Protein AF-A0A5J6Q5S5-F1 (afdb_monomer_lite)

Structure (mmCIF, N/CA/C/O backbone):
data_AF-A0A5J6Q5S5-F1
#
_entry.id   AF-A0A5J6Q5S5-F1
#
loop_
_atom_site.group_PDB
_atom_site.id
_atom_site.type_symbol
_atom_site.label_atom_id
_atom_site.label_alt_id
_atom_site.label_comp_id
_atom_site.label_asym_id
_atom_site.label_entity_id
_atom_site.label_seq_id
_atom_site.pdbx_PDB_ins_code
_atom_site.Cartn_x
_atom_site.Cartn_y
_atom_site.Cartn_z
_atom_site.occupancy
_atom_site.B_iso_or_equiv
_atom_site.auth_seq_id
_atom_site.auth_comp_id
_atom_site.auth_asym_id
_atom_site.auth_atom_id
_atom_site.pdbx_PDB_model_num
ATOM 1 N N . MET A 1 1 ? -25.719 -18.404 17.487 1.00 42.84 1 MET A N 1
ATOM 2 C CA . MET A 1 1 ? -24.972 -19.328 16.599 1.00 42.84 1 MET A CA 1
ATOM 3 C C . MET A 1 1 ? -24.480 -18.651 15.319 1.00 42.84 1 MET A C 1
ATOM 5 O O . MET A 1 1 ? -23.285 -18.736 15.069 1.00 42.84 1 MET A O 1
ATOM 9 N N . GLY A 1 2 ? -25.323 -17.925 14.567 1.00 50.44 2 GLY A N 1
ATOM 10 C CA . GLY A 1 2 ? -24.923 -17.282 13.297 1.00 50.44 2 GLY A CA 1
ATOM 11 C C . GLY A 1 2 ? -23.712 -16.337 13.384 1.00 50.44 2 GLY A C 1
ATOM 12 O O . GLY A 1 2 ? -22.800 -16.430 12.570 1.00 50.44 2 GLY A O 1
ATOM 13 N N . PHE A 1 3 ? -23.616 -15.515 14.436 1.00 45.53 3 PHE A N 1
ATOM 14 C CA . PHE A 1 3 ? -22.471 -14.611 14.637 1.00 45.53 3 PHE A CA 1
ATOM 15 C C . PHE A 1 3 ? -21.125 -15.348 14.793 1.00 45.53 3 PHE A C 1
ATOM 17 O O . PHE A 1 3 ? -20.108 -14.925 14.251 1.00 45.53 3 PHE A O 1
ATOM 24 N N . TRP A 1 4 ? -21.122 -16.491 15.490 1.00 46.34 4 TRP A N 1
ATOM 25 C CA . TRP A 1 4 ? -19.922 -17.310 15.701 1.00 46.34 4 TRP A CA 1
ATOM 26 C C . TRP A 1 4 ? -19.493 -18.063 14.437 1.00 46.34 4 TRP A C 1
ATOM 28 O O . TRP A 1 4 ? -18.297 -18.184 14.189 1.00 46.34 4 TRP A O 1
ATOM 38 N N . GLN A 1 5 ? -20.444 -18.513 13.612 1.00 53.38 5 GLN A N 1
ATOM 39 C CA . GLN A 1 5 ? -20.144 -19.091 12.297 1.00 53.38 5 GLN A CA 1
ATOM 40 C C . GLN A 1 5 ? -19.564 -18.038 11.343 1.00 53.38 5 GLN A C 1
ATOM 42 O O . GLN A 1 5 ? -18.584 -18.316 10.658 1.00 53.38 5 GLN A O 1
ATOM 47 N N . CYS A 1 6 ? -20.090 -16.809 11.370 1.00 48.47 6 CYS A N 1
ATOM 48 C CA . CYS A 1 6 ? -19.565 -15.690 10.585 1.00 48.47 6 CYS A CA 1
ATOM 49 C C . CYS A 1 6 ? -18.132 -15.310 11.015 1.00 48.47 6 CYS A C 1
ATOM 51 O O . CYS A 1 6 ? -17.253 -15.115 10.178 1.00 48.47 6 CYS A O 1
ATOM 53 N N . PHE A 1 7 ? -17.860 -15.294 12.327 1.00 47.62 7 PHE A N 1
ATOM 54 C CA . PHE A 1 7 ? -16.531 -15.017 12.884 1.00 47.62 7 PHE A CA 1
ATOM 55 C C . PHE A 1 7 ? -15.510 -16.137 12.602 1.00 47.62 7 PHE A C 1
ATOM 57 O O . PHE A 1 7 ? -14.359 -15.859 12.267 1.00 47.62 7 PHE A O 1
ATOM 64 N N . ALA A 1 8 ? -15.922 -17.407 12.698 1.00 52.34 8 ALA A N 1
ATOM 65 C CA . ALA A 1 8 ? -15.083 -18.556 12.351 1.00 52.34 8 ALA A CA 1
ATOM 66 C C . ALA A 1 8 ? -14.748 -18.586 10.850 1.00 52.34 8 ALA A C 1
ATOM 68 O O . ALA A 1 8 ? -13.604 -18.850 10.480 1.00 52.34 8 ALA A O 1
ATOM 69 N N . TRP A 1 9 ? -15.715 -18.235 9.997 1.00 55.22 9 TRP A N 1
ATOM 70 C CA . TRP A 1 9 ? -15.516 -18.116 8.554 1.00 55.22 9 TRP A CA 1
ATOM 71 C C . TRP A 1 9 ? -14.540 -16.977 8.208 1.00 55.22 9 TRP A C 1
ATOM 73 O O . TRP A 1 9 ? -13.562 -17.228 7.504 1.00 55.22 9 TRP A O 1
ATOM 83 N N . LEU A 1 10 ? -14.704 -15.788 8.814 1.00 48.62 10 LEU A N 1
ATOM 84 C CA . LEU A 1 10 ? -13.804 -14.622 8.682 1.00 48.62 10 LEU A CA 1
ATOM 85 C C . LEU A 1 10 ? -12.335 -14.924 9.021 1.00 48.62 10 LEU A C 1
ATOM 87 O O . LEU A 1 10 ? -11.435 -14.355 8.408 1.00 48.62 10 LEU A O 1
ATOM 91 N N . ASN A 1 11 ? -12.082 -15.809 9.988 1.00 45.91 11 ASN A N 1
ATOM 92 C CA . ASN A 1 11 ? -10.725 -16.229 10.355 1.00 45.91 11 ASN A CA 1
ATOM 93 C C . ASN A 1 11 ? -10.130 -17.289 9.409 1.00 45.91 11 ASN A C 1
ATOM 95 O O . ASN A 1 11 ? -8.920 -17.508 9.430 1.00 45.91 11 ASN A O 1
ATOM 99 N N . SER A 1 12 ? -10.958 -17.957 8.600 1.00 49.22 12 SER A N 1
ATOM 100 C CA . SER A 1 12 ? -10.554 -19.075 7.732 1.00 49.22 12 SER A CA 1
ATOM 101 C C . SER A 1 12 ? -10.403 -18.699 6.251 1.00 49.22 12 SER A C 1
ATOM 103 O O . SER A 1 12 ? -9.671 -19.364 5.518 1.00 49.22 12 SER A O 1
ATOM 105 N N . SER A 1 13 ? -11.052 -17.625 5.794 1.00 43.41 13 SER A N 1
ATOM 106 C CA . SER A 1 13 ? -11.102 -17.248 4.379 1.00 43.41 13 SER A CA 1
ATOM 107 C C . SER A 1 13 ? -9.903 -16.380 3.963 1.00 43.41 13 SER A C 1
ATOM 109 O O . SER A 1 13 ? -9.852 -15.187 4.259 1.00 43.41 13 SER A O 1
ATOM 111 N N . ARG A 1 14 ? -8.953 -16.964 3.219 1.00 44.53 14 ARG A N 1
ATOM 112 C CA . ARG A 1 14 ? -7.893 -16.255 2.464 1.00 44.53 14 ARG A CA 1
ATOM 113 C C . ARG A 1 14 ? -8.358 -15.771 1.070 1.00 44.53 14 ARG A C 1
ATOM 115 O O . ARG A 1 14 ? -7.518 -15.539 0.205 1.00 44.53 14 ARG A O 1
ATOM 122 N N . SER A 1 15 ? -9.663 -15.692 0.797 1.00 48.72 15 SER A N 1
ATOM 123 C CA . SER A 1 15 ? -10.180 -15.572 -0.575 1.00 48.72 15 SER A CA 1
ATOM 124 C C . SER A 1 15 ? -10.418 -14.134 -1.070 1.00 48.72 15 SER A C 1
ATOM 126 O O . SER A 1 15 ? -10.566 -13.188 -0.302 1.00 48.72 15 SER A O 1
ATOM 128 N N . SER A 1 16 ? -10.390 -14.037 -2.404 1.00 48.53 16 SER A N 1
ATOM 129 C CA . SER A 1 16 ? -10.661 -12.936 -3.341 1.00 48.53 16 SER A CA 1
ATOM 130 C C . SER A 1 16 ? -11.328 -11.637 -2.821 1.00 48.53 16 SER A C 1
ATOM 132 O O . SER A 1 16 ? -12.320 -11.678 -2.090 1.00 48.53 16 SER A O 1
ATOM 134 N N . PRO A 1 17 ? -10.910 -10.455 -3.334 1.00 50.09 17 PRO A N 1
ATOM 135 C CA . PRO A 1 17 ? -11.541 -9.164 -3.057 1.00 50.09 17 PRO A CA 1
ATOM 136 C C . PRO A 1 17 ? -13.013 -9.019 -3.508 1.00 50.09 17 PRO A C 1
ATOM 138 O O . PRO A 1 17 ? -13.578 -7.949 -3.310 1.00 50.09 17 PRO A O 1
ATOM 141 N N . ARG A 1 18 ? -13.674 -10.032 -4.085 1.00 51.97 18 ARG A N 1
ATOM 142 C CA . ARG A 1 18 ? -15.136 -10.006 -4.324 1.00 51.97 18 ARG A CA 1
ATOM 143 C C . ARG A 1 18 ? -15.956 -10.656 -3.205 1.00 51.97 18 ARG A C 1
ATOM 145 O O . ARG A 1 18 ? -17.074 -10.214 -2.966 1.00 51.97 18 ARG A O 1
ATOM 152 N N . ASP A 1 19 ? -15.401 -11.613 -2.463 1.00 60.84 19 ASP A N 1
ATOM 153 C CA . ASP A 1 19 ? -16.163 -12.364 -1.449 1.00 60.84 19 ASP A CA 1
ATOM 154 C C . ASP A 1 19 ? -16.459 -11.534 -0.186 1.00 60.84 19 ASP A C 1
ATOM 156 O O . ASP A 1 19 ? -17.459 -11.756 0.497 1.00 60.84 19 ASP A O 1
ATOM 160 N N . TRP A 1 20 ? -15.631 -10.527 0.118 1.00 56.56 20 TRP A N 1
ATOM 161 C CA . TRP A 1 20 ? -15.748 -9.753 1.361 1.00 56.56 20 TRP A CA 1
ATOM 162 C C . TRP A 1 20 ? -16.891 -8.735 1.369 1.00 56.56 20 TRP A C 1
ATOM 164 O O . TRP A 1 20 ? -17.356 -8.380 2.451 1.00 56.56 20 TRP A O 1
ATOM 174 N N . GLN A 1 21 ? -17.346 -8.235 0.211 1.00 57.06 21 GLN A N 1
ATOM 175 C CA . GLN A 1 21 ? -18.519 -7.350 0.164 1.00 57.06 21 GLN A CA 1
ATOM 176 C C . GLN A 1 21 ? -19.748 -8.092 0.689 1.00 57.06 21 GLN A C 1
ATOM 178 O O . GLN A 1 21 ? -20.498 -7.552 1.502 1.00 57.06 21 GLN A O 1
ATOM 183 N N . THR A 1 22 ? -19.880 -9.356 0.297 1.00 64.94 22 THR A N 1
ATOM 184 C CA . THR A 1 22 ? -20.910 -10.284 0.753 1.00 64.94 22 THR A CA 1
ATOM 185 C C . THR A 1 22 ? -20.772 -10.563 2.248 1.00 64.94 22 THR A C 1
ATOM 187 O O . THR A 1 22 ? -21.757 -10.510 2.977 1.00 64.94 22 THR A O 1
ATOM 190 N N . THR A 1 23 ? -19.551 -10.766 2.752 1.00 57.94 23 THR A N 1
ATOM 191 C CA . THR A 1 23 ? -19.296 -10.967 4.192 1.00 57.94 23 THR A CA 1
ATOM 192 C C . THR A 1 23 ? -19.596 -9.729 5.025 1.00 57.94 23 THR A C 1
ATOM 194 O O . THR A 1 23 ? -20.167 -9.824 6.107 1.00 57.94 23 THR A O 1
ATOM 197 N N . LEU A 1 24 ? -19.216 -8.546 4.543 1.00 56.88 24 LEU A N 1
ATOM 198 C CA . LEU A 1 24 ? -19.482 -7.288 5.229 1.00 56.88 24 LEU A CA 1
ATOM 199 C C . LEU A 1 24 ? -20.984 -6.994 5.231 1.00 56.88 24 LEU A C 1
ATOM 201 O O . LEU A 1 24 ? -21.506 -6.555 6.251 1.00 56.88 24 LEU A O 1
ATOM 205 N N . GLN A 1 25 ? -21.688 -7.294 4.135 1.00 64.94 25 GLN A N 1
ATOM 206 C CA . GLN A 1 25 ? -23.148 -7.269 4.099 1.00 64.94 25 GLN A CA 1
ATOM 207 C C . GLN A 1 25 ? -23.757 -8.272 5.078 1.00 64.94 25 GLN A C 1
ATOM 209 O O . GLN A 1 25 ? -24.650 -7.886 5.817 1.00 64.94 25 GLN A O 1
ATOM 214 N N . LEU A 1 26 ? -23.244 -9.501 5.172 1.00 67.00 26 LEU A N 1
ATOM 215 C CA . LEU A 1 26 ? -23.703 -10.500 6.143 1.00 67.00 26 LEU A CA 1
ATOM 216 C C . LEU A 1 26 ? -23.454 -10.068 7.594 1.00 67.00 26 LEU A C 1
ATOM 218 O O . LEU A 1 26 ? -24.324 -10.254 8.440 1.00 67.00 26 LEU A O 1
ATOM 222 N N . CYS A 1 27 ? -22.310 -9.452 7.899 1.00 58.28 27 CYS A N 1
ATOM 223 C CA . CYS A 1 27 ? -22.016 -8.896 9.222 1.00 58.28 27 CYS A CA 1
ATOM 224 C C . CYS A 1 27 ? -22.894 -7.687 9.548 1.00 58.28 27 CYS A C 1
ATOM 226 O O . CYS A 1 27 ? -23.397 -7.593 10.663 1.00 58.28 27 CYS A O 1
ATOM 228 N N . LEU A 1 28 ? -23.098 -6.774 8.594 1.00 58.66 28 LEU A N 1
ATOM 229 C CA . LEU A 1 28 ? -24.004 -5.635 8.758 1.00 58.66 28 LEU A CA 1
ATOM 230 C C . LEU A 1 28 ? -25.451 -6.099 8.915 1.00 58.66 28 LEU A C 1
ATOM 232 O O . LEU A 1 28 ? -26.171 -5.549 9.740 1.00 58.66 28 LEU A O 1
ATOM 236 N N . HIS A 1 29 ? -25.852 -7.139 8.188 1.00 68.31 29 HIS A N 1
ATOM 237 C CA . HIS A 1 29 ? -27.163 -7.759 8.311 1.00 68.31 29 HIS A CA 1
ATOM 238 C C . HIS A 1 29 ? -27.320 -8.449 9.673 1.00 68.31 29 HIS A C 1
ATOM 240 O O . HIS A 1 29 ? -28.272 -8.177 10.395 1.00 68.31 29 HIS A O 1
ATOM 246 N N . SER A 1 30 ? -26.314 -9.211 10.111 1.00 65.69 30 SER A N 1
ATOM 247 C CA . SER A 1 30 ? -26.285 -9.827 11.446 1.00 65.69 30 SER A CA 1
ATOM 248 C C . SER A 1 30 ? -26.328 -8.775 12.559 1.00 65.69 30 SER A C 1
ATOM 250 O O . SER A 1 30 ? -27.043 -8.936 13.541 1.00 65.69 30 SER A O 1
ATOM 252 N N . LEU A 1 31 ? -25.594 -7.666 12.416 1.00 54.50 31 LEU A N 1
ATOM 253 C CA . LEU A 1 31 ? -25.668 -6.529 13.338 1.00 54.50 31 LEU A CA 1
ATOM 254 C C . LEU A 1 31 ? -27.053 -5.882 13.309 1.00 54.50 31 LEU A C 1
ATOM 256 O O . LEU A 1 31 ? -27.570 -5.534 14.366 1.00 54.50 31 LEU A O 1
ATOM 260 N N . SER A 1 32 ? -27.675 -5.767 12.133 1.00 57.28 32 SER A N 1
ATOM 261 C CA . SER A 1 32 ? -29.034 -5.237 11.999 1.00 57.28 32 SER A CA 1
ATOM 262 C C . SER A 1 32 ? -30.099 -6.119 12.651 1.00 57.28 32 SER A C 1
ATOM 264 O O . SER A 1 32 ? -31.148 -5.597 12.996 1.00 57.28 32 SER A O 1
ATOM 266 N N . GLU A 1 33 ? -29.827 -7.406 12.889 1.00 64.69 33 GLU A N 1
ATOM 267 C CA . GLU A 1 33 ? -30.703 -8.308 13.654 1.00 64.69 33 GLU A CA 1
ATOM 268 C C . GLU A 1 33 ? -30.364 -8.334 15.155 1.00 64.69 33 GLU A C 1
ATOM 270 O O . GLU A 1 33 ? -31.252 -8.345 16.009 1.00 64.69 33 GLU A O 1
ATOM 275 N N . ILE A 1 34 ? -29.072 -8.292 15.500 1.00 62.66 34 ILE A N 1
ATOM 276 C CA . ILE A 1 34 ? -28.594 -8.329 16.891 1.00 62.66 34 ILE A CA 1
ATOM 277 C C . ILE A 1 34 ? -28.920 -7.028 17.628 1.00 62.66 34 ILE A C 1
ATOM 279 O O . ILE A 1 34 ? -29.272 -7.067 18.806 1.00 62.66 34 ILE A O 1
ATOM 283 N N . VAL A 1 35 ? -28.811 -5.876 16.961 1.00 59.47 35 VAL A N 1
ATOM 284 C CA . VAL A 1 35 ? -29.074 -4.569 17.581 1.00 59.47 35 VAL A CA 1
ATOM 285 C C . VAL A 1 35 ? -30.534 -4.456 18.051 1.00 59.47 35 VAL A C 1
ATOM 287 O O . VAL A 1 35 ? -30.727 -4.147 19.227 1.00 59.47 35 VAL A O 1
ATOM 290 N N . PRO A 1 36 ? -31.561 -4.779 17.239 1.00 58.38 36 PRO A N 1
ATOM 291 C CA . PRO A 1 36 ? -32.944 -4.857 17.705 1.00 58.38 36 PRO A CA 1
ATOM 292 C C . PRO A 1 36 ? -33.154 -5.890 18.810 1.00 58.38 36 PRO A C 1
ATOM 294 O O . PRO A 1 36 ? -33.866 -5.601 19.762 1.00 58.38 36 PRO A O 1
ATOM 297 N N . ALA A 1 37 ? -32.521 -7.065 18.742 1.00 63.84 37 ALA A N 1
ATOM 298 C CA . ALA A 1 37 ? -32.659 -8.082 19.786 1.00 63.84 37 ALA A CA 1
ATOM 299 C C . ALA A 1 37 ? -32.086 -7.618 21.139 1.00 63.84 37 ALA A C 1
ATOM 301 O O . ALA A 1 37 ? -32.710 -7.824 22.179 1.00 63.84 37 ALA A O 1
ATOM 302 N N . LEU A 1 38 ? -30.933 -6.939 21.132 1.00 60.53 38 LEU A N 1
ATOM 303 C CA . LEU A 1 38 ? -30.371 -6.289 22.319 1.00 60.53 38 LEU A CA 1
ATOM 304 C C . LEU A 1 38 ? -31.272 -5.156 22.814 1.00 60.53 38 LEU A C 1
ATOM 306 O O . LEU A 1 38 ? -31.446 -5.009 24.020 1.00 60.53 38 LEU A O 1
ATOM 310 N N . PHE A 1 39 ? -31.879 -4.397 21.900 1.00 58.56 39 PHE A N 1
ATOM 311 C CA . PHE A 1 39 ? -32.832 -3.340 22.232 1.00 58.56 39 PHE A CA 1
ATOM 312 C C . PHE A 1 39 ? -34.106 -3.898 22.877 1.00 58.56 39 PHE A C 1
ATOM 314 O O . PHE A 1 39 ? -34.578 -3.348 23.865 1.00 58.56 39 PHE A O 1
ATOM 321 N N . ILE A 1 40 ? -34.626 -5.022 22.379 1.00 66.88 40 ILE A N 1
ATOM 322 C CA . ILE A 1 40 ? -35.785 -5.724 22.942 1.00 66.88 40 ILE A CA 1
ATOM 323 C C . ILE A 1 40 ? -35.433 -6.314 24.309 1.00 66.88 40 ILE A C 1
ATOM 325 O O . ILE A 1 40 ? -36.173 -6.110 25.262 1.00 66.88 40 ILE A O 1
ATOM 329 N N . ALA A 1 41 ? -34.288 -6.987 24.453 1.00 64.25 41 ALA A N 1
ATOM 330 C CA . ALA A 1 41 ? -33.841 -7.512 25.745 1.00 64.25 41 ALA A CA 1
ATOM 331 C C . ALA A 1 41 ? -33.645 -6.393 26.783 1.00 64.25 41 ALA A C 1
ATOM 333 O O . ALA A 1 41 ? -33.982 -6.556 27.957 1.00 64.25 41 ALA A O 1
ATOM 334 N N . PHE A 1 42 ? -33.136 -5.244 26.339 1.00 60.56 42 PHE A N 1
ATOM 335 C CA . PHE A 1 42 ? -33.010 -4.043 27.150 1.00 60.56 42 PHE A CA 1
ATOM 336 C C . PHE A 1 42 ? -34.376 -3.464 27.532 1.00 60.56 42 PHE A C 1
ATOM 338 O O . PHE A 1 42 ? -34.604 -3.199 28.707 1.00 60.56 42 PHE A O 1
ATOM 345 N N . ALA A 1 43 ? -35.296 -3.333 26.574 1.00 62.94 43 ALA A N 1
ATOM 346 C CA . ALA A 1 43 ? -36.655 -2.849 26.804 1.00 62.94 43 ALA A CA 1
ATOM 347 C C . ALA A 1 43 ? -37.432 -3.757 27.767 1.00 62.94 43 ALA A C 1
ATOM 349 O O . ALA A 1 43 ? -38.066 -3.251 28.683 1.00 62.94 43 ALA A O 1
ATOM 350 N N . ILE A 1 44 ? -37.304 -5.082 27.634 1.00 69.81 44 ILE A N 1
ATOM 351 C CA . ILE A 1 44 ? -37.899 -6.064 28.552 1.00 69.81 44 ILE A CA 1
ATOM 352 C C . ILE A 1 44 ? -37.329 -5.902 29.964 1.00 69.81 44 ILE A C 1
ATOM 354 O O . ILE A 1 44 ? -38.068 -5.976 30.942 1.00 69.81 44 ILE A O 1
ATOM 358 N N . ARG A 1 45 ? -36.016 -5.676 30.101 1.00 66.38 45 ARG A N 1
ATOM 359 C CA . ARG A 1 45 ? -35.405 -5.429 31.415 1.00 66.38 45 ARG A CA 1
ATOM 360 C C . ARG A 1 45 ? -35.904 -4.120 32.027 1.00 66.38 45 ARG A C 1
ATOM 362 O O . ARG A 1 45 ? -36.248 -4.104 33.201 1.00 66.38 45 ARG A O 1
ATOM 369 N N . LEU A 1 46 ? -36.010 -3.074 31.210 1.00 61.41 46 LEU A N 1
ATOM 370 C CA . LEU A 1 46 ? -36.549 -1.771 31.591 1.00 61.41 46 LEU A CA 1
ATOM 371 C C . LEU A 1 46 ? -38.009 -1.881 32.060 1.00 61.41 46 LEU A C 1
ATOM 373 O O . LEU A 1 46 ? -38.369 -1.334 33.095 1.00 61.41 46 LEU A O 1
ATOM 377 N N . GLU A 1 47 ? -38.836 -2.626 31.325 1.00 67.00 47 GLU A N 1
ATOM 378 C CA . GLU A 1 47 ? -40.235 -2.897 31.664 1.00 67.00 47 GLU A CA 1
ATOM 379 C C . GLU A 1 47 ? -40.348 -3.684 32.972 1.00 67.00 47 GLU A C 1
ATOM 381 O O . GLU A 1 47 ? -41.156 -3.344 33.830 1.00 67.00 47 GLU A O 1
ATOM 386 N N . ARG A 1 48 ? -39.491 -4.691 33.175 1.00 66.88 48 ARG A N 1
ATOM 387 C CA . ARG A 1 48 ? -39.473 -5.492 34.405 1.00 66.88 48 ARG A CA 1
ATOM 388 C C . ARG A 1 48 ? -39.112 -4.667 35.639 1.00 66.88 48 ARG A C 1
ATOM 390 O O . ARG A 1 48 ? -39.690 -4.898 36.699 1.00 66.88 48 ARG A O 1
ATOM 397 N N . ASP A 1 49 ? -38.195 -3.715 35.487 1.00 59.31 49 ASP A N 1
ATOM 398 C CA . ASP A 1 49 ? -37.842 -2.783 36.554 1.00 59.31 49 ASP A CA 1
ATOM 399 C C . ASP A 1 49 ? -39.005 -1.806 36.815 1.00 59.31 49 ASP A C 1
ATOM 401 O O . ASP A 1 49 ? -39.372 -1.614 37.969 1.00 59.31 49 ASP A O 1
ATOM 405 N N . ILE A 1 50 ? -39.669 -1.281 35.772 1.00 61.78 50 ILE A N 1
ATOM 406 C CA . ILE A 1 50 ? -40.830 -0.367 35.875 1.00 61.78 50 ILE A CA 1
ATOM 407 C C . ILE A 1 50 ? -42.065 -1.025 36.515 1.00 61.78 50 ILE A C 1
ATOM 409 O O . ILE A 1 50 ? -42.762 -0.388 37.306 1.00 61.78 50 ILE A O 1
ATOM 413 N N . VAL A 1 51 ? -42.353 -2.288 36.189 1.00 67.94 51 VAL A N 1
ATOM 414 C CA . VAL A 1 51 ? -43.554 -3.018 36.645 1.00 67.94 51 VAL A CA 1
ATOM 415 C C . VAL A 1 51 ? -43.459 -3.451 38.116 1.00 67.94 51 VAL A C 1
ATOM 417 O O . VAL A 1 51 ? -44.460 -3.868 38.696 1.00 67.94 51 VAL A O 1
ATOM 420 N N . ASN A 1 52 ? -42.301 -3.284 38.766 1.00 65.69 52 ASN A N 1
ATOM 421 C CA . ASN A 1 52 ? -42.111 -3.571 40.189 1.00 65.69 52 ASN A CA 1
ATOM 422 C C . ASN A 1 52 ? -41.939 -2.268 41.015 1.00 65.69 52 ASN A C 1
ATOM 424 O O . ASN A 1 52 ? -40.855 -1.988 41.529 1.00 65.69 52 ASN A O 1
ATOM 428 N N . PRO A 1 53 ? -42.999 -1.449 41.185 1.00 54.12 53 PRO A N 1
ATOM 429 C CA . PRO A 1 53 ? -42.926 -0.088 41.736 1.00 54.12 53 PRO A CA 1
ATOM 430 C C . PRO A 1 53 ? -42.579 -0.005 43.233 1.00 54.12 53 PRO A C 1
ATOM 432 O O . PRO A 1 53 ? -42.456 1.093 43.771 1.00 54.12 53 PRO A O 1
ATOM 435 N N . GLY A 1 54 ? -42.420 -1.140 43.924 1.00 63.12 54 GLY A N 1
ATOM 436 C CA . GLY A 1 54 ? -42.029 -1.179 45.338 1.00 63.12 54 GLY A CA 1
ATOM 437 C C . GLY A 1 54 ? -40.577 -0.758 45.598 1.00 63.12 54 GLY A C 1
ATOM 438 O O . GLY A 1 54 ? -40.246 -0.359 46.712 1.00 63.12 54 GLY A O 1
ATOM 439 N N . ALA A 1 55 ? -39.715 -0.801 44.580 1.00 58.66 55 ALA A N 1
ATOM 440 C CA . ALA A 1 55 ? -38.379 -0.224 44.628 1.00 58.66 55 ALA A CA 1
ATOM 441 C C . ALA A 1 55 ? -38.446 1.135 43.927 1.00 58.66 55 ALA A C 1
ATOM 443 O O . ALA A 1 55 ? -38.545 1.175 42.708 1.00 58.66 55 ALA A O 1
ATOM 444 N N . GLY A 1 56 ? -38.462 2.245 44.669 1.00 55.62 56 GLY A N 1
ATOM 445 C CA . GLY A 1 56 ? -38.552 3.587 44.087 1.00 55.62 56 GLY A CA 1
ATOM 446 C C . GLY A 1 56 ? -37.508 3.796 42.986 1.00 55.62 56 GLY A C 1
ATOM 447 O O . GLY A 1 56 ? -36.323 3.962 43.271 1.00 55.62 56 GLY A O 1
ATOM 448 N N . ILE A 1 57 ? -37.942 3.753 41.725 1.00 54.19 57 ILE A N 1
ATOM 449 C CA . ILE A 1 57 ? -37.049 3.899 40.578 1.00 54.19 57 ILE A CA 1
ATOM 450 C C . ILE A 1 57 ? -36.716 5.374 40.455 1.00 54.19 57 ILE A C 1
ATOM 452 O O . ILE A 1 57 ? -37.554 6.199 40.086 1.00 54.19 57 ILE A O 1
ATOM 456 N N . ASP A 1 58 ? -35.466 5.698 40.755 1.00 64.50 58 ASP A N 1
ATOM 457 C CA . ASP A 1 58 ? -34.934 7.026 40.531 1.00 64.50 58 ASP A CA 1
ATOM 458 C C . ASP A 1 58 ? -34.910 7.309 39.020 1.00 64.50 58 ASP A C 1
ATOM 460 O O . ASP A 1 58 ? -34.080 6.793 38.264 1.00 64.50 58 ASP A O 1
ATOM 464 N N . THR A 1 59 ? -35.871 8.109 38.557 1.00 67.69 59 THR A N 1
ATOM 465 C CA . THR A 1 59 ? -36.030 8.496 37.144 1.00 67.69 59 THR A CA 1
ATOM 466 C C . THR A 1 59 ? -34.763 9.118 36.537 1.00 67.69 59 THR A C 1
ATOM 468 O O . THR A 1 59 ? -34.607 9.119 35.311 1.00 67.69 59 THR A O 1
ATOM 471 N N . GLY A 1 60 ? -33.825 9.597 37.367 1.00 69.75 60 GLY A N 1
ATOM 472 C CA . GLY A 1 60 ? -32.498 10.041 36.942 1.00 69.75 60 GLY A CA 1
ATOM 473 C C . GLY A 1 60 ? -31.648 8.926 36.322 1.00 69.75 60 GLY A C 1
ATOM 474 O O . GLY A 1 60 ? -31.042 9.134 35.267 1.00 69.75 60 GLY A O 1
ATOM 475 N N . ASN A 1 61 ? -31.668 7.721 36.900 1.00 62.09 61 ASN A N 1
ATOM 476 C CA . ASN A 1 61 ? -30.892 6.580 36.403 1.00 62.09 61 ASN A CA 1
ATOM 477 C C . ASN A 1 61 ? -31.406 6.087 35.047 1.00 62.09 61 ASN A C 1
ATOM 479 O O . ASN A 1 61 ? -30.608 5.766 34.167 1.00 62.09 61 ASN A O 1
ATOM 483 N N . LEU A 1 62 ? -32.725 6.111 34.836 1.00 65.50 62 LEU A N 1
ATOM 484 C CA . LEU A 1 62 ? -33.345 5.722 33.567 1.00 65.50 62 LEU A CA 1
ATOM 485 C C . LEU A 1 62 ? -32.907 6.637 32.411 1.00 65.50 62 LEU A C 1
ATOM 487 O O . LEU A 1 62 ? -32.572 6.161 31.324 1.00 65.50 62 LEU A O 1
ATOM 491 N N . LYS A 1 63 ? -32.861 7.956 32.653 1.00 70.19 63 LYS A N 1
ATOM 492 C CA . LYS A 1 63 ? -32.405 8.942 31.661 1.00 70.19 63 LYS A CA 1
ATOM 493 C C . LYS A 1 63 ? -30.934 8.744 31.309 1.00 70.19 63 LYS A C 1
ATOM 495 O O . LYS A 1 63 ? -30.595 8.776 30.131 1.00 70.19 63 LYS A O 1
ATOM 500 N N . LEU A 1 64 ? -30.078 8.500 32.301 1.00 63.34 64 LEU A N 1
ATOM 501 C CA . LEU A 1 64 ? -28.651 8.219 32.101 1.00 63.34 64 LEU A CA 1
ATOM 502 C C . LEU A 1 64 ? -28.419 6.938 31.292 1.00 63.34 64 LEU A C 1
ATOM 504 O O . LEU A 1 64 ? -27.573 6.921 30.397 1.00 63.34 64 LEU A O 1
ATOM 508 N N . LEU A 1 65 ? -29.208 5.894 31.551 1.00 63.75 65 LEU A N 1
ATOM 509 C CA . LEU A 1 65 ? -29.152 4.633 30.811 1.00 63.75 65 LEU A CA 1
ATOM 510 C C . LEU A 1 65 ? -29.601 4.797 29.355 1.00 63.75 65 LEU A C 1
ATOM 512 O O . LEU A 1 65 ? -28.914 4.323 28.447 1.00 63.75 65 LEU A O 1
ATOM 516 N N . LEU A 1 66 ? -30.699 5.519 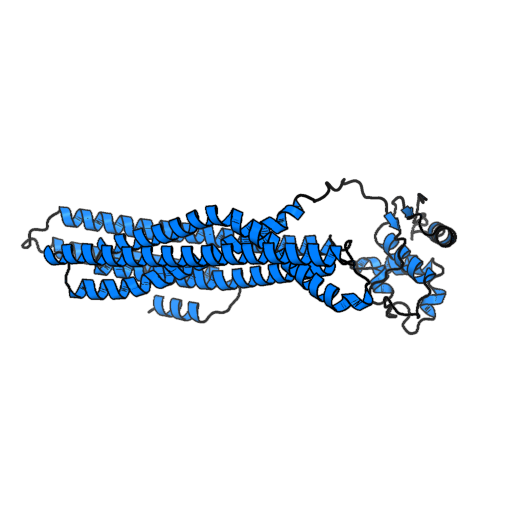29.113 1.00 70.12 66 LEU A N 1
ATOM 517 C CA . LEU A 1 66 ? -31.169 5.835 27.761 1.00 70.12 66 LEU A CA 1
ATOM 518 C C . LEU A 1 66 ? -30.150 6.687 26.998 1.00 70.12 66 LEU A C 1
ATOM 520 O O . LEU A 1 66 ? -29.810 6.358 25.862 1.00 70.12 66 LEU A O 1
ATOM 524 N N . LEU A 1 67 ? -29.606 7.732 27.631 1.00 69.25 67 LEU A N 1
ATOM 525 C CA . LEU A 1 67 ? -28.605 8.603 27.015 1.00 69.25 67 LEU A CA 1
ATOM 526 C C . LEU A 1 67 ? -27.325 7.828 26.673 1.00 69.25 67 LEU A C 1
ATOM 528 O O . LEU A 1 67 ? -26.792 7.973 25.575 1.00 69.25 67 LEU A O 1
ATOM 532 N N . GLY A 1 68 ? -26.865 6.964 27.583 1.00 64.12 68 GLY A N 1
ATOM 533 C CA . GLY A 1 68 ? -25.713 6.093 27.360 1.00 64.12 68 GLY A CA 1
ATOM 534 C C . GLY A 1 68 ? -25.942 5.090 26.228 1.00 64.12 68 GLY A C 1
ATOM 535 O O . GLY A 1 68 ? -25.061 4.904 25.391 1.00 64.12 68 GLY A O 1
ATOM 536 N N . SER A 1 69 ? -27.134 4.496 26.147 1.00 66.81 69 SER A N 1
ATOM 537 C CA . SER A 1 69 ? -27.490 3.554 25.076 1.00 66.81 69 SER A CA 1
ATOM 538 C C . SER A 1 69 ? -27.533 4.241 23.711 1.00 66.81 69 SER A C 1
ATOM 540 O O . SER A 1 69 ? -26.940 3.753 22.749 1.00 66.81 69 SER A O 1
ATOM 542 N N . VAL A 1 70 ? -28.170 5.414 23.630 1.00 70.25 70 VAL A N 1
ATOM 543 C CA . VAL A 1 70 ? -28.221 6.220 22.400 1.00 70.25 70 VAL A CA 1
ATOM 544 C C . VAL A 1 70 ? -26.819 6.664 21.989 1.00 70.25 70 VAL A C 1
ATOM 546 O O . VAL A 1 70 ? -26.465 6.554 20.815 1.00 70.25 70 VAL A O 1
ATOM 549 N N . ALA A 1 71 ? -25.991 7.106 22.940 1.00 63.81 71 ALA A N 1
ATOM 550 C CA . ALA A 1 71 ? -24.606 7.475 22.675 1.00 63.81 71 ALA A CA 1
ATOM 551 C C . ALA A 1 71 ? -23.796 6.282 22.145 1.00 63.81 71 ALA A C 1
ATOM 553 O O . ALA A 1 71 ? -23.098 6.430 21.146 1.00 63.81 71 ALA A O 1
ATOM 554 N N . ALA A 1 72 ? -23.931 5.094 22.746 1.00 65.25 72 ALA A N 1
ATOM 555 C CA . ALA A 1 72 ? -23.241 3.880 22.311 1.00 65.25 72 ALA A CA 1
ATOM 556 C C . ALA A 1 72 ? -23.661 3.437 20.901 1.00 65.25 72 ALA A C 1
ATOM 558 O O . ALA A 1 72 ? -22.798 3.141 20.073 1.00 65.25 72 ALA A O 1
ATOM 559 N N . ILE A 1 73 ? -24.965 3.447 20.599 1.00 70.25 73 ILE A N 1
ATOM 560 C CA . ILE A 1 73 ? -25.488 3.135 19.259 1.00 70.25 73 ILE A CA 1
ATOM 561 C C . ILE A 1 73 ? -24.974 4.157 18.243 1.00 70.25 73 ILE A C 1
ATOM 563 O O . ILE A 1 73 ? -24.471 3.776 17.188 1.00 70.25 73 ILE A O 1
ATOM 567 N N . THR A 1 74 ? -25.031 5.448 18.577 1.00 69.19 74 THR A N 1
ATOM 568 C CA . THR A 1 74 ? -24.521 6.518 17.708 1.00 69.19 74 THR A CA 1
ATOM 569 C C . THR A 1 74 ? -23.034 6.317 17.423 1.00 69.19 74 THR A C 1
ATOM 571 O O . THR A 1 74 ? -22.617 6.388 16.270 1.00 69.19 74 THR A O 1
ATOM 574 N N . LEU A 1 75 ? -22.235 5.978 18.440 1.00 64.06 75 LEU A N 1
ATOM 575 C CA . LEU A 1 75 ? -20.806 5.698 18.290 1.00 64.06 75 LEU A CA 1
ATOM 576 C C . LEU A 1 75 ? -20.537 4.466 17.419 1.00 64.06 75 LEU A C 1
ATOM 578 O O . LEU A 1 75 ? -19.624 4.500 16.597 1.00 64.06 75 LEU A O 1
ATOM 582 N N . MET A 1 76 ? -21.335 3.403 17.553 1.00 67.62 76 MET A N 1
ATOM 583 C CA . MET A 1 76 ? -21.222 2.220 16.694 1.00 67.62 76 MET A CA 1
ATOM 584 C C . MET A 1 76 ? -21.587 2.532 15.244 1.00 67.62 76 MET A C 1
ATOM 586 O O . MET A 1 76 ? -20.856 2.130 14.342 1.00 67.62 76 MET A O 1
ATOM 590 N N . VAL A 1 77 ? -22.673 3.272 15.002 1.00 71.31 77 VAL A N 1
ATOM 591 C CA . VAL A 1 77 ? -23.110 3.647 13.648 1.00 71.31 77 VAL A CA 1
ATOM 592 C C . VAL A 1 77 ? -22.091 4.576 12.995 1.00 71.31 77 VAL A C 1
ATOM 594 O O . VAL A 1 77 ? -21.636 4.302 11.886 1.00 71.31 77 VAL A O 1
ATOM 597 N N . VAL A 1 78 ? -21.665 5.633 13.692 1.00 68.56 78 VAL A N 1
ATOM 598 C CA . VAL A 1 78 ? -20.623 6.550 13.206 1.00 68.56 78 VAL A CA 1
ATOM 599 C C . VAL A 1 78 ? -19.318 5.791 12.978 1.00 68.56 78 VAL A C 1
ATOM 601 O O . VAL A 1 78 ? -18.680 5.981 11.943 1.00 68.56 78 VAL A O 1
ATOM 604 N N . GLY A 1 79 ? -18.944 4.884 13.883 1.00 67.06 79 GLY A N 1
ATOM 605 C CA . GLY A 1 79 ? -17.779 4.015 13.741 1.00 67.06 79 GLY A CA 1
ATOM 606 C C . GLY A 1 79 ? -17.856 3.130 12.497 1.00 67.06 79 GLY A C 1
ATOM 607 O O . GLY A 1 79 ? -16.914 3.108 11.708 1.00 67.06 79 GLY A O 1
ATOM 608 N N . ALA A 1 80 ? -18.988 2.462 12.264 1.00 65.38 80 ALA A N 1
ATOM 609 C CA . ALA A 1 80 ? -19.210 1.598 11.107 1.00 65.38 80 ALA A CA 1
ATOM 610 C C . ALA A 1 80 ? -19.228 2.379 9.781 1.00 65.38 80 ALA A C 1
ATOM 612 O O . ALA A 1 80 ? -18.616 1.949 8.802 1.00 65.38 80 ALA A O 1
ATOM 613 N N . VAL A 1 81 ? -19.873 3.550 9.745 1.00 68.31 81 VAL A N 1
ATOM 614 C CA . VAL A 1 81 ? -19.899 4.429 8.564 1.00 68.31 81 VAL A CA 1
ATOM 615 C C . VAL A 1 81 ? -18.506 4.976 8.268 1.00 68.31 81 VAL A C 1
ATOM 617 O O . VAL A 1 81 ? -18.046 4.896 7.130 1.00 68.31 81 VAL A O 1
ATOM 620 N N . THR A 1 82 ? -17.798 5.469 9.286 1.00 66.12 82 THR A N 1
ATOM 621 C CA . THR A 1 82 ? -16.425 5.970 9.137 1.00 66.12 82 THR A CA 1
ATOM 622 C C . THR A 1 82 ? -15.504 4.854 8.658 1.00 66.12 82 THR A C 1
ATOM 624 O O . THR A 1 82 ? -14.735 5.057 7.721 1.00 66.12 82 THR A O 1
ATOM 627 N N . LEU A 1 83 ? -15.628 3.653 9.229 1.00 66.69 83 LEU A N 1
ATOM 628 C CA . LEU A 1 83 ? -14.876 2.479 8.799 1.00 66.69 83 LEU A CA 1
ATOM 629 C C . LEU A 1 83 ? -15.164 2.142 7.334 1.00 66.69 83 LEU A C 1
ATOM 631 O O . LEU A 1 83 ? -14.227 1.909 6.579 1.00 66.69 83 LEU A O 1
ATOM 635 N N . ARG A 1 84 ? -16.429 2.168 6.904 1.00 71.44 84 ARG A N 1
ATOM 636 C CA . ARG A 1 84 ? -16.811 1.922 5.506 1.00 71.44 84 ARG A CA 1
ATOM 637 C C . ARG A 1 84 ? -16.230 2.969 4.556 1.00 71.44 84 ARG A C 1
ATOM 639 O O . ARG A 1 84 ? -15.696 2.600 3.515 1.00 71.44 84 ARG A O 1
ATOM 646 N N . ILE A 1 85 ? -16.303 4.254 4.909 1.00 68.94 85 ILE A N 1
ATOM 647 C CA . ILE A 1 85 ? -15.724 5.349 4.112 1.00 68.94 85 ILE A CA 1
ATOM 648 C C . ILE A 1 85 ? -14.213 5.166 3.986 1.00 68.94 85 ILE A C 1
ATOM 650 O O . ILE A 1 85 ? -13.675 5.261 2.882 1.00 68.94 85 ILE A O 1
ATOM 654 N N . VAL A 1 86 ? -13.541 4.867 5.103 1.00 64.56 86 VAL A N 1
ATOM 655 C CA . VAL A 1 86 ? -12.106 4.585 5.122 1.00 64.56 86 VAL A CA 1
ATOM 656 C C . VAL A 1 86 ? -11.820 3.403 4.205 1.00 64.56 86 VAL A C 1
ATOM 658 O O . VAL A 1 86 ? -11.096 3.592 3.238 1.00 64.56 86 VAL A O 1
ATOM 661 N N . LEU A 1 87 ? -12.443 2.239 4.422 1.00 66.69 87 LEU A N 1
ATOM 662 C CA . LEU A 1 87 ? -12.230 1.021 3.630 1.00 66.69 87 LEU A CA 1
ATOM 663 C C . LEU A 1 87 ? -12.464 1.228 2.124 1.00 66.69 87 LEU A C 1
ATOM 665 O O . LEU A 1 87 ? -11.663 0.749 1.324 1.00 66.69 87 LEU A O 1
ATOM 669 N N . ASN A 1 88 ? -13.498 1.976 1.728 1.00 71.38 88 ASN A N 1
ATOM 670 C CA . ASN A 1 88 ? -13.746 2.295 0.320 1.00 71.38 88 ASN A CA 1
ATOM 671 C C . ASN A 1 88 ? -12.632 3.171 -0.267 1.00 71.38 88 ASN A C 1
ATOM 673 O O . ASN A 1 88 ? -12.099 2.851 -1.331 1.00 71.38 88 ASN A O 1
ATOM 677 N N . ARG A 1 89 ? -12.222 4.231 0.443 1.00 70.75 89 ARG A N 1
ATOM 678 C CA . ARG A 1 89 ? -11.070 5.053 0.040 1.00 70.75 89 ARG A CA 1
ATOM 679 C C . ARG A 1 89 ? -9.786 4.225 -0.041 1.00 70.75 89 ARG A C 1
ATOM 681 O O . ARG A 1 89 ? -8.984 4.472 -0.933 1.00 70.75 89 ARG A O 1
ATOM 688 N N . LEU A 1 90 ? -9.604 3.232 0.837 1.00 60.38 90 LEU A N 1
ATOM 689 C CA . LEU A 1 90 ? -8.442 2.339 0.779 1.00 60.38 90 LEU A CA 1
ATOM 690 C C . LEU A 1 90 ? -8.414 1.538 -0.526 1.00 60.38 90 LEU A C 1
ATOM 692 O O . LEU A 1 90 ? -7.365 1.492 -1.159 1.00 60.38 90 LEU A O 1
ATOM 696 N N . SER A 1 91 ? -9.552 0.970 -0.938 1.00 65.69 91 SER A N 1
ATOM 697 C CA . SER A 1 91 ? -9.636 0.186 -2.180 1.00 65.69 91 SER A CA 1
ATOM 698 C C . SER A 1 91 ? -9.409 1.025 -3.441 1.00 65.69 91 SER A C 1
ATOM 700 O O . SER A 1 91 ? -8.782 0.555 -4.384 1.00 65.69 91 SER A O 1
ATOM 702 N N . GLN A 1 92 ? -9.862 2.284 -3.443 1.00 71.75 92 GLN A N 1
ATOM 703 C CA . GLN A 1 92 ? -9.656 3.198 -4.571 1.00 71.75 92 GLN A CA 1
ATOM 704 C C . GLN A 1 92 ? -8.182 3.568 -4.741 1.00 71.75 92 GLN A C 1
ATOM 706 O O . GLN A 1 92 ? -7.666 3.508 -5.850 1.00 71.75 92 GLN A O 1
ATOM 711 N N . VAL A 1 93 ? -7.492 3.897 -3.643 1.00 62.88 93 VAL A N 1
ATOM 712 C CA . VAL A 1 93 ? -6.064 4.250 -3.687 1.00 62.88 93 VAL A CA 1
ATOM 713 C C . VAL A 1 93 ? -5.212 3.05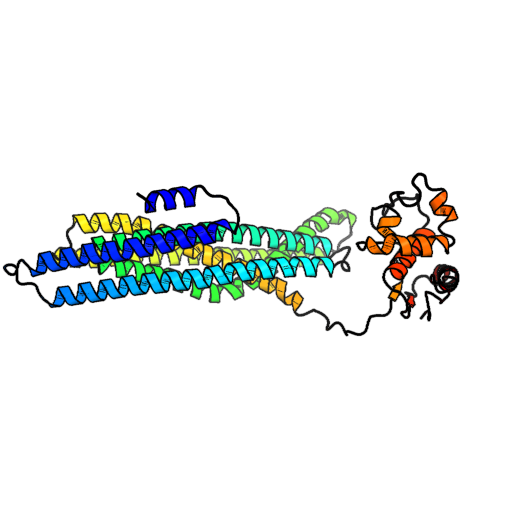7 -4.124 1.00 62.88 93 VAL A C 1
ATOM 715 O O . VAL A 1 93 ? -4.240 3.245 -4.843 1.00 62.88 93 VAL A O 1
ATOM 718 N N . GLU A 1 94 ? -5.563 1.834 -3.718 1.00 62.12 94 GLU A N 1
ATOM 719 C CA . GLU A 1 94 ? -4.863 0.624 -4.174 1.00 62.12 94 GLU A CA 1
ATOM 720 C C . GLU A 1 94 ? -4.992 0.428 -5.690 1.00 62.12 94 GLU A C 1
ATOM 722 O O . GLU A 1 94 ? -3.981 0.193 -6.351 1.00 62.12 94 GLU A O 1
ATOM 727 N N . ALA A 1 95 ? -6.195 0.598 -6.250 1.00 65.75 95 ALA A N 1
ATOM 728 C CA . ALA A 1 95 ? -6.412 0.511 -7.693 1.00 65.75 95 ALA A CA 1
ATOM 729 C C . ALA A 1 95 ? -5.648 1.605 -8.462 1.00 65.75 95 ALA A C 1
ATOM 731 O O . ALA A 1 95 ? -4.952 1.305 -9.428 1.00 65.75 95 ALA A O 1
ATOM 732 N N . GLU A 1 96 ? -5.711 2.852 -7.989 1.00 68.50 96 GLU A N 1
ATOM 733 C CA . GLU A 1 96 ? -5.074 4.004 -8.637 1.00 68.50 96 GLU A CA 1
ATOM 734 C C . GLU A 1 96 ? -3.539 3.916 -8.597 1.00 68.50 96 GLU A C 1
ATOM 736 O O . GLU A 1 96 ? -2.862 4.187 -9.590 1.00 68.50 96 GLU A O 1
ATOM 741 N N . VAL A 1 97 ? -2.963 3.485 -7.467 1.00 59.44 97 VAL A N 1
ATOM 742 C CA . VAL A 1 97 ? -1.512 3.271 -7.349 1.00 59.44 97 VAL A CA 1
ATOM 743 C C . VAL A 1 97 ? -1.057 2.156 -8.286 1.00 59.44 97 VAL A C 1
ATOM 745 O O . VAL A 1 97 ? -0.054 2.338 -8.972 1.00 59.44 97 VAL A O 1
ATOM 748 N N . PHE A 1 98 ? -1.791 1.041 -8.354 1.00 58.62 98 PHE A N 1
ATOM 749 C CA . PHE A 1 98 ? -1.437 -0.086 -9.216 1.00 58.62 98 PHE A CA 1
ATOM 750 C C . PHE A 1 98 ? -1.488 0.286 -10.702 1.00 58.62 98 PHE A C 1
ATOM 752 O O . PHE A 1 98 ? -0.533 0.036 -11.435 1.00 58.62 98 PHE A O 1
ATOM 759 N N . GLU A 1 99 ? -2.562 0.950 -11.132 1.00 63.34 99 GLU A N 1
ATOM 760 C CA . GLU A 1 99 ? -2.730 1.393 -12.517 1.00 63.34 99 GLU A CA 1
ATOM 761 C C . GLU A 1 99 ? -1.647 2.405 -12.914 1.00 63.34 99 GLU A C 1
ATOM 763 O O . GLU A 1 99 ? -1.031 2.283 -13.973 1.00 63.34 99 GLU A O 1
ATOM 768 N N . THR A 1 100 ? -1.322 3.354 -12.027 1.00 60.03 100 THR A N 1
ATOM 769 C CA . THR A 1 100 ? -0.291 4.349 -12.343 1.00 60.03 100 THR A CA 1
ATOM 770 C C . THR A 1 100 ? 1.113 3.743 -12.397 1.00 60.03 100 THR A C 1
ATOM 772 O O . THR A 1 100 ? 1.929 4.174 -13.209 1.00 60.03 100 THR A O 1
ATOM 775 N N . LEU A 1 101 ? 1.414 2.751 -11.551 1.00 57.12 101 LEU A N 1
ATOM 776 C CA . LEU A 1 101 ? 2.710 2.065 -11.579 1.00 57.12 101 LEU A CA 1
ATOM 777 C C . LEU A 1 101 ? 2.926 1.298 -12.881 1.00 57.12 101 LEU A C 1
ATOM 779 O O . LEU A 1 101 ? 4.030 1.315 -13.421 1.00 57.12 101 LEU A O 1
ATOM 783 N N . LEU A 1 102 ? 1.868 0.677 -13.404 1.00 58.78 102 LEU A N 1
ATOM 784 C CA . LEU A 1 102 ? 1.920 -0.046 -14.670 1.00 58.78 102 LEU A CA 1
ATOM 785 C C . LEU A 1 102 ? 2.205 0.898 -15.848 1.00 58.78 102 LEU A C 1
ATOM 787 O O . LEU A 1 102 ? 3.052 0.600 -16.687 1.00 58.78 102 LEU A O 1
ATOM 791 N N . VAL A 1 103 ? 1.547 2.061 -15.881 1.00 62.22 103 VAL A N 1
ATOM 792 C CA . VAL A 1 103 ? 1.714 3.054 -16.955 1.00 62.22 103 VAL A CA 1
ATOM 793 C C . VAL A 1 103 ? 3.113 3.681 -16.933 1.00 62.22 103 VAL A C 1
ATOM 795 O O . VAL A 1 103 ? 3.773 3.741 -17.971 1.00 62.22 103 VAL A O 1
ATOM 798 N N . ASP A 1 104 ? 3.615 4.095 -15.768 1.00 57.91 104 ASP A N 1
ATOM 799 C CA . ASP A 1 104 ? 4.925 4.759 -15.673 1.00 57.91 104 ASP A CA 1
ATOM 800 C C . ASP A 1 104 ? 6.102 3.793 -15.937 1.00 57.91 104 ASP A C 1
ATOM 802 O O . ASP A 1 104 ? 7.137 4.206 -16.473 1.00 57.91 104 ASP A O 1
ATOM 806 N N . TYR A 1 105 ? 5.943 2.495 -15.646 1.00 55.84 105 TYR A N 1
ATOM 807 C CA . TYR A 1 105 ? 6.941 1.476 -15.997 1.00 55.84 105 TYR A CA 1
ATOM 808 C C . TYR A 1 105 ? 7.116 1.351 -17.517 1.00 55.84 105 TYR A C 1
ATOM 810 O O . TYR A 1 105 ? 8.237 1.262 -18.010 1.00 55.84 105 TYR A O 1
ATOM 818 N N . THR A 1 106 ? 6.020 1.433 -18.279 1.00 58.34 106 THR A N 1
ATOM 819 C CA . THR A 1 106 ? 6.085 1.381 -19.751 1.00 58.34 106 THR A CA 1
ATOM 820 C C . THR A 1 106 ? 6.665 2.656 -20.370 1.00 58.34 106 THR A C 1
ATOM 822 O O . THR A 1 106 ? 7.361 2.589 -21.380 1.00 58.34 106 THR A O 1
ATOM 825 N N . ALA A 1 107 ? 6.445 3.817 -19.744 1.00 56.91 107 ALA A N 1
ATOM 826 C CA . ALA A 1 107 ? 6.912 5.106 -20.255 1.00 56.91 107 ALA A CA 1
ATOM 827 C C . ALA A 1 107 ? 8.398 5.398 -19.958 1.00 56.91 107 ALA A C 1
ATOM 829 O O . ALA A 1 107 ? 9.020 6.204 -20.649 1.00 56.91 107 ALA A O 1
ATOM 830 N N . SER A 1 108 ? 8.988 4.759 -18.942 1.00 55.19 108 SER A N 1
ATOM 831 C CA . SER A 1 108 ? 10.348 5.053 -18.456 1.00 55.19 108 SER A CA 1
ATOM 832 C C . SER A 1 108 ? 11.468 4.229 -19.108 1.00 55.19 108 SER A C 1
ATOM 834 O O . SER A 1 108 ? 12.624 4.339 -18.693 1.00 55.19 108 SER A O 1
ATOM 836 N N . GLY A 1 109 ? 11.179 3.503 -20.198 1.00 52.56 109 GLY A N 1
ATOM 837 C CA . GLY A 1 109 ? 12.152 2.728 -20.990 1.00 52.56 109 GLY A CA 1
ATOM 838 C C . GLY A 1 109 ? 13.370 3.503 -21.537 1.00 52.56 109 GLY A C 1
ATOM 839 O O . GLY A 1 109 ? 14.237 2.910 -22.168 1.00 52.56 109 GLY A O 1
ATOM 840 N N . ALA A 1 110 ? 13.480 4.810 -21.278 1.00 48.22 110 ALA A N 1
ATOM 841 C CA . ALA A 1 110 ? 14.568 5.684 -21.717 1.00 48.22 110 ALA A CA 1
ATOM 842 C C . ALA A 1 110 ? 15.741 5.849 -20.715 1.00 48.22 110 ALA A C 1
ATOM 844 O O . ALA A 1 110 ? 16.685 6.574 -21.020 1.00 48.22 110 ALA A O 1
ATOM 845 N N . MET A 1 111 ? 15.735 5.205 -19.536 1.00 47.56 111 MET A N 1
ATOM 846 C CA . MET A 1 111 ? 16.828 5.310 -18.540 1.00 47.56 111 MET A CA 1
ATOM 847 C C . MET A 1 111 ? 17.608 3.996 -18.337 1.00 47.56 111 MET A C 1
ATOM 849 O O . MET A 1 111 ? 17.817 3.533 -17.212 1.00 47.56 111 MET A O 1
ATOM 853 N N . ALA A 1 112 ? 18.057 3.381 -19.431 1.00 49.72 112 ALA A N 1
ATOM 854 C CA . ALA A 1 112 ? 18.856 2.157 -19.403 1.00 49.72 112 ALA A CA 1
ATOM 855 C C . ALA A 1 112 ? 20.310 2.453 -18.977 1.00 49.72 112 ALA A C 1
ATOM 857 O O . ALA A 1 112 ? 21.043 3.158 -19.665 1.00 49.72 112 ALA A O 1
ATOM 858 N N . GLY A 1 113 ? 20.728 1.943 -17.816 1.00 49.94 113 GLY A N 1
ATOM 859 C CA . GLY A 1 113 ? 22.119 1.992 -17.351 1.00 49.94 113 GLY A CA 1
ATOM 860 C C . GLY A 1 113 ? 22.226 2.212 -15.845 1.00 49.94 113 GLY A C 1
ATOM 861 O O . GLY A 1 113 ? 22.381 1.263 -15.087 1.00 49.94 113 GLY A O 1
ATOM 862 N N . ALA A 1 114 ? 22.097 3.462 -15.392 1.00 49.72 114 ALA A N 1
ATOM 863 C CA . ALA A 1 114 ? 22.123 3.805 -13.963 1.00 49.72 114 ALA A CA 1
ATOM 864 C C . ALA A 1 114 ? 20.720 3.883 -13.328 1.00 49.72 114 ALA A C 1
ATOM 866 O O . ALA A 1 114 ? 20.588 3.758 -12.114 1.00 49.72 114 ALA A O 1
ATOM 867 N N . GLY A 1 115 ? 19.676 4.068 -14.146 1.00 55.78 115 GLY A N 1
ATOM 868 C CA . GLY A 1 115 ? 18.291 4.170 -13.684 1.00 55.78 115 GLY A CA 1
ATOM 869 C C . GLY A 1 115 ? 17.676 2.826 -13.301 1.00 55.78 115 G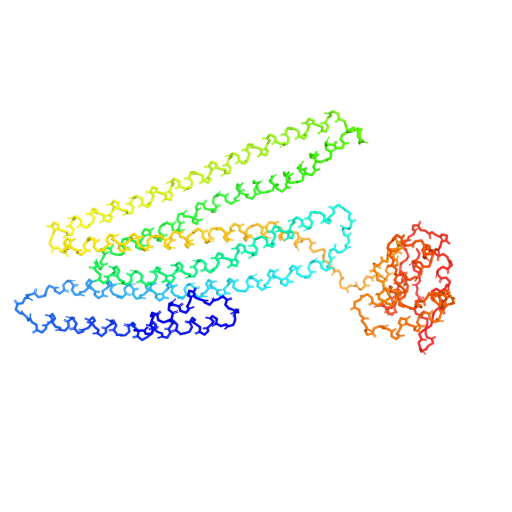LY A C 1
ATOM 870 O O . GLY A 1 115 ? 16.842 2.776 -12.404 1.00 55.78 115 GLY A O 1
ATOM 871 N N . MET A 1 116 ? 18.114 1.725 -13.919 1.00 54.84 116 MET A N 1
ATOM 872 C CA . MET A 1 116 ? 17.482 0.412 -13.738 1.00 54.84 116 MET A CA 1
ATOM 873 C C . MET A 1 116 ? 17.624 -0.121 -12.307 1.00 54.84 116 MET A C 1
ATOM 875 O O . MET A 1 116 ? 16.667 -0.657 -11.763 1.00 54.84 116 MET A O 1
ATOM 879 N N . SER A 1 117 ? 18.778 0.074 -11.659 1.00 60.56 117 SER A N 1
ATOM 880 C CA . SER A 1 117 ? 18.985 -0.364 -10.270 1.00 60.56 117 SER A CA 1
ATOM 881 C C . SER A 1 117 ? 18.211 0.494 -9.268 1.00 60.56 117 SER A C 1
ATOM 883 O O . SER A 1 117 ? 17.685 -0.036 -8.291 1.00 60.56 117 SER A O 1
ATOM 885 N N . THR A 1 118 ? 18.079 1.801 -9.524 1.00 62.81 118 THR A N 1
ATOM 886 C CA . THR A 1 118 ? 17.214 2.673 -8.719 1.00 62.81 118 THR A CA 1
ATOM 887 C C . THR A 1 118 ? 15.750 2.315 -8.909 1.00 62.81 118 THR A C 1
ATOM 889 O O . THR A 1 118 ? 15.069 2.094 -7.920 1.00 62.81 118 THR A O 1
ATOM 892 N N . ILE A 1 119 ? 15.304 2.123 -10.154 1.00 64.50 119 ILE A N 1
ATOM 893 C CA . ILE A 1 119 ? 13.933 1.717 -10.466 1.00 64.50 119 ILE A CA 1
ATOM 894 C C . ILE A 1 119 ? 13.637 0.369 -9.821 1.00 64.50 119 ILE A C 1
ATOM 896 O O . ILE A 1 119 ? 12.614 0.245 -9.173 1.00 64.50 119 ILE A O 1
ATOM 900 N N . GLN A 1 120 ? 14.529 -0.619 -9.921 1.00 69.69 120 GLN A N 1
ATOM 901 C CA . GLN A 1 120 ? 14.334 -1.930 -9.304 1.00 69.69 120 GLN A CA 1
ATOM 902 C C . GLN A 1 120 ? 14.293 -1.848 -7.772 1.00 69.69 120 GLN A C 1
ATOM 904 O O . GLN A 1 120 ? 13.454 -2.499 -7.155 1.00 69.69 120 GLN A O 1
ATOM 909 N N . SER A 1 121 ? 15.154 -1.035 -7.153 1.00 70.94 121 SER A N 1
ATOM 910 C CA . SER A 1 121 ? 15.107 -0.783 -5.708 1.00 70.94 121 SER A CA 1
ATOM 911 C C . SER A 1 121 ? 13.793 -0.119 -5.300 1.00 70.94 121 SER A C 1
ATOM 913 O O . SER A 1 121 ? 13.174 -0.542 -4.328 1.00 70.94 121 SER A O 1
ATOM 915 N N . ASP A 1 122 ? 13.342 0.884 -6.049 1.00 69.75 122 ASP A N 1
ATOM 916 C CA . ASP A 1 122 ? 12.089 1.587 -5.782 1.00 69.75 122 ASP A CA 1
ATOM 917 C C . ASP A 1 122 ? 10.881 0.672 -6.017 1.00 69.75 122 ASP A C 1
ATOM 919 O O . ASP A 1 122 ? 9.925 0.715 -5.248 1.00 69.75 122 ASP A O 1
ATOM 923 N N . LEU A 1 123 ? 10.942 -0.212 -7.019 1.00 67.56 123 LEU A N 1
ATOM 924 C CA . LEU A 1 123 ? 9.906 -1.203 -7.312 1.00 67.56 123 LEU A CA 1
ATOM 925 C C . LEU A 1 123 ? 9.811 -2.241 -6.195 1.00 67.56 123 LEU A C 1
ATOM 927 O O . LEU A 1 123 ? 8.710 -2.541 -5.750 1.00 67.56 123 LEU A O 1
ATOM 931 N N . LEU A 1 124 ? 10.948 -2.721 -5.682 1.00 74.75 124 LEU A N 1
ATOM 932 C CA . LEU A 1 124 ? 10.994 -3.612 -4.519 1.00 74.75 124 LEU A CA 1
ATOM 933 C C . LEU A 1 124 ? 10.491 -2.915 -3.249 1.00 74.75 124 LEU A C 1
ATOM 935 O O . LEU A 1 124 ? 9.780 -3.528 -2.456 1.00 74.75 124 LEU A O 1
ATOM 939 N N . GLU A 1 125 ? 10.812 -1.634 -3.042 1.00 74.00 125 GLU A N 1
ATOM 940 C CA . GLU A 1 125 ? 10.259 -0.859 -1.925 1.00 74.00 125 GLU A CA 1
ATOM 941 C C . GLU A 1 125 ? 8.747 -0.644 -2.071 1.00 74.00 125 GLU A C 1
ATOM 943 O O . GLU A 1 125 ? 8.018 -0.711 -1.079 1.00 74.00 125 GLU A O 1
ATOM 948 N N . MET A 1 126 ? 8.262 -0.421 -3.292 1.00 68.62 126 MET A N 1
ATOM 949 C CA . MET A 1 126 ? 6.840 -0.275 -3.596 1.00 68.62 126 MET A CA 1
ATOM 950 C C . MET A 1 126 ? 6.084 -1.591 -3.449 1.00 68.62 126 MET A C 1
ATOM 952 O O . MET A 1 126 ? 4.995 -1.589 -2.880 1.00 68.62 126 MET A O 1
ATOM 956 N N . GLU A 1 127 ? 6.663 -2.707 -3.882 1.00 76.19 127 GLU A N 1
ATOM 957 C CA . GLU A 1 127 ? 6.108 -4.047 -3.701 1.00 76.19 127 GLU A CA 1
ATOM 958 C C . GLU A 1 127 ? 6.072 -4.417 -2.216 1.00 76.19 127 GLU A C 1
ATOM 960 O O . GLU A 1 127 ? 5.020 -4.795 -1.705 1.00 76.19 127 GLU A O 1
ATOM 965 N N . ALA A 1 128 ? 7.162 -4.184 -1.478 1.00 75.44 128 ALA A N 1
ATOM 966 C CA . ALA A 1 128 ? 7.194 -4.382 -0.033 1.00 75.44 128 ALA A CA 1
ATOM 967 C C . ALA A 1 128 ? 6.173 -3.487 0.688 1.00 75.44 128 ALA A C 1
ATOM 969 O O . ALA A 1 128 ? 5.519 -3.928 1.635 1.00 75.44 128 ALA A O 1
ATOM 970 N N . ALA A 1 129 ? 6.000 -2.236 0.246 1.00 74.06 129 ALA A N 1
ATOM 971 C CA . ALA A 1 129 ? 4.982 -1.336 0.775 1.00 74.06 129 ALA A CA 1
ATOM 972 C C . ALA A 1 129 ? 3.562 -1.821 0.446 1.00 74.06 129 ALA A C 1
ATOM 974 O O . ALA A 1 129 ? 2.693 -1.756 1.315 1.00 74.06 129 ALA A O 1
ATOM 975 N N . ALA A 1 130 ? 3.322 -2.330 -0.763 1.00 71.12 130 ALA A N 1
ATOM 976 C CA . ALA A 1 130 ? 2.041 -2.889 -1.183 1.00 71.12 130 ALA A CA 1
ATOM 977 C C . ALA A 1 130 ? 1.701 -4.175 -0.413 1.00 71.12 130 ALA A C 1
ATOM 979 O O . ALA A 1 130 ? 0.578 -4.321 0.071 1.00 71.12 130 ALA A O 1
ATOM 980 N N . GLU A 1 131 ? 2.673 -5.065 -0.210 1.00 78.88 131 GLU A N 1
ATOM 981 C CA . GLU A 1 131 ? 2.509 -6.282 0.586 1.00 78.88 131 GLU A CA 1
ATOM 982 C C . GLU A 1 131 ? 2.229 -5.943 2.059 1.00 78.88 131 GLU A C 1
ATOM 984 O O . GLU A 1 131 ? 1.299 -6.488 2.667 1.00 78.88 131 GLU A O 1
ATOM 989 N N . LEU A 1 132 ? 2.973 -4.981 2.624 1.00 76.56 132 LEU A N 1
ATOM 990 C CA . LEU A 1 132 ? 2.716 -4.436 3.960 1.00 76.56 132 LEU A CA 1
ATOM 991 C C . LEU A 1 132 ? 1.302 -3.866 4.063 1.00 76.56 132 LEU A C 1
ATOM 993 O O . LEU A 1 132 ? 0.595 -4.187 5.015 1.00 76.56 132 LEU A O 1
ATOM 997 N N . LEU A 1 133 ? 0.867 -3.070 3.082 1.00 75.50 133 LEU A N 1
ATOM 998 C CA . LEU A 1 133 ? -0.477 -2.495 3.042 1.00 75.50 133 LEU A CA 1
ATOM 999 C C . LEU A 1 133 ? -1.551 -3.585 2.985 1.00 75.50 133 LEU A C 1
ATOM 1001 O O . LEU A 1 133 ? -2.489 -3.539 3.780 1.00 75.50 133 LEU A O 1
ATOM 1005 N N . GLY A 1 134 ? -1.391 -4.588 2.120 1.00 77.94 134 GLY A N 1
ATOM 1006 C CA . GLY A 1 134 ? -2.326 -5.706 2.006 1.00 77.94 134 GLY A CA 1
ATOM 1007 C C . GLY A 1 134 ? -2.447 -6.482 3.318 1.00 77.94 134 GLY A C 1
ATOM 1008 O O . GLY A 1 134 ? -3.550 -6.672 3.835 1.00 77.94 134 GLY A O 1
ATOM 1009 N N . ARG A 1 135 ? -1.315 -6.868 3.918 1.00 83.75 135 ARG A N 1
ATOM 1010 C CA . ARG A 1 135 ? -1.281 -7.606 5.191 1.00 83.75 135 ARG A CA 1
ATOM 1011 C C . ARG A 1 135 ? -1.864 -6.799 6.348 1.00 83.75 135 ARG A C 1
ATOM 1013 O O . ARG A 1 135 ? -2.619 -7.338 7.165 1.00 83.75 135 ARG A O 1
ATOM 1020 N N . ASP A 1 136 ? -1.519 -5.521 6.426 1.00 84.81 136 ASP A N 1
ATOM 1021 C CA . ASP A 1 136 ? -1.955 -4.648 7.505 1.00 84.81 136 ASP A CA 1
ATOM 1022 C C . ASP A 1 136 ? -3.459 -4.348 7.403 1.00 84.81 136 ASP A C 1
ATOM 1024 O O . ASP A 1 136 ? -4.137 -4.321 8.430 1.00 84.81 136 ASP A O 1
ATOM 1028 N N . VAL A 1 137 ? -4.036 -4.251 6.198 1.00 78.62 137 VAL A N 1
ATOM 1029 C CA . VAL A 1 137 ? -5.493 -4.092 6.015 1.00 78.62 137 VAL A CA 1
ATOM 1030 C C . VAL A 1 137 ? -6.275 -5.241 6.658 1.00 78.62 137 VAL A C 1
ATOM 1032 O O . VAL A 1 137 ? -7.257 -4.984 7.359 1.00 78.62 137 VAL A O 1
ATOM 1035 N N . TYR A 1 138 ? -5.841 -6.495 6.497 1.00 82.88 138 TYR A N 1
ATOM 1036 C CA . TYR A 1 138 ? -6.503 -7.634 7.149 1.00 82.88 138 TYR A CA 1
ATOM 1037 C C . TYR A 1 138 ? -6.390 -7.574 8.675 1.00 82.88 138 TYR A C 1
ATOM 1039 O O . TYR A 1 138 ? -7.385 -7.770 9.376 1.00 82.88 138 TYR A O 1
ATOM 1047 N N . ARG A 1 139 ? -5.205 -7.238 9.203 1.00 86.56 139 ARG A N 1
ATOM 1048 C CA . ARG A 1 139 ? -4.993 -7.070 10.652 1.00 86.56 139 ARG A CA 1
ATOM 1049 C C . ARG A 1 139 ? -5.851 -5.955 11.232 1.00 86.56 139 ARG A C 1
ATOM 1051 O O . ARG A 1 139 ? -6.460 -6.135 12.284 1.00 86.56 139 ARG A O 1
ATOM 1058 N N . PHE A 1 140 ? -5.943 -4.829 10.531 1.00 86.56 140 PHE A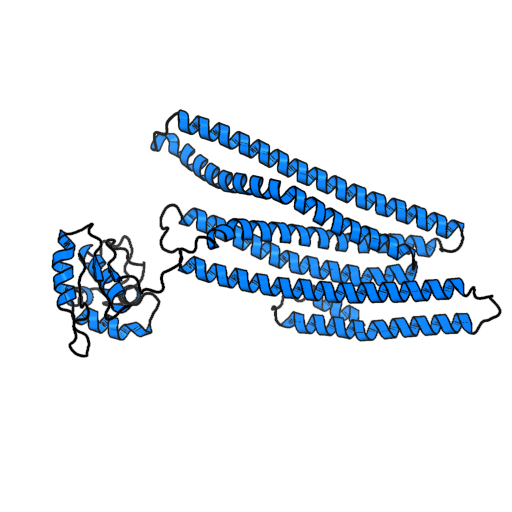 N 1
ATOM 1059 C CA . PHE A 1 140 ? -6.783 -3.705 10.919 1.00 86.56 140 PHE A CA 1
ATOM 1060 C C . PHE A 1 140 ? -8.255 -4.093 10.952 1.00 86.56 140 PHE A C 1
ATOM 1062 O O . PHE A 1 140 ? -8.935 -3.815 11.935 1.00 86.56 140 PHE A O 1
ATOM 1069 N N . ARG A 1 141 ? -8.743 -4.792 9.922 1.00 82.06 141 ARG A N 1
ATOM 1070 C CA . ARG A 1 141 ? -10.130 -5.273 9.873 1.00 82.06 141 ARG A CA 1
ATOM 1071 C C . ARG A 1 141 ? -10.444 -6.212 11.036 1.00 82.06 141 ARG A C 1
ATOM 1073 O O . ARG A 1 141 ? -11.430 -5.984 11.733 1.00 82.06 141 ARG A O 1
ATOM 1080 N N . GLY A 1 142 ? -9.593 -7.210 11.280 1.00 86.00 142 GLY A N 1
ATOM 1081 C CA . GLY A 1 142 ? -9.758 -8.135 12.407 1.00 86.00 142 GLY A CA 1
ATOM 1082 C C . GLY A 1 142 ? -9.744 -7.414 13.756 1.00 86.00 142 GLY A C 1
ATOM 1083 O O . GLY A 1 142 ? -10.579 -7.680 14.619 1.00 86.00 142 GLY A O 1
ATOM 1084 N N . SER A 1 143 ? -8.859 -6.429 13.900 1.00 88.62 143 SER A N 1
ATOM 1085 C CA . SER A 1 143 ? -8.758 -5.598 15.098 1.00 88.62 143 SER A CA 1
ATOM 1086 C C . SER A 1 143 ? -10.015 -4.758 15.330 1.00 88.62 143 SER A C 1
ATOM 1088 O O . SER A 1 143 ? -10.595 -4.779 16.413 1.00 88.62 143 SER A O 1
ATOM 1090 N N . VAL A 1 144 ? -10.497 -4.049 14.309 1.00 85.19 144 VAL A N 1
ATOM 1091 C CA . VAL A 1 144 ? -11.704 -3.224 14.434 1.00 85.19 144 VAL A CA 1
ATOM 1092 C C . VAL A 1 144 ? -12.935 -4.089 14.705 1.00 85.19 144 VAL A C 1
ATOM 1094 O O . VAL A 1 144 ? -13.737 -3.737 15.564 1.00 85.19 144 VAL A O 1
ATOM 1097 N N . ALA A 1 145 ? -13.064 -5.244 14.048 1.00 84.94 145 ALA A N 1
ATOM 1098 C CA . ALA A 1 145 ? -14.151 -6.182 14.317 1.00 84.94 145 ALA A CA 1
ATOM 1099 C C . ALA A 1 145 ? -14.128 -6.678 15.772 1.00 84.94 145 ALA A C 1
ATOM 1101 O O . ALA A 1 145 ? -15.157 -6.657 16.444 1.00 84.94 145 ALA A O 1
ATOM 1102 N N . ALA A 1 146 ? -12.955 -7.051 16.295 1.00 87.62 146 ALA A N 1
ATOM 1103 C CA . ALA A 1 146 ? -12.813 -7.435 17.696 1.00 87.62 146 ALA A CA 1
ATOM 1104 C C . ALA A 1 146 ? -13.197 -6.284 18.643 1.00 87.62 146 ALA A C 1
ATOM 1106 O O . ALA A 1 146 ? -13.954 -6.496 19.590 1.00 87.62 146 ALA A O 1
ATOM 1107 N N . ALA A 1 147 ? -12.744 -5.056 18.368 1.00 87.44 147 ALA A N 1
ATOM 1108 C CA . ALA A 1 147 ? -13.105 -3.880 19.159 1.00 87.44 147 ALA A CA 1
ATOM 1109 C C . ALA A 1 147 ? -14.626 -3.622 19.156 1.00 87.44 147 ALA A C 1
ATOM 1111 O O . ALA A 1 147 ? -15.203 -3.350 20.209 1.00 87.44 147 ALA A O 1
ATOM 1112 N N . LEU A 1 148 ? -15.285 -3.783 18.003 1.00 84.19 148 LEU A N 1
ATOM 1113 C CA . LEU A 1 148 ? -16.738 -3.643 17.856 1.00 84.19 148 LEU A CA 1
ATOM 1114 C C . LEU A 1 148 ? -17.535 -4.717 18.604 1.00 84.19 148 LEU A C 1
ATOM 1116 O O . LEU A 1 148 ? -18.678 -4.463 18.962 1.00 84.19 148 LEU A O 1
ATOM 1120 N N . VAL A 1 149 ? -16.955 -5.891 18.860 1.00 86.62 149 VAL A N 1
ATOM 1121 C CA . VAL A 1 149 ? -17.590 -6.946 19.667 1.00 86.62 149 VAL A CA 1
ATOM 1122 C C . VAL A 1 149 ? -17.383 -6.699 21.158 1.00 86.62 149 VAL A C 1
ATOM 1124 O O . VAL A 1 149 ? -18.328 -6.784 21.943 1.00 86.62 149 VAL A O 1
ATOM 1127 N N . PHE A 1 150 ? -16.154 -6.378 21.566 1.00 88.50 150 PHE A N 1
ATOM 1128 C CA . PHE A 1 150 ? -15.832 -6.204 22.981 1.00 88.50 150 PHE A CA 1
ATOM 1129 C C . PHE A 1 150 ? -16.445 -4.938 23.578 1.00 88.50 150 PHE A C 1
ATOM 1131 O O . PHE A 1 150 ? -16.803 -4.952 24.752 1.00 88.50 150 PHE A O 1
ATOM 1138 N N . PHE A 1 151 ? -16.615 -3.870 22.797 1.00 87.81 151 PHE A N 1
ATOM 1139 C CA . PHE A 1 151 ? -17.198 -2.630 23.304 1.00 87.81 151 PHE A CA 1
ATOM 1140 C C . PHE A 1 151 ? -18.642 -2.783 23.831 1.00 87.81 151 PHE A C 1
ATOM 1142 O O . PHE A 1 151 ? -18.862 -2.461 25.000 1.00 87.81 151 PHE A O 1
ATOM 1149 N N . PRO A 1 152 ? -19.622 -3.308 23.064 1.00 85.94 152 PRO A N 1
ATOM 1150 C CA . PRO A 1 152 ? -20.969 -3.550 23.580 1.00 85.94 152 PRO A CA 1
ATOM 1151 C C . PRO A 1 152 ? -20.975 -4.478 24.792 1.00 85.94 152 PRO A C 1
ATOM 1153 O O . PRO A 1 152 ? -21.751 -4.267 25.717 1.00 85.94 152 PRO A O 1
ATOM 1156 N N . LEU A 1 153 ? -20.090 -5.479 24.815 1.00 88.25 153 LEU A N 1
ATOM 1157 C CA . LEU A 1 153 ? -19.964 -6.388 25.948 1.00 88.25 153 LEU A CA 1
ATOM 1158 C C . LEU A 1 153 ? -19.481 -5.645 27.206 1.00 88.25 153 LEU A C 1
ATOM 1160 O O . LEU A 1 153 ? -20.072 -5.792 28.270 1.00 88.25 153 LEU A O 1
ATOM 1164 N N . MET A 1 154 ? -18.454 -4.799 27.087 1.00 91.19 154 MET A N 1
ATOM 1165 C CA . MET A 1 154 ? -17.983 -3.945 28.184 1.00 91.19 154 MET A CA 1
ATOM 1166 C C . MET A 1 154 ? -19.073 -2.982 28.660 1.00 91.19 154 MET A C 1
ATOM 1168 O O . MET A 1 154 ? -19.246 -2.792 29.864 1.00 91.19 154 MET A O 1
ATOM 1172 N N . PHE A 1 155 ? -19.822 -2.398 27.724 1.00 88.44 155 PHE A N 1
ATOM 1173 C CA . PHE A 1 155 ? -20.927 -1.497 28.029 1.00 88.44 155 PHE A CA 1
ATOM 1174 C C . PHE A 1 155 ? -22.078 -2.223 28.739 1.00 88.44 155 PHE A C 1
ATOM 1176 O O . PHE A 1 155 ? -22.639 -1.694 29.690 1.00 88.44 155 PHE A O 1
ATOM 1183 N N . ALA A 1 156 ? -22.392 -3.458 28.349 1.00 86.56 156 ALA A N 1
ATOM 1184 C CA . ALA A 1 156 ? -23.405 -4.268 29.020 1.00 86.56 156 ALA A CA 1
ATOM 1185 C C . ALA A 1 156 ? -23.017 -4.630 30.464 1.00 86.56 156 ALA A C 1
ATOM 1187 O O . ALA A 1 156 ? -23.897 -4.777 31.308 1.00 86.56 156 ALA A O 1
ATOM 1188 N N . VAL A 1 157 ? -21.717 -4.765 30.753 1.00 88.31 157 VAL A N 1
ATOM 1189 C CA . VAL A 1 157 ? -21.223 -5.104 32.097 1.00 88.31 157 VAL A CA 1
ATOM 1190 C C . VAL A 1 157 ? -21.177 -3.880 33.016 1.00 88.31 157 VAL A C 1
ATOM 1192 O O . VAL A 1 157 ? -21.548 -4.003 34.176 1.00 88.31 157 VAL A O 1
ATOM 1195 N N . GLN A 1 158 ? -20.720 -2.718 32.533 1.00 86.94 158 GLN A N 1
ATOM 1196 C CA . GLN A 1 158 ? -20.445 -1.555 33.398 1.00 86.94 158 GLN A CA 1
ATOM 1197 C C . GLN A 1 158 ? -20.832 -0.181 32.828 1.00 86.94 158 GLN A C 1
ATOM 1199 O O . GLN A 1 158 ? -20.390 0.851 33.338 1.00 86.94 158 GLN A O 1
ATOM 1204 N N . GLY A 1 159 ? -21.659 -0.147 31.782 1.00 84.44 159 GLY A N 1
ATOM 1205 C CA . GLY A 1 159 ? -22.266 1.057 31.210 1.00 84.44 159 GLY A CA 1
ATOM 1206 C C . GLY A 1 159 ? -21.305 2.254 31.118 1.00 84.44 159 GLY A C 1
ATOM 1207 O O . GLY A 1 159 ? -20.404 2.234 30.274 1.00 84.44 159 GLY A O 1
ATOM 1208 N N . PRO A 1 160 ? -21.447 3.285 31.979 1.00 80.44 160 PRO A N 1
ATOM 1209 C CA . PRO A 1 160 ? -20.641 4.509 31.926 1.00 80.44 160 PRO A CA 1
ATOM 1210 C C . PRO A 1 160 ? -19.122 4.288 31.967 1.00 80.44 160 PRO A C 1
ATOM 1212 O O . PRO A 1 160 ? -18.380 5.025 31.321 1.00 80.44 160 PRO A O 1
ATOM 1215 N N . ILE A 1 161 ? -18.634 3.269 32.681 1.00 85.75 161 ILE A N 1
ATOM 1216 C CA . ILE A 1 161 ? -17.186 3.039 32.837 1.00 85.75 161 ILE A CA 1
ATOM 1217 C C . ILE A 1 161 ? -16.565 2.553 31.519 1.00 85.75 161 ILE A C 1
ATOM 1219 O O . ILE A 1 161 ? -15.424 2.896 31.201 1.00 85.75 161 ILE A O 1
ATOM 1223 N N . ALA A 1 162 ? -17.336 1.862 30.672 1.00 87.12 162 ALA A N 1
ATOM 1224 C CA . ALA A 1 162 ? -16.893 1.484 29.330 1.00 87.12 162 ALA A CA 1
ATOM 1225 C C . ALA A 1 162 ? -16.625 2.701 28.429 1.00 87.12 162 ALA A C 1
ATOM 1227 O O . ALA A 1 162 ? -15.754 2.643 27.558 1.00 87.12 162 ALA A O 1
ATOM 1228 N N . VAL A 1 163 ? -17.321 3.822 28.660 1.00 85.88 163 VAL A N 1
ATOM 1229 C CA . VAL A 1 163 ? -17.120 5.068 27.904 1.00 85.88 163 VAL A CA 1
ATOM 1230 C C . VAL A 1 163 ? -15.718 5.628 28.145 1.00 85.88 163 VAL A C 1
ATOM 1232 O O . VAL A 1 163 ? -15.085 6.096 27.202 1.00 85.88 163 VAL A O 1
ATOM 1235 N N . VAL A 1 164 ? -15.186 5.507 29.367 1.00 85.81 164 VAL A N 1
ATOM 1236 C CA . VAL A 1 164 ? -13.817 5.938 29.700 1.00 85.81 164 VAL A CA 1
ATOM 1237 C C . VAL A 1 164 ? -12.794 5.201 28.832 1.00 85.81 164 VAL A C 1
ATOM 1239 O O . VAL A 1 164 ? -11.933 5.841 28.229 1.00 85.81 164 VAL A O 1
ATOM 1242 N N . GLY A 1 165 ? -12.929 3.879 28.689 1.00 84.00 165 GLY A N 1
ATOM 1243 C CA . GLY A 1 165 ? -12.050 3.077 27.829 1.00 84.00 165 GLY A CA 1
ATOM 1244 C C . GLY A 1 165 ? -12.103 3.507 26.359 1.00 84.00 165 GLY A C 1
ATOM 1245 O O . GLY A 1 165 ? -11.071 3.623 25.701 1.00 84.00 165 GLY A O 1
ATOM 1246 N N . VAL A 1 166 ? -13.291 3.840 25.841 1.00 84.56 166 VAL A N 1
ATOM 1247 C CA . VAL A 1 166 ? -13.426 4.369 24.472 1.00 84.56 166 VAL A CA 1
ATOM 1248 C C . VAL A 1 166 ? -12.772 5.736 24.320 1.00 84.56 166 VAL A C 1
ATOM 1250 O O . VAL A 1 166 ? -12.084 5.971 23.329 1.00 84.56 166 VAL A O 1
ATOM 1253 N N . VAL A 1 167 ? -12.948 6.636 25.288 1.00 85.25 167 VAL A N 1
ATOM 1254 C CA . VAL A 1 167 ? -12.311 7.959 25.254 1.00 85.25 167 VAL A CA 1
ATOM 1255 C C . VAL A 1 167 ? -10.790 7.814 25.208 1.00 85.25 167 VAL A C 1
ATOM 1257 O O . VAL A 1 167 ? -10.145 8.451 24.377 1.00 85.25 167 VAL A O 1
ATOM 1260 N N . PHE A 1 168 ? -10.211 6.925 26.019 1.00 85.56 168 PHE A N 1
ATOM 1261 C CA . PHE A 1 168 ? -8.775 6.643 25.978 1.00 85.56 168 PHE A CA 1
ATOM 1262 C C . PHE A 1 168 ? -8.332 5.977 24.673 1.00 85.56 168 PHE A C 1
ATOM 1264 O O . PHE A 1 168 ? -7.297 6.360 24.125 1.00 85.56 168 PHE A O 1
ATOM 1271 N N . ALA A 1 169 ? -9.118 5.055 24.116 1.00 84.62 169 ALA A N 1
ATOM 1272 C CA . ALA A 1 169 ? -8.859 4.481 22.798 1.00 84.62 169 ALA A CA 1
ATOM 1273 C C . ALA A 1 169 ? -8.803 5.568 21.710 1.00 84.62 169 ALA A C 1
ATOM 1275 O O . ALA A 1 169 ? -7.849 5.623 20.928 1.00 84.62 169 ALA A O 1
ATOM 1276 N N . VAL A 1 170 ? -9.770 6.491 21.699 1.00 84.44 170 VAL A N 1
ATOM 1277 C CA . VAL A 1 170 ? -9.805 7.625 20.763 1.00 84.44 170 VAL A CA 1
ATOM 1278 C C . VAL A 1 170 ? -8.615 8.557 20.991 1.00 84.44 170 VAL A C 1
ATOM 1280 O O . VAL A 1 170 ? -7.929 8.901 20.030 1.00 84.44 170 VAL A O 1
ATOM 1283 N N . LEU A 1 171 ? -8.311 8.920 22.240 1.00 84.62 171 LEU A N 1
ATOM 1284 C CA . LEU A 1 171 ? -7.144 9.742 22.578 1.00 84.62 171 LEU A CA 1
ATOM 1285 C C . LEU A 1 171 ? -5.834 9.079 22.146 1.00 84.62 171 LEU A C 1
ATOM 1287 O O . LEU A 1 171 ? -4.953 9.765 21.636 1.00 84.62 171 LEU A O 1
ATOM 1291 N N . THR A 1 172 ? -5.717 7.757 22.274 1.00 84.00 172 THR A N 1
ATOM 1292 C CA . THR A 1 172 ? -4.549 6.992 21.815 1.00 84.00 172 THR A CA 1
ATOM 1293 C C . THR A 1 172 ? -4.386 7.113 20.303 1.00 84.00 172 THR A C 1
ATOM 1295 O O . THR A 1 172 ? -3.292 7.414 19.822 1.00 84.00 172 THR A O 1
ATOM 1298 N N . VAL A 1 173 ? -5.473 6.940 19.545 1.00 83.25 173 VAL A N 1
ATOM 1299 C CA . VAL A 1 173 ? -5.469 7.067 18.080 1.00 83.25 173 VAL A CA 1
ATOM 1300 C C . VAL A 1 173 ? -5.156 8.504 17.651 1.00 83.25 173 VAL A C 1
ATOM 1302 O O . VAL A 1 173 ? -4.325 8.719 16.767 1.00 83.25 173 VAL A O 1
ATOM 1305 N N . VAL A 1 174 ? -5.768 9.501 18.293 1.00 84.38 174 VAL A N 1
ATOM 1306 C CA . VAL A 1 174 ? -5.534 10.924 18.003 1.00 84.38 174 VAL A CA 1
ATOM 1307 C C . VAL A 1 174 ? -4.101 11.325 18.344 1.00 84.38 174 VAL A C 1
ATOM 1309 O O . VAL A 1 174 ? -3.444 11.982 17.538 1.00 84.38 174 VAL A O 1
ATOM 1312 N N . ALA A 1 175 ? -3.576 10.901 19.494 1.00 83.44 175 ALA A N 1
ATOM 1313 C CA . ALA A 1 175 ? -2.208 11.196 19.896 1.00 83.44 175 ALA A CA 1
ATOM 1314 C C . ALA A 1 175 ? -1.188 10.494 18.989 1.00 83.44 175 ALA A C 1
ATOM 1316 O O . ALA A 1 175 ? -0.193 11.110 18.601 1.00 83.44 175 ALA A O 1
ATOM 1317 N N . ALA A 1 176 ? -1.457 9.249 18.578 1.00 81.44 176 ALA A N 1
ATOM 1318 C CA . ALA A 1 176 ? -0.653 8.550 17.579 1.00 81.44 176 ALA A CA 1
ATOM 1319 C C . ALA A 1 176 ? -0.637 9.311 16.244 1.00 81.44 176 ALA A C 1
ATOM 1321 O O . ALA A 1 176 ? 0.435 9.514 15.678 1.00 81.44 176 ALA A O 1
ATOM 1322 N N . ARG A 1 177 ? -1.795 9.803 15.781 1.00 82.44 177 ARG A N 1
ATOM 1323 C CA . ARG A 1 177 ? -1.928 10.566 14.531 1.00 82.44 177 ARG A CA 1
ATOM 1324 C C . ARG A 1 177 ? -1.248 11.937 14.585 1.00 82.44 177 ARG A C 1
ATOM 1326 O O . ARG A 1 177 ? -0.519 12.299 13.664 1.00 82.44 177 ARG A O 1
ATOM 1333 N N . ASN A 1 178 ? -1.479 12.712 15.643 1.00 82.50 178 ASN A N 1
ATOM 1334 C CA . ASN A 1 178 ? -0.921 14.060 15.783 1.00 82.50 178 ASN A CA 1
ATOM 1335 C C . ASN A 1 178 ? 0.602 14.029 15.921 1.00 82.50 178 ASN A C 1
ATOM 1337 O O . ASN A 1 178 ? 1.293 14.867 15.343 1.00 82.50 178 ASN A O 1
ATOM 1341 N N . ARG A 1 179 ? 1.134 13.036 16.642 1.00 80.06 179 ARG A N 1
ATOM 1342 C CA . ARG A 1 179 ? 2.579 12.851 16.782 1.00 80.06 179 ARG A CA 1
ATOM 1343 C C . ARG A 1 179 ? 3.228 12.340 15.498 1.00 80.06 179 ARG A C 1
ATOM 1345 O O . ARG A 1 179 ? 4.396 12.629 15.258 1.00 80.06 179 ARG A O 1
ATOM 1352 N N . ASP A 1 180 ? 2.483 11.626 14.654 1.00 74.94 180 ASP A N 1
ATOM 1353 C CA . ASP A 1 180 ? 2.986 11.240 13.338 1.00 74.94 180 ASP A CA 1
ATOM 1354 C C . ASP A 1 180 ? 3.153 12.464 12.437 1.00 74.94 180 ASP A C 1
ATOM 1356 O O . ASP A 1 180 ? 4.223 12.645 11.874 1.00 74.94 180 ASP A O 1
ATOM 1360 N N . ARG A 1 181 ? 2.182 13.389 12.398 1.00 75.69 181 ARG A N 1
ATOM 1361 C CA . ARG A 1 181 ? 2.308 14.634 11.610 1.00 75.69 181 ARG A CA 1
ATOM 1362 C C . ARG A 1 181 ? 3.577 15.430 11.929 1.00 75.69 181 ARG A C 1
ATOM 1364 O O . ARG A 1 181 ? 4.222 15.929 11.012 1.00 75.69 181 ARG A O 1
ATOM 1371 N N . SER A 1 182 ? 3.966 15.527 13.202 1.00 72.25 182 SER A N 1
ATOM 1372 C CA . SER A 1 182 ? 5.210 16.212 13.584 1.00 72.25 182 SER A CA 1
ATOM 1373 C C . SER A 1 182 ? 6.467 15.386 13.277 1.00 72.25 182 SER A C 1
ATOM 1375 O O . SER A 1 182 ? 7.522 15.949 12.978 1.00 72.25 182 SER A O 1
ATOM 1377 N N . GLY A 1 183 ? 6.363 14.054 13.308 1.00 68.56 183 GLY A N 1
ATOM 1378 C CA . GLY A 1 183 ? 7.436 13.130 12.946 1.00 68.56 183 GLY A CA 1
ATOM 1379 C C . GLY A 1 183 ? 7.669 12.997 11.440 1.00 68.56 183 GLY A C 1
ATOM 1380 O O . GLY A 1 183 ? 8.807 12.782 11.029 1.00 68.56 183 GLY A O 1
ATOM 1381 N N . GLN A 1 184 ? 6.636 13.165 10.611 1.00 67.69 184 GLN A N 1
ATOM 1382 C CA . GLN A 1 184 ? 6.686 12.903 9.172 1.00 67.69 184 GLN A CA 1
ATOM 1383 C C . GLN A 1 184 ? 7.724 13.743 8.436 1.00 67.69 184 GLN A C 1
ATOM 1385 O O . GLN A 1 184 ? 8.475 13.187 7.642 1.00 67.69 184 GLN A O 1
ATOM 1390 N N . HIS A 1 185 ? 7.867 15.030 8.756 1.00 64.56 185 HIS A N 1
ATOM 1391 C CA . HIS A 1 185 ? 8.926 15.848 8.156 1.00 64.56 185 HIS A CA 1
ATOM 1392 C C . HIS A 1 185 ? 10.327 15.306 8.466 1.00 64.56 185 HIS A C 1
ATOM 1394 O O . HIS A 1 185 ? 11.192 15.281 7.596 1.00 64.56 185 HIS A O 1
ATOM 1400 N N . ARG A 1 186 ? 10.552 14.801 9.684 1.00 66.88 186 ARG A N 1
ATOM 1401 C CA . ARG A 1 186 ? 11.847 14.223 10.077 1.00 66.88 186 ARG A CA 1
ATOM 1402 C C . ARG A 1 186 ? 12.066 12.838 9.470 1.00 66.88 186 ARG A C 1
ATOM 1404 O O . ARG A 1 186 ? 13.198 12.483 9.164 1.00 66.88 186 ARG A O 1
ATOM 1411 N N . LEU A 1 187 ? 10.996 12.068 9.288 1.00 64.25 187 LEU A N 1
ATOM 1412 C CA . LEU A 1 187 ? 11.036 10.711 8.742 1.00 64.25 187 LEU A CA 1
ATOM 1413 C C . LEU A 1 187 ? 11.200 10.707 7.217 1.00 64.25 187 LEU A C 1
ATOM 1415 O O . LEU A 1 187 ? 11.904 9.847 6.702 1.00 64.25 187 LEU A O 1
ATOM 1419 N N . ILE A 1 188 ? 10.626 11.688 6.511 1.00 68.12 188 ILE A N 1
ATOM 1420 C CA . ILE A 1 188 ? 10.869 11.922 5.078 1.00 68.12 188 ILE A CA 1
ATOM 1421 C C . ILE A 1 188 ? 12.343 12.275 4.857 1.00 68.12 188 ILE A C 1
ATOM 1423 O O . ILE A 1 188 ? 13.002 11.622 4.054 1.00 68.12 188 ILE A O 1
ATOM 1427 N N . VAL A 1 189 ? 12.894 13.211 5.639 1.00 66.12 189 VAL A N 1
ATOM 1428 C CA . VAL A 1 189 ? 14.328 13.555 5.582 1.00 66.12 189 VAL A CA 1
ATOM 1429 C C . VAL A 1 189 ? 15.199 12.336 5.895 1.00 66.12 189 VAL A C 1
ATOM 1431 O O . VAL A 1 189 ? 16.170 12.061 5.195 1.00 66.12 189 VAL A O 1
ATOM 1434 N N . ALA A 1 190 ? 14.829 11.546 6.904 1.00 63.56 190 ALA A N 1
ATOM 1435 C CA . ALA A 1 190 ? 15.569 10.338 7.243 1.00 63.56 190 ALA A CA 1
ATOM 1436 C C . ALA A 1 190 ? 15.480 9.234 6.184 1.00 63.56 190 ALA A C 1
ATOM 1438 O O . ALA A 1 190 ? 16.431 8.475 6.019 1.00 63.56 190 ALA A O 1
ATOM 1439 N N . ARG A 1 191 ? 14.365 9.134 5.456 1.00 64.25 191 ARG A N 1
ATOM 1440 C CA . ARG A 1 191 ? 14.214 8.184 4.350 1.00 64.25 191 ARG A CA 1
ATOM 1441 C C . ARG A 1 191 ? 14.943 8.632 3.101 1.00 64.25 191 ARG A C 1
ATOM 1443 O O . ARG A 1 191 ? 15.581 7.788 2.493 1.00 64.25 191 ARG A O 1
ATOM 1450 N N . GLN A 1 192 ? 14.942 9.922 2.772 1.00 68.44 192 GLN A N 1
ATOM 1451 C CA . GLN A 1 192 ? 15.820 10.445 1.724 1.00 68.44 192 GLN A CA 1
ATOM 1452 C C . GLN A 1 192 ? 17.283 10.124 2.046 1.00 68.44 192 GLN A C 1
ATOM 1454 O O . GLN A 1 192 ? 18.011 9.634 1.190 1.00 68.44 192 GLN A O 1
ATOM 1459 N N . LEU A 1 193 ? 17.689 10.273 3.309 1.00 63.28 193 LEU A N 1
ATOM 1460 C CA . LEU A 1 193 ? 19.025 9.877 3.756 1.00 63.28 193 LEU A CA 1
ATOM 1461 C C . LEU A 1 193 ? 19.261 8.360 3.704 1.00 63.28 193 LEU A C 1
ATOM 1463 O O . LEU A 1 193 ? 20.365 7.943 3.375 1.00 63.28 193 LEU A O 1
ATOM 1467 N N . LYS A 1 194 ? 18.243 7.528 3.958 1.00 63.16 194 LYS A N 1
ATOM 1468 C CA . LYS A 1 194 ? 18.337 6.063 3.833 1.00 63.16 194 LYS A CA 1
ATOM 1469 C C . LYS A 1 194 ? 18.366 5.580 2.375 1.00 63.16 194 LYS A C 1
ATOM 1471 O O . LYS A 1 194 ? 19.119 4.668 2.061 1.00 63.16 194 LYS A O 1
ATOM 1476 N N . ALA A 1 195 ? 17.608 6.195 1.472 1.00 63.88 195 ALA A N 1
ATOM 1477 C CA . ALA A 1 195 ? 17.687 5.921 0.036 1.00 63.88 195 ALA A CA 1
ATOM 1478 C C . ALA A 1 195 ? 19.070 6.311 -0.505 1.00 63.88 195 ALA A C 1
ATOM 1480 O O . ALA A 1 195 ? 19.706 5.562 -1.245 1.00 63.88 195 ALA A O 1
ATOM 1481 N N . LEU A 1 196 ? 19.604 7.441 -0.035 1.00 61.94 196 LEU A N 1
ATOM 1482 C CA . LEU A 1 196 ? 20.995 7.796 -0.275 1.00 61.94 196 LEU A CA 1
ATOM 1483 C C . LEU A 1 196 ? 21.972 6.805 0.400 1.00 61.94 196 LEU A C 1
ATOM 1485 O O . LEU A 1 196 ? 23.061 6.604 -0.120 1.00 61.94 196 LEU A O 1
ATOM 1489 N N . GLN A 1 197 ? 21.596 6.134 1.499 1.00 60.59 197 GLN A N 1
ATOM 1490 C CA . GLN A 1 197 ? 22.426 5.120 2.181 1.00 60.59 197 GLN A CA 1
ATOM 1491 C C . GLN A 1 197 ? 22.496 3.824 1.401 1.00 60.59 197 GLN A C 1
ATOM 1493 O O . GLN A 1 197 ? 23.563 3.232 1.331 1.00 60.59 197 GLN A O 1
ATOM 1498 N N . LEU A 1 198 ? 21.397 3.400 0.786 1.00 59.94 198 LEU A N 1
ATOM 1499 C CA . LEU A 1 198 ? 21.402 2.281 -0.152 1.00 59.94 198 LEU A CA 1
ATOM 1500 C C . LEU A 1 198 ? 22.247 2.621 -1.385 1.00 59.94 198 LEU A C 1
ATOM 1502 O O . LEU A 1 198 ? 23.055 1.801 -1.821 1.00 59.94 198 LEU A O 1
ATOM 1506 N N . ARG A 1 199 ? 22.180 3.873 -1.866 1.00 58.62 199 ARG A N 1
ATOM 1507 C CA . ARG A 1 199 ? 23.136 4.370 -2.867 1.00 58.62 199 ARG A CA 1
ATOM 1508 C C . ARG A 1 199 ? 24.568 4.320 -2.337 1.00 58.62 199 ARG A C 1
ATOM 1510 O O . ARG A 1 199 ? 25.442 3.854 -3.049 1.00 58.62 199 ARG A O 1
ATOM 1517 N N . ALA A 1 200 ? 24.832 4.683 -1.089 1.00 53.62 200 ALA A N 1
ATOM 1518 C CA . ALA A 1 200 ? 26.172 4.578 -0.520 1.00 53.62 200 ALA A CA 1
ATOM 1519 C C . ALA A 1 200 ? 26.629 3.140 -0.243 1.00 53.62 200 ALA A C 1
ATOM 1521 O O . ALA A 1 200 ? 27.811 2.871 -0.368 1.00 53.62 200 ALA A O 1
ATOM 1522 N N . GLN A 1 201 ? 25.734 2.191 0.035 1.00 56.03 201 GLN A N 1
ATOM 1523 C CA . GLN A 1 201 ? 26.080 0.768 0.086 1.00 56.03 201 GLN A CA 1
ATOM 1524 C C . GLN A 1 201 ? 26.448 0.248 -1.303 1.00 56.03 201 GLN A C 1
ATOM 1526 O O . GLN A 1 201 ? 27.394 -0.523 -1.433 1.00 56.03 201 GLN A O 1
ATOM 1531 N N . SER A 1 202 ? 25.791 0.729 -2.364 1.00 57.28 202 SER A N 1
ATOM 1532 C CA . SER A 1 202 ? 26.295 0.505 -3.725 1.00 57.28 202 SER A CA 1
ATOM 1533 C C . SER A 1 202 ? 27.660 1.182 -3.946 1.00 57.28 202 SER A C 1
ATOM 1535 O O . SER A 1 202 ? 28.493 0.664 -4.683 1.00 57.28 202 SER A O 1
ATOM 1537 N N . VAL A 1 203 ? 27.957 2.270 -3.223 1.00 55.53 203 VAL A N 1
ATOM 1538 C CA . VAL A 1 203 ? 29.296 2.879 -3.187 1.00 55.53 203 VAL A CA 1
ATOM 1539 C C . VAL A 1 203 ? 30.294 2.078 -2.340 1.00 55.53 203 VAL A C 1
ATOM 1541 O O . VAL A 1 203 ? 31.472 2.091 -2.671 1.00 55.53 203 VAL A O 1
ATOM 1544 N N . ASP A 1 204 ? 29.883 1.317 -1.324 1.00 51.75 204 ASP A N 1
ATOM 1545 C CA . ASP A 1 204 ? 30.760 0.372 -0.617 1.00 51.75 204 ASP A CA 1
ATOM 1546 C C . ASP A 1 204 ? 31.186 -0.777 -1.539 1.00 51.75 204 ASP A C 1
ATOM 1548 O O . ASP A 1 204 ? 32.355 -1.162 -1.536 1.00 51.75 204 ASP A O 1
ATOM 1552 N N . TRP A 1 205 ? 30.288 -1.247 -2.413 1.00 54.25 205 TRP A N 1
ATOM 1553 C CA . TRP A 1 205 ? 30.652 -2.133 -3.526 1.00 54.25 205 TRP A CA 1
ATOM 1554 C C . TRP A 1 205 ? 31.658 -1.458 -4.474 1.00 54.25 205 TRP A C 1
ATOM 1556 O O . TRP A 1 205 ? 32.678 -2.055 -4.816 1.00 54.25 205 TRP A O 1
ATOM 1566 N N . ILE A 1 206 ? 31.453 -0.183 -4.825 1.00 55.16 206 ILE A N 1
ATOM 1567 C CA . ILE A 1 206 ? 32.416 0.607 -5.622 1.00 55.16 206 ILE A CA 1
ATOM 1568 C C . ILE A 1 206 ? 33.751 0.804 -4.871 1.00 55.16 206 ILE A C 1
ATOM 1570 O O . ILE A 1 206 ? 34.818 0.821 -5.484 1.00 55.16 206 ILE A O 1
ATOM 1574 N N . CYS A 1 207 ? 33.729 0.905 -3.541 1.00 54.09 207 CYS A N 1
ATOM 1575 C CA . CYS A 1 207 ? 34.917 1.008 -2.699 1.00 54.09 207 CYS A CA 1
ATOM 1576 C C . CYS A 1 207 ? 35.634 -0.328 -2.542 1.00 54.09 207 CYS A C 1
ATOM 1578 O O . CYS A 1 207 ? 36.846 -0.328 -2.362 1.00 54.09 207 CYS A O 1
ATOM 1580 N N . TRP A 1 208 ? 34.936 -1.455 -2.652 1.00 58.22 208 TRP A N 1
ATOM 1581 C CA . TRP A 1 208 ? 35.566 -2.763 -2.798 1.00 58.22 208 TRP A CA 1
ATOM 1582 C C . TRP A 1 208 ? 36.300 -2.862 -4.148 1.00 58.22 208 TRP A C 1
ATOM 1584 O O . TRP A 1 208 ? 37.421 -3.361 -4.212 1.00 58.22 208 TRP A O 1
ATOM 1594 N N . PHE A 1 209 ? 35.758 -2.224 -5.193 1.00 54.28 209 PHE A N 1
ATOM 1595 C CA . PHE A 1 209 ? 36.437 -1.986 -6.474 1.00 54.28 209 PHE A CA 1
ATOM 1596 C C . PHE A 1 209 ? 37.501 -0.861 -6.450 1.00 54.28 209 PHE A C 1
ATOM 1598 O O . PHE A 1 209 ? 38.106 -0.583 -7.488 1.00 54.28 209 PHE A O 1
ATOM 1605 N N . LYS A 1 210 ? 37.809 -0.229 -5.300 1.00 55.66 210 LYS A N 1
ATOM 1606 C CA . LYS A 1 210 ? 38.812 0.863 -5.184 1.00 55.66 210 LYS A CA 1
ATOM 1607 C C . LYS A 1 210 ? 40.141 0.594 -5.893 1.00 55.66 210 LYS A C 1
ATOM 1609 O O . LYS A 1 210 ? 40.623 1.522 -6.546 1.00 55.66 210 LYS A O 1
ATOM 1614 N N . PRO A 1 211 ? 40.766 -0.596 -5.752 1.00 57.94 211 PRO A N 1
ATOM 1615 C CA . PRO A 1 211 ? 42.051 -0.861 -6.393 1.00 57.94 211 PRO A CA 1
ATOM 1616 C C . PRO A 1 211 ? 41.937 -0.887 -7.920 1.00 57.94 211 PRO A C 1
ATOM 1618 O O . PRO A 1 211 ? 42.888 -0.536 -8.607 1.00 57.94 211 PRO A O 1
ATOM 1621 N N . LEU A 1 212 ? 40.765 -1.265 -8.438 1.00 52.75 212 LEU A N 1
ATOM 1622 C CA . LEU A 1 212 ? 40.468 -1.367 -9.865 1.00 52.75 212 LEU A CA 1
ATOM 1623 C C . LEU A 1 212 ? 40.085 -0.022 -10.506 1.00 52.75 212 LEU A C 1
ATOM 1625 O O . LEU A 1 212 ? 40.351 0.169 -11.686 1.00 52.75 212 LEU A O 1
ATOM 1629 N N . LEU A 1 213 ? 39.484 0.910 -9.753 1.00 58.91 213 LEU A N 1
ATOM 1630 C CA . LEU A 1 213 ? 38.921 2.160 -10.300 1.00 58.91 213 LEU A CA 1
ATOM 1631 C C . LEU A 1 213 ? 39.747 3.429 -10.025 1.00 58.91 213 LEU A C 1
ATOM 1633 O O . LEU A 1 213 ? 39.380 4.504 -10.494 1.00 58.91 213 LEU A O 1
ATOM 1637 N N . GLY A 1 214 ? 40.840 3.353 -9.257 1.00 68.94 214 GLY A N 1
ATOM 1638 C CA . GLY A 1 214 ? 41.736 4.501 -9.043 1.00 68.94 214 GLY A CA 1
ATOM 1639 C C . GLY A 1 214 ? 41.080 5.715 -8.363 1.00 68.94 214 GLY A C 1
ATOM 1640 O O . GLY A 1 214 ? 41.482 6.855 -8.599 1.00 68.94 214 GLY A O 1
ATOM 1641 N N . LEU A 1 215 ? 40.056 5.503 -7.529 1.00 65.50 215 LEU A N 1
ATOM 1642 C CA . LEU A 1 215 ? 39.316 6.596 -6.888 1.00 65.50 215 LEU A CA 1
ATOM 1643 C C . LEU A 1 215 ? 40.195 7.410 -5.921 1.00 65.50 215 LEU A C 1
ATOM 1645 O O . LEU A 1 215 ? 40.939 6.871 -5.099 1.00 65.50 215 LEU A O 1
ATOM 1649 N N . SER A 1 216 ? 40.073 8.738 -5.990 1.00 74.69 216 SER A N 1
ATOM 1650 C CA . SER A 1 216 ? 40.905 9.670 -5.218 1.00 74.69 216 SER A CA 1
ATOM 1651 C C . SER A 1 216 ? 40.650 9.613 -3.699 1.00 74.69 216 SER A C 1
ATOM 1653 O O . SER A 1 216 ? 39.534 9.367 -3.236 1.00 74.69 216 SER A O 1
ATOM 1655 N N . LYS A 1 217 ? 41.671 9.951 -2.891 1.00 78.44 217 LYS A N 1
ATOM 1656 C CA . LYS A 1 217 ? 41.558 10.086 -1.419 1.00 78.44 217 LYS A CA 1
ATOM 1657 C C . LYS A 1 217 ? 40.449 11.053 -0.968 1.00 78.44 217 LYS A C 1
ATOM 1659 O O . LYS A 1 217 ? 39.939 10.893 0.138 1.00 78.44 217 LYS A O 1
ATOM 1664 N N . ARG A 1 218 ? 40.074 12.042 -1.793 1.00 75.75 218 ARG A N 1
ATOM 1665 C CA . ARG A 1 218 ? 39.002 13.006 -1.479 1.00 75.75 218 ARG A CA 1
ATOM 1666 C C . ARG A 1 218 ? 37.625 12.344 -1.493 1.00 75.75 218 ARG A C 1
ATOM 1668 O O . ARG A 1 218 ? 36.926 12.431 -0.493 1.00 75.75 218 ARG A O 1
ATOM 1675 N N . ALA A 1 219 ? 37.314 11.568 -2.534 1.00 67.88 219 ALA A N 1
ATOM 1676 C CA . ALA A 1 219 ? 36.039 10.852 -2.639 1.00 67.88 219 ALA A CA 1
ATOM 1677 C C . ALA A 1 219 ? 35.801 9.901 -1.450 1.00 67.88 219 ALA A C 1
ATOM 1679 O O . ALA A 1 219 ? 34.691 9.800 -0.938 1.00 67.88 219 ALA A O 1
ATOM 1680 N N . SER A 1 220 ? 36.862 9.259 -0.946 1.00 70.38 220 SER A N 1
ATOM 1681 C CA . SER A 1 220 ? 36.766 8.398 0.241 1.00 70.38 220 SER A CA 1
ATOM 1682 C C . SER A 1 220 ? 36.456 9.161 1.532 1.00 70.38 220 SER A C 1
ATOM 1684 O O . SER A 1 220 ? 35.841 8.588 2.426 1.00 70.38 220 SER A O 1
ATOM 1686 N N . ARG A 1 221 ? 36.919 10.410 1.661 1.00 79.94 221 ARG A N 1
ATOM 16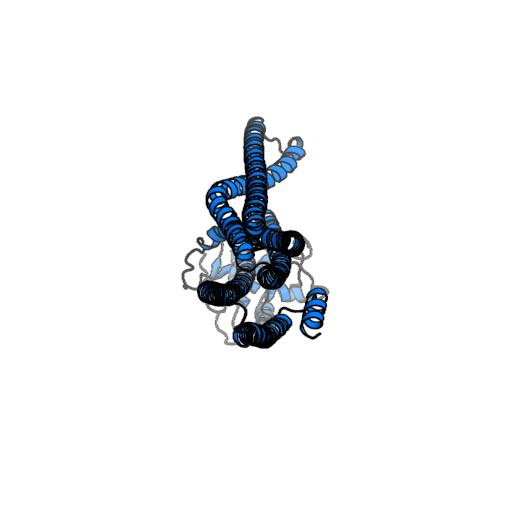87 C CA . ARG A 1 221 ? 36.673 11.247 2.843 1.00 79.94 221 ARG A CA 1
ATOM 1688 C C . ARG A 1 221 ? 35.263 11.824 2.821 1.00 79.94 221 ARG A C 1
ATOM 1690 O O . ARG A 1 221 ? 34.598 11.855 3.852 1.00 79.94 221 ARG A O 1
ATOM 1697 N N . ASP A 1 222 ? 34.810 12.239 1.644 1.00 77.06 222 ASP A N 1
ATOM 1698 C CA . ASP A 1 222 ? 33.455 12.751 1.462 1.00 77.06 222 ASP A CA 1
ATOM 1699 C C . ASP A 1 222 ? 32.428 11.642 1.730 1.00 77.06 222 ASP A C 1
ATOM 1701 O O . ASP A 1 222 ? 31.450 11.873 2.437 1.00 77.06 222 ASP A O 1
ATOM 1705 N N . LEU A 1 223 ? 32.706 10.407 1.290 1.00 73.50 223 LEU A N 1
ATOM 1706 C CA . LEU A 1 223 ? 31.870 9.244 1.597 1.00 73.50 223 LEU A CA 1
ATOM 1707 C C . LEU A 1 223 ? 31.817 8.920 3.099 1.00 73.50 223 LEU A C 1
ATOM 1709 O O . LEU A 1 223 ? 30.736 8.643 3.614 1.00 73.50 223 LEU A O 1
ATOM 1713 N N . SER A 1 224 ? 32.944 8.968 3.823 1.00 78.06 224 SER A N 1
ATOM 1714 C CA . SER A 1 224 ? 32.941 8.680 5.266 1.00 78.06 224 SER A CA 1
ATOM 1715 C C . SER A 1 224 ? 32.166 9.734 6.061 1.00 78.06 224 SER A C 1
ATOM 1717 O O . SER A 1 224 ? 31.359 9.383 6.916 1.00 78.06 224 SER A O 1
ATOM 1719 N N . LEU A 1 225 ? 32.349 11.022 5.734 1.00 81.00 225 LEU A N 1
ATOM 1720 C CA . LEU A 1 225 ? 31.569 12.111 6.337 1.00 81.00 225 LEU A CA 1
ATOM 1721 C C . LEU A 1 225 ? 30.073 11.942 6.063 1.00 81.00 225 LEU A C 1
ATOM 1723 O O . LEU A 1 225 ? 29.234 12.213 6.922 1.00 81.00 225 LEU A O 1
ATOM 1727 N N . TRP A 1 226 ? 29.745 11.478 4.862 1.00 73.31 226 TRP A N 1
ATOM 1728 C CA . TRP A 1 226 ? 28.379 11.220 4.454 1.00 73.31 226 TRP A CA 1
ATOM 1729 C C . TRP A 1 226 ? 27.760 10.035 5.227 1.00 73.31 226 TRP A C 1
ATOM 1731 O O . TRP A 1 226 ? 26.651 10.158 5.750 1.00 73.31 226 TRP A O 1
ATOM 1741 N N . MET A 1 227 ? 28.491 8.929 5.408 1.00 75.31 227 MET A N 1
ATOM 1742 C CA . MET A 1 227 ? 28.046 7.783 6.218 1.00 75.31 227 MET A CA 1
ATOM 1743 C C . MET A 1 227 ? 27.810 8.141 7.693 1.00 75.31 227 MET A C 1
ATOM 1745 O O . MET A 1 227 ? 26.817 7.698 8.277 1.00 75.31 227 MET A O 1
ATOM 1749 N N . ASP A 1 228 ? 28.654 8.991 8.282 1.00 82.56 228 ASP A N 1
ATOM 1750 C CA . ASP A 1 228 ? 28.473 9.470 9.659 1.00 82.56 228 ASP A CA 1
ATOM 1751 C C . ASP A 1 228 ? 27.172 10.271 9.822 1.00 82.56 228 ASP A C 1
ATOM 1753 O O . ASP A 1 228 ? 26.436 10.099 10.802 1.00 82.56 228 ASP A O 1
ATOM 1757 N N . GLN A 1 229 ? 26.835 11.116 8.840 1.00 78.19 229 GLN A N 1
ATOM 1758 C CA . GLN A 1 229 ? 25.572 11.861 8.846 1.00 78.19 229 GLN A CA 1
ATOM 1759 C C . GLN A 1 229 ? 24.364 10.924 8.808 1.00 78.19 229 GLN A C 1
ATOM 1761 O O . GLN A 1 229 ? 23.386 11.146 9.528 1.00 78.19 229 GLN A O 1
ATOM 1766 N N . VAL A 1 230 ? 24.435 9.851 8.021 1.00 73.19 230 VAL A N 1
ATOM 1767 C CA . VAL A 1 230 ? 23.373 8.845 7.986 1.00 73.19 230 VAL A CA 1
ATOM 1768 C C . VAL A 1 230 ? 23.231 8.127 9.321 1.00 73.19 230 VAL A C 1
ATOM 1770 O O . VAL A 1 230 ? 22.110 8.001 9.818 1.00 73.19 230 VAL A O 1
ATOM 1773 N N . GLY A 1 231 ? 24.342 7.709 9.936 1.00 77.69 231 GLY A N 1
ATOM 1774 C CA . GLY A 1 231 ? 24.332 7.070 11.254 1.00 77.69 231 GLY A CA 1
ATOM 1775 C C . GLY A 1 231 ? 23.669 7.953 12.318 1.00 77.69 231 GLY A C 1
ATOM 1776 O O . GLY A 1 231 ? 22.800 7.495 13.067 1.00 77.69 231 GLY A O 1
ATOM 1777 N N . LEU A 1 232 ? 23.987 9.252 12.319 1.00 82.94 232 LEU A N 1
ATOM 1778 C CA . LEU A 1 232 ? 23.353 10.258 13.179 1.00 82.94 232 LEU A CA 1
ATOM 1779 C C . LEU A 1 232 ? 21.837 10.343 12.970 1.00 82.94 232 LEU A C 1
ATOM 1781 O O . LEU A 1 232 ? 21.075 10.434 13.938 1.00 82.94 232 LEU A O 1
ATOM 1785 N N . VAL A 1 233 ? 21.375 10.317 11.721 1.00 76.94 233 VAL A N 1
ATOM 1786 C CA . VAL A 1 233 ? 19.941 10.386 11.424 1.00 76.94 233 VAL A CA 1
ATOM 1787 C C . VAL A 1 233 ? 19.223 9.089 11.780 1.00 76.94 233 VAL A C 1
ATOM 1789 O O . VAL A 1 233 ? 18.147 9.143 12.379 1.00 76.94 233 VAL A O 1
ATOM 1792 N N . GLN A 1 234 ? 19.826 7.930 11.522 1.00 75.62 234 GLN A N 1
ATOM 1793 C CA . GLN A 1 234 ? 19.274 6.641 11.932 1.00 75.62 234 GLN A CA 1
ATOM 1794 C C . GLN A 1 234 ? 19.134 6.553 13.461 1.00 75.62 234 GLN A C 1
ATOM 1796 O O . GLN A 1 234 ? 18.091 6.115 13.955 1.00 75.62 234 GLN A O 1
ATOM 1801 N N . GLY A 1 235 ? 20.123 7.058 14.208 1.00 83.00 235 GLY A N 1
ATOM 1802 C CA . GLY A 1 235 ? 20.058 7.194 15.665 1.00 83.00 235 GLY A CA 1
ATOM 1803 C C . GLY A 1 235 ? 18.917 8.104 16.137 1.00 83.00 235 GLY A C 1
ATOM 1804 O O . GLY A 1 235 ? 18.197 7.771 17.077 1.00 83.00 235 GLY A O 1
ATOM 1805 N N . LYS A 1 236 ? 18.671 9.227 15.450 1.00 83.62 236 LYS A N 1
ATOM 1806 C CA . LYS A 1 236 ? 17.531 10.111 15.759 1.00 83.62 236 LYS A CA 1
ATOM 1807 C C . LYS A 1 236 ? 16.183 9.444 15.473 1.00 83.62 236 LYS A C 1
ATOM 1809 O O . LYS A 1 236 ? 15.250 9.600 16.261 1.00 83.62 236 LYS A O 1
ATOM 1814 N N . VAL A 1 237 ? 16.062 8.690 14.379 1.00 77.44 237 VAL A N 1
ATOM 1815 C CA . VAL A 1 237 ? 14.824 7.965 14.040 1.00 77.44 237 VAL A CA 1
ATOM 1816 C C . VAL A 1 237 ? 14.525 6.867 15.057 1.00 77.44 237 VAL A C 1
ATOM 1818 O O . VAL A 1 237 ? 13.382 6.743 15.500 1.00 77.44 237 VAL A O 1
ATOM 1821 N N . SER A 1 238 ? 15.529 6.082 15.455 1.00 81.19 238 SER A N 1
ATOM 1822 C CA . SER A 1 238 ? 15.345 5.029 16.458 1.00 81.19 238 SER A CA 1
ATOM 1823 C C . SER A 1 238 ? 14.996 5.613 17.832 1.00 81.19 238 SER A C 1
ATOM 1825 O O . SER A 1 238 ? 14.081 5.106 18.485 1.00 81.19 238 SER A O 1
ATOM 1827 N N . ALA A 1 239 ? 15.620 6.730 18.224 1.00 86.19 239 ALA A N 1
ATOM 1828 C CA . ALA A 1 239 ? 15.278 7.462 19.442 1.00 86.19 239 ALA A CA 1
ATOM 1829 C C . ALA A 1 239 ? 13.826 7.973 19.427 1.00 86.19 239 ALA A C 1
ATOM 1831 O O . ALA A 1 239 ? 13.092 7.755 20.390 1.00 86.19 239 ALA A O 1
ATOM 1832 N N . LEU A 1 240 ? 13.367 8.567 18.317 1.00 82.94 240 LEU A N 1
ATOM 1833 C CA . LEU A 1 240 ? 11.974 9.008 18.159 1.00 82.94 240 LEU A CA 1
ATOM 1834 C C . LEU A 1 240 ? 10.984 7.835 18.214 1.00 82.94 240 LEU A C 1
ATOM 1836 O O . LEU A 1 240 ? 9.914 7.950 18.819 1.00 82.94 240 LEU A O 1
ATOM 1840 N N . LYS A 1 241 ? 11.337 6.688 17.617 1.00 81.12 241 LYS A N 1
ATOM 1841 C CA . LYS A 1 241 ? 10.525 5.464 17.691 1.00 81.12 241 LYS A CA 1
ATOM 1842 C C . LYS A 1 241 ? 10.407 4.975 19.137 1.00 81.12 241 LYS A C 1
ATOM 1844 O O . LYS A 1 241 ? 9.299 4.676 19.582 1.00 81.12 241 LYS A O 1
ATOM 1849 N N . ALA A 1 242 ? 11.514 4.960 19.880 1.00 86.75 242 ALA A N 1
ATOM 1850 C CA . ALA A 1 242 ? 11.540 4.572 21.287 1.00 86.75 242 ALA A CA 1
ATOM 1851 C C . ALA A 1 242 ? 10.727 5.537 22.170 1.00 86.75 242 ALA A C 1
ATOM 1853 O O . ALA A 1 242 ? 9.914 5.104 22.991 1.00 86.75 242 ALA A O 1
ATOM 1854 N N . GLU A 1 243 ? 10.879 6.847 21.970 1.00 88.31 243 GLU A N 1
ATOM 1855 C CA . GLU A 1 243 ? 10.128 7.872 22.699 1.00 88.31 243 GLU A CA 1
ATOM 1856 C C . GLU A 1 243 ? 8.619 7.725 22.472 1.00 88.31 243 GLU A C 1
ATOM 1858 O O . GLU A 1 243 ? 7.824 7.751 23.413 1.00 88.31 243 GLU A O 1
ATOM 1863 N N . ARG A 1 244 ? 8.215 7.467 21.227 1.00 83.31 244 ARG A N 1
ATOM 1864 C CA . ARG A 1 244 ? 6.819 7.199 20.901 1.00 83.31 244 ARG A CA 1
ATOM 1865 C C . ARG A 1 244 ? 6.292 5.942 21.589 1.00 83.31 244 ARG A C 1
ATOM 1867 O O . ARG A 1 244 ? 5.184 5.974 22.122 1.00 83.31 244 ARG A O 1
ATOM 1874 N N . THR A 1 245 ? 7.050 4.845 21.585 1.00 85.00 245 THR A N 1
ATOM 1875 C CA . THR A 1 245 ? 6.621 3.622 22.281 1.00 85.00 245 THR A CA 1
ATOM 1876 C C . THR A 1 245 ? 6.462 3.850 23.781 1.00 85.00 245 THR A C 1
ATOM 1878 O O . THR A 1 245 ? 5.492 3.365 24.363 1.00 85.00 245 THR A O 1
ATOM 1881 N N . ARG A 1 246 ? 7.341 4.651 24.400 1.00 90.31 246 ARG A N 1
ATOM 1882 C CA . ARG A 1 246 ? 7.218 5.039 25.813 1.00 90.31 246 ARG A CA 1
ATOM 1883 C C . ARG A 1 246 ? 5.944 5.842 26.056 1.00 90.31 246 ARG A C 1
ATOM 1885 O O . ARG A 1 246 ? 5.185 5.486 26.947 1.00 90.31 246 ARG A O 1
ATOM 1892 N N . PHE A 1 247 ? 5.670 6.843 25.220 1.00 87.38 247 PHE A N 1
ATOM 1893 C CA . PHE A 1 247 ? 4.473 7.678 25.332 1.00 87.38 247 PHE A CA 1
ATOM 1894 C C . PHE A 1 247 ? 3.162 6.881 25.201 1.00 87.38 247 PHE A C 1
ATOM 1896 O O . PHE A 1 247 ? 2.246 7.046 26.003 1.00 87.38 247 PHE A O 1
ATOM 1903 N N . LEU A 1 248 ? 3.064 5.980 24.217 1.00 83.31 248 LEU A N 1
ATOM 1904 C CA . LEU A 1 248 ? 1.878 5.127 24.067 1.00 83.31 248 LEU A CA 1
ATOM 1905 C C . LEU A 1 248 ? 1.717 4.167 25.254 1.00 83.31 248 LEU A C 1
ATOM 1907 O O . LEU A 1 248 ? 0.601 3.907 25.695 1.00 83.31 248 LEU A O 1
ATOM 1911 N N . THR A 1 249 ? 2.830 3.681 25.809 1.00 87.06 249 THR A N 1
ATOM 1912 C CA . THR A 1 249 ? 2.811 2.818 26.998 1.00 87.06 249 THR A CA 1
ATOM 1913 C C . THR A 1 249 ? 2.367 3.588 28.242 1.00 87.06 249 THR A C 1
ATOM 1915 O O . THR A 1 249 ? 1.543 3.077 28.995 1.00 87.06 249 THR A O 1
ATOM 1918 N N . SER A 1 250 ? 2.835 4.826 28.439 1.00 89.38 250 SER A N 1
ATOM 1919 C CA . SER A 1 250 ? 2.394 5.666 29.559 1.00 89.38 250 SER A CA 1
ATOM 1920 C C . SER A 1 250 ? 0.917 6.044 29.450 1.00 89.38 250 SER A C 1
ATOM 1922 O O . SER A 1 250 ? 0.221 6.075 30.459 1.00 89.38 250 SER A O 1
ATOM 1924 N N . LEU A 1 251 ? 0.410 6.276 28.236 1.00 87.62 251 LEU A N 1
ATOM 1925 C CA . LEU A 1 251 ? -1.005 6.585 28.017 1.00 87.62 251 LEU A CA 1
ATOM 1926 C C . LEU A 1 251 ? -1.896 5.369 28.326 1.00 87.62 251 LEU A C 1
ATOM 1928 O O . LEU A 1 251 ? -2.902 5.511 29.015 1.00 87.62 251 LEU A O 1
ATOM 1932 N N . ALA A 1 252 ? -1.471 4.164 27.933 1.00 85.62 252 ALA A N 1
ATOM 1933 C CA . ALA A 1 252 ? -2.153 2.922 28.304 1.00 85.62 252 ALA A CA 1
ATOM 1934 C C . ALA A 1 252 ? -2.090 2.626 29.819 1.00 85.62 252 ALA A C 1
ATOM 1936 O O . ALA A 1 252 ? -3.011 2.035 30.380 1.00 85.62 252 ALA A O 1
ATOM 1937 N N . GLN A 1 253 ? -1.012 3.017 30.507 1.00 90.31 253 GLN A N 1
ATOM 1938 C CA . GLN A 1 253 ? -0.940 2.929 31.971 1.00 90.31 253 GLN A CA 1
ATOM 1939 C C . GLN A 1 253 ? -1.895 3.923 32.638 1.00 90.31 253 GLN A C 1
ATOM 1941 O O . GLN A 1 253 ? -2.608 3.542 33.565 1.00 90.31 253 GLN A O 1
ATOM 1946 N N . LEU A 1 254 ? -1.953 5.162 32.140 1.00 89.75 254 LEU A N 1
ATOM 1947 C CA . LEU A 1 254 ? -2.873 6.185 32.631 1.00 89.75 254 LEU A CA 1
ATOM 1948 C C . LEU A 1 254 ? -4.334 5.747 32.477 1.00 89.75 254 LEU A C 1
ATOM 1950 O O . LEU A 1 254 ? -5.100 5.877 33.426 1.00 89.75 254 LEU A O 1
ATOM 1954 N N . GLU A 1 255 ? -4.697 5.161 31.333 1.00 88.12 255 GLU A N 1
ATOM 1955 C CA . GLU A 1 255 ? -6.024 4.575 31.101 1.00 88.12 255 GLU A CA 1
ATOM 1956 C C . GLU A 1 255 ? -6.396 3.580 32.208 1.00 88.12 255 GLU A C 1
ATOM 1958 O O . GLU A 1 255 ? -7.461 3.689 32.813 1.00 88.12 255 GLU A O 1
ATOM 1963 N N . ARG A 1 256 ? -5.497 2.637 32.525 1.00 88.94 256 ARG A N 1
ATOM 1964 C CA . ARG A 1 256 ? -5.738 1.631 33.571 1.00 88.94 256 ARG A CA 1
ATOM 1965 C C . ARG A 1 256 ? -5.924 2.266 34.941 1.00 88.94 256 ARG A C 1
ATOM 1967 O O . ARG A 1 256 ? -6.828 1.864 35.665 1.00 88.94 256 ARG A O 1
ATOM 1974 N N . VAL A 1 257 ? -5.092 3.247 35.293 1.00 92.44 257 VAL A N 1
ATOM 1975 C CA . VAL A 1 257 ? -5.202 3.955 36.576 1.00 92.44 257 VAL A CA 1
ATOM 1976 C C . VAL A 1 257 ? -6.547 4.671 36.674 1.00 92.44 257 VAL A C 1
ATOM 1978 O O . VAL A 1 257 ? -7.240 4.514 37.674 1.00 92.44 257 VAL A O 1
ATOM 1981 N N . VAL A 1 258 ? -6.958 5.393 35.628 1.00 88.69 258 VAL A N 1
ATOM 1982 C CA . VAL A 1 258 ? -8.245 6.104 35.618 1.00 88.69 258 VAL A CA 1
ATOM 1983 C C . VAL A 1 258 ? -9.415 5.126 35.722 1.00 88.69 258 VAL A C 1
ATOM 1985 O O . VAL A 1 258 ? -10.313 5.346 36.530 1.00 88.69 258 VAL A O 1
ATOM 1988 N N . VAL A 1 259 ? -9.387 4.019 34.977 1.00 88.12 259 VAL A N 1
ATOM 1989 C CA . VAL A 1 259 ? -10.409 2.965 35.063 1.00 88.12 259 VAL A CA 1
ATOM 1990 C C . VAL A 1 259 ? -10.511 2.392 36.480 1.00 88.12 259 VAL A C 1
ATOM 1992 O O . VAL A 1 259 ? -11.617 2.252 36.998 1.00 88.12 259 VAL A O 1
ATOM 1995 N N . ILE A 1 260 ? -9.377 2.091 37.123 1.00 90.50 260 ILE A N 1
ATOM 1996 C CA . ILE A 1 260 ? -9.348 1.556 38.493 1.00 90.50 260 ILE A CA 1
ATOM 1997 C C . ILE A 1 260 ? -9.919 2.574 39.486 1.00 90.50 260 ILE A C 1
ATOM 1999 O O . ILE A 1 260 ? -10.724 2.200 40.333 1.00 90.50 260 ILE A O 1
ATOM 2003 N N . VAL A 1 261 ? -9.547 3.853 39.374 1.00 91.62 261 VAL A N 1
ATOM 2004 C CA . VAL A 1 261 ? -10.038 4.914 40.270 1.00 91.62 261 VAL A CA 1
ATOM 2005 C C . VAL A 1 261 ? -11.547 5.112 40.117 1.00 91.62 261 VAL A C 1
ATOM 2007 O O . VAL A 1 261 ? -12.260 5.138 41.118 1.00 91.62 261 VAL A O 1
ATOM 2010 N N . VAL A 1 262 ? -12.054 5.199 38.884 1.00 88.94 262 VAL A N 1
ATOM 2011 C CA . VAL A 1 262 ? -13.495 5.360 38.626 1.00 88.94 262 VAL A CA 1
ATOM 2012 C C . VAL A 1 262 ? -14.279 4.155 39.147 1.00 88.94 262 VAL A C 1
ATOM 2014 O O . VAL A 1 262 ? -15.322 4.325 39.776 1.00 88.94 262 VAL A O 1
ATOM 2017 N N . ALA A 1 263 ? -13.766 2.942 38.945 1.00 88.50 263 ALA A N 1
ATOM 2018 C CA . ALA A 1 263 ? -14.406 1.744 39.466 1.00 88.50 263 ALA A CA 1
ATOM 2019 C C . ALA A 1 263 ? -14.365 1.663 40.996 1.00 88.50 263 ALA A C 1
ATOM 2021 O O . ALA A 1 263 ? -15.361 1.279 41.598 1.00 88.50 263 ALA A O 1
ATOM 2022 N N . ALA A 1 264 ? -13.261 2.058 41.636 1.00 89.81 264 ALA A N 1
ATOM 2023 C CA . ALA A 1 264 ? -13.163 2.107 43.094 1.00 89.81 264 ALA A CA 1
ATOM 2024 C C . ALA A 1 264 ? -14.191 3.078 43.694 1.00 89.81 264 ALA A C 1
ATOM 2026 O O . ALA A 1 264 ? -14.843 2.744 44.680 1.00 89.81 264 ALA A O 1
ATOM 2027 N N . ILE A 1 265 ? -14.390 4.241 43.060 1.00 90.94 265 ILE A N 1
ATOM 2028 C CA . ILE A 1 265 ? -15.452 5.186 43.430 1.00 90.94 265 ILE A CA 1
ATOM 2029 C C . ILE A 1 265 ? -16.831 4.538 43.239 1.00 90.94 265 ILE A C 1
ATOM 2031 O O . ILE A 1 265 ? -17.663 4.613 44.137 1.00 90.94 265 ILE A O 1
ATOM 2035 N N . GLY A 1 266 ? -17.070 3.856 42.114 1.00 89.12 266 GLY A N 1
ATOM 2036 C CA . GLY A 1 266 ? -18.332 3.150 41.868 1.00 89.12 266 GLY A CA 1
ATOM 2037 C C . GLY A 1 266 ? -18.632 2.057 42.901 1.00 89.12 266 GLY A C 1
ATOM 2038 O O . GLY A 1 266 ? -19.758 1.945 43.379 1.00 89.12 266 GLY A O 1
ATOM 2039 N N . ILE A 1 267 ? -17.615 1.292 43.307 1.00 91.94 267 ILE A N 1
ATOM 2040 C CA . ILE A 1 267 ? -17.734 0.268 44.354 1.00 91.94 267 ILE A CA 1
ATOM 2041 C C . ILE A 1 267 ? -18.028 0.925 45.706 1.00 91.94 267 ILE A C 1
ATOM 2043 O O . ILE A 1 267 ? -18.928 0.482 46.411 1.00 91.94 267 ILE A O 1
ATOM 2047 N N . ALA A 1 268 ? -17.325 2.006 46.058 1.00 93.00 268 ALA A N 1
ATOM 2048 C CA . ALA A 1 268 ? -17.560 2.734 47.307 1.00 93.00 268 ALA A CA 1
ATOM 2049 C C . ALA A 1 268 ? -18.979 3.325 47.389 1.00 93.00 268 ALA A C 1
ATOM 2051 O O . ALA A 1 268 ? -19.559 3.402 48.469 1.00 93.00 268 ALA A O 1
ATOM 2052 N N . LEU A 1 269 ? -19.550 3.706 46.244 1.00 93.56 269 LEU A N 1
ATOM 2053 C CA . LEU A 1 269 ? -20.927 4.186 46.123 1.00 93.56 269 LEU A CA 1
ATOM 2054 C C . LEU A 1 269 ? -21.959 3.052 45.975 1.00 93.56 269 LEU A C 1
ATOM 2056 O O . LEU A 1 269 ? -23.140 3.341 45.802 1.00 93.56 269 LEU A O 1
ATOM 2060 N N . ASN A 1 270 ? -21.540 1.781 46.022 1.00 93.12 270 ASN A N 1
ATOM 2061 C CA . ASN A 1 270 ? -22.366 0.597 45.750 1.00 93.12 270 ASN A CA 1
ATOM 2062 C C . ASN A 1 270 ? -23.094 0.631 44.388 1.00 93.12 270 ASN A C 1
ATOM 2064 O O . ASN A 1 270 ? -24.098 -0.052 44.202 1.00 93.12 270 ASN A O 1
ATOM 2068 N N . THR A 1 271 ? -22.601 1.409 43.419 1.00 91.12 271 THR A N 1
ATOM 2069 C CA . THR A 1 271 ? -23.148 1.449 42.050 1.00 91.12 271 THR A CA 1
ATOM 2070 C C . THR A 1 271 ? -22.547 0.370 41.156 1.00 91.12 271 THR A C 1
ATOM 2072 O O . THR A 1 271 ? -23.087 0.069 40.093 1.00 91.12 271 THR A O 1
ATOM 2075 N N . VAL A 1 272 ? -21.428 -0.214 41.586 1.00 91.94 272 VAL A N 1
ATOM 2076 C CA . VAL A 1 272 ? -20.661 -1.210 40.846 1.00 91.94 272 VAL A CA 1
ATOM 2077 C C . VAL A 1 272 ? -20.384 -2.416 41.732 1.00 91.94 272 VAL A C 1
ATOM 2079 O O . VAL A 1 272 ? -19.775 -2.295 42.793 1.00 91.94 272 VAL A O 1
ATOM 2082 N N . GLU A 1 273 ? -20.760 -3.601 41.258 1.00 93.56 273 GLU A N 1
ATOM 2083 C CA . GLU A 1 273 ? -20.427 -4.847 41.940 1.00 93.56 273 GLU A CA 1
ATOM 2084 C C . GLU A 1 273 ? -18.949 -5.229 41.686 1.00 93.56 273 GLU A C 1
ATOM 2086 O O . GLU A 1 273 ? -18.485 -5.160 40.539 1.00 93.56 273 GLU A O 1
ATOM 2091 N N . PRO A 1 274 ? -18.184 -5.682 42.702 1.00 94.31 274 PRO A N 1
ATOM 2092 C CA . PRO A 1 274 ? -16.784 -6.078 42.519 1.00 94.31 274 PRO A CA 1
ATOM 2093 C C . PRO A 1 274 ? -16.576 -7.160 41.445 1.00 94.31 274 PRO A C 1
ATOM 2095 O O . PRO A 1 274 ? -15.590 -7.128 40.707 1.00 94.31 274 PRO A O 1
ATOM 2098 N N . SER A 1 275 ? -17.524 -8.091 41.310 1.00 93.62 275 SER A N 1
ATOM 2099 C CA . SER A 1 275 ? -17.517 -9.149 40.290 1.00 93.62 275 SER A CA 1
ATOM 2100 C C . SER A 1 275 ? -17.588 -8.574 38.865 1.00 93.62 275 SER A C 1
ATOM 2102 O O . SER A 1 275 ? -16.803 -8.955 37.991 1.00 93.62 275 SER A O 1
ATOM 2104 N N . GLN A 1 276 ? -18.466 -7.590 38.646 1.00 92.31 276 GLN A N 1
ATOM 2105 C CA . GLN A 1 276 ? -18.607 -6.871 37.379 1.00 92.31 276 GLN A CA 1
ATOM 2106 C C . GLN A 1 276 ? -17.346 -6.075 37.049 1.00 92.31 276 GLN A C 1
ATOM 2108 O O . GLN A 1 276 ? -16.956 -6.006 35.886 1.00 92.31 276 GLN A O 1
ATOM 2113 N N . PHE A 1 277 ? -16.680 -5.505 38.057 1.00 92.00 277 PHE A N 1
ATOM 2114 C CA . PHE A 1 277 ? -15.415 -4.802 37.851 1.00 92.00 277 PHE A CA 1
ATOM 2115 C C . PHE A 1 277 ? -14.300 -5.741 37.388 1.00 92.00 277 PHE A C 1
ATOM 2117 O O . PHE A 1 277 ? -13.608 -5.437 36.417 1.00 92.00 277 PHE A O 1
ATOM 2124 N N . ILE A 1 278 ? -14.155 -6.910 38.016 1.00 93.19 278 ILE A N 1
ATOM 2125 C CA . ILE A 1 278 ? -13.161 -7.907 37.592 1.00 93.19 278 ILE A CA 1
ATOM 2126 C C . ILE A 1 278 ? -13.423 -8.335 36.143 1.00 93.19 278 ILE A C 1
ATOM 2128 O O . ILE A 1 278 ? -12.502 -8.345 35.322 1.00 93.19 278 ILE A O 1
ATOM 2132 N N . LEU A 1 279 ? -14.683 -8.630 35.801 1.00 93.31 279 LEU A N 1
ATOM 2133 C CA . LEU A 1 279 ? -15.067 -8.965 34.431 1.00 93.31 279 LEU A CA 1
ATOM 2134 C C . LEU A 1 279 ? -14.757 -7.812 33.465 1.00 93.31 279 LEU A C 1
ATOM 2136 O O . LEU A 1 279 ? -14.188 -8.041 32.398 1.00 93.31 279 LEU A O 1
ATOM 2140 N N . PHE A 1 280 ? -15.062 -6.573 33.851 1.00 91.31 280 PHE A N 1
ATOM 2141 C CA . PHE A 1 280 ? -14.756 -5.386 33.060 1.00 91.31 280 PHE A CA 1
ATOM 2142 C C . PHE A 1 280 ? -13.256 -5.242 32.792 1.00 91.31 280 PHE A C 1
ATOM 2144 O O . PHE A 1 280 ? -12.869 -5.020 31.648 1.00 91.31 280 PHE A O 1
ATOM 2151 N N . VAL A 1 281 ? -12.397 -5.427 33.798 1.00 90.06 281 VAL A N 1
ATOM 2152 C CA . VAL A 1 281 ? -10.934 -5.356 33.638 1.00 90.06 281 VAL A CA 1
ATOM 2153 C C . VAL A 1 281 ? -10.428 -6.428 32.667 1.00 90.06 281 VAL A C 1
ATOM 2155 O O . VAL A 1 281 ? -9.594 -6.137 31.803 1.00 90.06 281 VAL A O 1
ATOM 2158 N N . LEU A 1 282 ? -10.959 -7.652 32.750 1.00 92.31 282 LEU A N 1
ATOM 2159 C CA . LEU A 1 282 ? -10.620 -8.731 31.817 1.00 92.31 282 LEU A CA 1
ATOM 2160 C C . LEU A 1 282 ? -11.026 -8.386 30.377 1.00 92.31 282 LEU A C 1
ATOM 2162 O O . LEU A 1 282 ? -10.246 -8.599 29.445 1.00 92.31 282 LEU A O 1
ATOM 2166 N N . LEU A 1 283 ? -12.218 -7.814 30.192 1.00 91.19 283 LEU A N 1
ATOM 2167 C CA . LEU A 1 283 ? -12.714 -7.387 28.883 1.00 91.19 283 LEU A CA 1
ATOM 2168 C C . LEU A 1 283 ? -11.955 -6.173 28.336 1.00 91.19 283 LEU A C 1
ATOM 2170 O O . LEU A 1 283 ? -11.591 -6.170 27.161 1.00 91.19 283 LEU A O 1
ATOM 2174 N N . ALA A 1 284 ? -11.621 -5.196 29.179 1.00 88.38 284 ALA A N 1
ATOM 2175 C CA . ALA A 1 284 ? -10.813 -4.035 28.815 1.00 88.38 284 ALA A CA 1
ATOM 2176 C C . ALA A 1 284 ? -9.423 -4.457 28.310 1.00 88.38 284 ALA A C 1
ATOM 2178 O O . ALA A 1 284 ? -8.938 -3.961 27.290 1.00 88.38 284 ALA A O 1
ATOM 2179 N N . GLY A 1 285 ? -8.798 -5.450 28.952 1.00 88.19 285 GLY A N 1
ATOM 2180 C CA . GLY A 1 285 ? -7.549 -6.042 28.464 1.00 88.19 285 GLY A CA 1
ATOM 2181 C C . GLY A 1 285 ? -7.678 -6.655 27.062 1.00 88.19 285 GLY A C 1
ATOM 2182 O O . GLY A 1 285 ? -6.760 -6.548 26.248 1.00 88.19 285 GLY A O 1
ATOM 2183 N N . ARG A 1 286 ? -8.831 -7.260 26.746 1.00 91.19 286 ARG A N 1
ATOM 2184 C CA . ARG A 1 286 ? -9.123 -7.829 25.419 1.00 91.19 286 ARG A CA 1
ATOM 2185 C C . ARG A 1 286 ? -9.509 -6.779 24.379 1.00 91.19 286 ARG A C 1
ATOM 2187 O O . ARG A 1 286 ? -9.227 -7.000 23.208 1.00 91.19 286 ARG A O 1
ATOM 2194 N N . PHE A 1 287 ? -10.091 -5.656 24.791 1.00 88.69 287 PHE A N 1
ATOM 2195 C CA . PHE A 1 287 ? -10.459 -4.533 23.926 1.00 88.69 287 PHE A CA 1
ATOM 2196 C C . PHE A 1 287 ? -9.261 -3.648 23.548 1.00 88.69 287 PHE A C 1
ATOM 2198 O O . PHE A 1 287 ? -9.125 -3.228 22.401 1.00 88.69 287 PHE A O 1
ATOM 2205 N N . THR A 1 288 ? -8.343 -3.395 24.480 1.00 85.31 288 THR A N 1
ATOM 2206 C CA . THR A 1 288 ? -7.189 -2.504 24.243 1.00 85.31 288 THR A CA 1
ATOM 2207 C C . THR A 1 288 ? -6.192 -3.062 23.225 1.00 85.31 288 THR A C 1
ATOM 2209 O O . THR A 1 288 ? -5.630 -2.305 22.432 1.00 85.31 288 THR A O 1
ATOM 2212 N N . LYS A 1 289 ? -5.987 -4.386 23.196 1.00 89.06 289 LYS A N 1
ATOM 2213 C CA . LYS A 1 289 ? -5.095 -5.048 22.228 1.00 89.06 289 LYS A CA 1
ATOM 2214 C C . LYS A 1 289 ? -5.472 -4.755 20.761 1.00 89.06 289 LYS A C 1
ATOM 2216 O O . LYS A 1 289 ? -4.618 -4.224 20.052 1.00 89.06 289 LYS A O 1
ATOM 2221 N N . PRO A 1 290 ? -6.702 -5.033 20.292 1.00 87.75 290 PRO A N 1
ATOM 2222 C CA . PRO A 1 290 ? -7.091 -4.736 18.920 1.00 87.75 290 PRO A CA 1
ATOM 2223 C C . PRO A 1 290 ? -7.066 -3.236 18.612 1.00 87.75 290 PRO A C 1
ATOM 2225 O O . PRO A 1 290 ? -6.621 -2.845 17.542 1.00 87.75 290 PRO A O 1
ATOM 2228 N N . VAL A 1 291 ? -7.465 -2.364 19.544 1.00 84.88 291 VAL A N 1
ATOM 2229 C CA . VAL A 1 291 ? -7.350 -0.908 19.333 1.00 84.88 291 VAL A CA 1
ATOM 2230 C C . VAL A 1 291 ? -5.897 -0.507 19.056 1.00 84.88 291 VAL A C 1
ATOM 2232 O O . VAL A 1 291 ? -5.624 0.275 18.142 1.00 84.88 291 VAL A O 1
ATOM 2235 N N . ARG A 1 292 ? -4.948 -1.078 19.805 1.00 85.19 292 ARG A N 1
ATOM 2236 C CA . ARG A 1 292 ? -3.519 -0.833 19.605 1.00 85.19 292 ARG A CA 1
ATOM 2237 C C . ARG A 1 292 ? -3.032 -1.364 18.258 1.00 85.19 292 ARG A C 1
ATOM 2239 O O . ARG A 1 292 ? -2.392 -0.612 17.528 1.00 85.19 292 ARG A O 1
ATOM 2246 N N . GLU A 1 293 ? -3.365 -2.603 17.908 1.00 87.81 293 GLU A N 1
ATOM 2247 C CA . GLU A 1 293 ? -3.014 -3.198 16.609 1.00 87.81 293 GLU A CA 1
ATOM 2248 C C . GLU A 1 293 ? -3.579 -2.368 15.445 1.00 87.81 293 GLU A C 1
ATOM 2250 O O . GLU A 1 293 ? -2.860 -2.042 14.499 1.00 87.81 293 GLU A O 1
ATOM 2255 N N . ALA A 1 294 ? -4.830 -1.915 15.555 1.00 85.38 294 ALA A N 1
ATOM 2256 C CA . ALA A 1 294 ? -5.447 -1.028 14.577 1.00 85.38 294 ALA A CA 1
ATOM 2257 C C . ALA A 1 294 ? -4.699 0.314 14.457 1.00 85.38 294 ALA A C 1
ATOM 2259 O O . ALA A 1 294 ? -4.483 0.811 13.351 1.00 85.38 294 ALA A O 1
ATOM 2260 N N . SER A 1 295 ? -4.264 0.889 15.583 1.00 82.69 295 SER A N 1
ATOM 2261 C CA . SER A 1 295 ? -3.496 2.140 15.600 1.00 82.69 295 SER A CA 1
ATOM 2262 C C . SER A 1 295 ? -2.109 2.002 14.958 1.00 82.69 295 SER A C 1
ATOM 2264 O O . SER A 1 295 ? -1.645 2.925 14.285 1.00 82.69 295 SER A O 1
ATOM 2266 N N . GLU A 1 296 ? -1.458 0.846 15.127 1.00 85.62 296 GLU A N 1
ATOM 2267 C CA . GLU A 1 296 ? -0.168 0.539 14.506 1.00 85.62 296 GLU A CA 1
ATOM 2268 C C . GLU A 1 296 ? -0.317 0.397 12.987 1.00 85.62 296 GLU A C 1
ATOM 2270 O O . GLU A 1 296 ? 0.462 1.000 12.248 1.00 85.62 296 GLU A O 1
ATOM 2275 N N . VAL A 1 297 ? -1.371 -0.278 12.512 1.00 85.62 297 VAL A N 1
ATOM 2276 C CA . VAL A 1 297 ? -1.666 -0.379 11.074 1.00 85.62 297 VAL A CA 1
ATOM 2277 C C . VAL A 1 297 ? -1.924 0.987 10.442 1.00 85.62 297 VAL A C 1
ATOM 2279 O O . VAL A 1 297 ? -1.342 1.293 9.401 1.00 85.62 297 VAL A O 1
ATOM 2282 N N . ILE A 1 298 ? -2.783 1.820 11.047 1.00 81.69 298 ILE A N 1
ATOM 2283 C CA . ILE A 1 298 ? -3.084 3.162 10.511 1.00 81.69 298 ILE A CA 1
ATOM 2284 C C . ILE A 1 298 ? -1.785 3.932 10.280 1.00 81.69 298 ILE A C 1
ATOM 2286 O O . ILE A 1 298 ? -1.619 4.608 9.264 1.00 81.69 298 ILE A O 1
ATOM 2290 N N . LEU A 1 299 ? -0.854 3.802 11.217 1.00 80.75 299 LEU A N 1
ATOM 2291 C CA . LEU A 1 299 ? 0.417 4.477 11.128 1.00 80.75 299 LEU A CA 1
ATOM 2292 C C . LEU A 1 299 ? 1.344 3.880 10.063 1.00 80.75 299 LEU A C 1
ATOM 2294 O O . LEU A 1 299 ? 1.894 4.637 9.265 1.00 80.75 299 LEU A O 1
ATOM 2298 N N . ASN A 1 300 ? 1.521 2.558 10.026 1.00 81.69 300 ASN A N 1
ATOM 2299 C CA . ASN A 1 300 ? 2.325 1.907 8.986 1.00 81.69 300 ASN A CA 1
ATOM 2300 C C . ASN A 1 300 ? 1.827 2.300 7.593 1.00 81.69 300 ASN A C 1
ATOM 2302 O O . ASN A 1 300 ? 2.617 2.620 6.706 1.00 81.69 300 ASN A O 1
ATOM 2306 N N . ARG A 1 301 ? 0.503 2.375 7.430 1.00 80.44 301 ARG A N 1
ATOM 2307 C CA . ARG A 1 301 ? -0.137 2.830 6.201 1.00 80.44 301 ARG A CA 1
ATOM 2308 C C . ARG A 1 301 ? 0.165 4.289 5.886 1.00 80.44 301 ARG A C 1
ATOM 2310 O O . ARG A 1 301 ? 0.539 4.587 4.758 1.00 80.44 301 ARG A O 1
ATOM 2317 N N . HIS A 1 302 ? 0.022 5.198 6.850 1.00 78.69 302 HIS A N 1
ATOM 2318 C CA . HIS A 1 302 ? 0.336 6.616 6.632 1.00 78.69 302 HIS A CA 1
ATOM 2319 C C . HIS A 1 302 ? 1.808 6.799 6.238 1.00 78.69 302 HIS A C 1
ATOM 2321 O O . HIS A 1 302 ? 2.132 7.554 5.325 1.00 78.69 302 HIS A O 1
ATOM 2327 N N . GLN A 1 303 ? 2.698 6.014 6.845 1.00 78.00 303 GLN A N 1
ATOM 2328 C CA . GLN A 1 303 ? 4.107 5.957 6.477 1.00 78.00 303 GLN A CA 1
ATOM 2329 C C . GLN A 1 303 ? 4.345 5.397 5.069 1.00 78.00 303 GLN A C 1
ATOM 2331 O O . GLN A 1 303 ? 5.205 5.928 4.368 1.00 78.00 303 GLN A O 1
ATOM 2336 N N . ALA A 1 304 ? 3.633 4.351 4.651 1.00 77.00 304 ALA A N 1
ATOM 2337 C CA . ALA A 1 304 ? 3.731 3.803 3.299 1.00 77.00 304 ALA A CA 1
ATOM 2338 C C . ALA A 1 304 ? 3.222 4.809 2.255 1.00 77.00 304 ALA A C 1
ATOM 2340 O O . ALA A 1 304 ? 3.916 5.094 1.286 1.00 77.00 304 ALA A O 1
ATOM 2341 N N . ILE A 1 305 ? 2.071 5.444 2.502 1.00 75.19 305 ILE A N 1
ATOM 2342 C CA . ILE A 1 305 ? 1.507 6.475 1.619 1.00 75.19 305 ILE A CA 1
ATOM 2343 C C . ILE A 1 305 ? 2.471 7.650 1.474 1.00 75.19 305 ILE A C 1
ATOM 2345 O O . ILE A 1 305 ? 2.710 8.103 0.362 1.00 75.19 305 ILE A O 1
ATOM 2349 N N . SER A 1 306 ? 3.069 8.131 2.564 1.00 73.69 306 SER A N 1
ATOM 2350 C CA . SER A 1 306 ? 4.044 9.219 2.467 1.00 73.69 306 SER A CA 1
ATOM 2351 C C . SER A 1 306 ? 5.338 8.813 1.756 1.00 73.69 306 SER A C 1
ATOM 2353 O O . SER A 1 306 ? 5.962 9.674 1.147 1.00 73.69 306 SER A O 1
ATOM 2355 N N . ALA A 1 307 ? 5.730 7.531 1.781 1.00 71.19 307 ALA A N 1
ATOM 2356 C CA . ALA A 1 307 ? 6.821 7.038 0.933 1.00 71.19 307 ALA A CA 1
ATOM 2357 C C . ALA A 1 307 ? 6.431 7.108 -0.549 1.00 71.19 307 ALA A C 1
ATOM 2359 O O . ALA A 1 307 ? 7.148 7.692 -1.355 1.00 71.19 307 ALA A O 1
ATOM 2360 N N . LEU A 1 308 ? 5.242 6.600 -0.882 1.00 69.19 308 LEU A N 1
ATOM 2361 C CA . LEU A 1 308 ? 4.709 6.634 -2.243 1.00 69.19 308 LEU A CA 1
ATOM 2362 C C . LEU A 1 308 ? 4.534 8.068 -2.755 1.00 69.19 308 LEU A C 1
ATOM 2364 O O . LEU A 1 308 ? 4.799 8.331 -3.920 1.00 69.19 308 LEU A O 1
ATOM 2368 N N . GLN A 1 309 ? 4.119 9.007 -1.901 1.00 74.88 309 GLN A N 1
ATOM 2369 C CA . GLN A 1 309 ? 3.987 10.423 -2.258 1.00 74.88 309 GLN A CA 1
ATOM 2370 C C . GLN A 1 309 ? 5.338 11.098 -2.491 1.00 74.88 309 GLN A C 1
ATOM 2372 O O . GLN A 1 309 ? 5.450 11.873 -3.436 1.00 74.88 309 GLN A O 1
ATOM 2377 N N . ALA A 1 310 ? 6.354 10.792 -1.678 1.00 68.94 310 ALA A N 1
ATOM 2378 C CA . ALA A 1 310 ? 7.707 11.303 -1.892 1.00 68.94 310 ALA A CA 1
ATOM 2379 C C . ALA A 1 310 ? 8.285 10.829 -3.239 1.00 68.94 310 ALA A C 1
ATOM 2381 O O . ALA A 1 310 ? 8.941 11.605 -3.930 1.00 68.94 310 ALA A O 1
ATOM 2382 N N . ASN A 1 311 ? 7.971 9.597 -3.651 1.00 67.75 311 ASN A N 1
ATOM 2383 C CA . ASN A 1 311 ? 8.326 9.081 -4.978 1.00 67.75 311 ASN A CA 1
ATOM 2384 C C . ASN A 1 311 ? 7.398 9.644 -6.074 1.00 67.75 311 ASN A C 1
ATOM 2386 O O . ASN A 1 311 ? 7.799 9.865 -7.209 1.00 67.75 311 ASN A O 1
ATOM 2390 N N . GLY A 1 312 ? 6.144 9.936 -5.733 1.00 63.34 312 GLY A N 1
ATOM 2391 C CA . GLY A 1 312 ? 5.145 10.501 -6.635 1.00 63.34 312 GLY A CA 1
ATOM 2392 C C . GLY A 1 312 ? 5.400 11.955 -7.037 1.00 63.34 312 GLY A C 1
ATOM 2393 O O . GLY A 1 312 ? 4.835 12.400 -8.030 1.00 63.34 312 GLY A O 1
ATOM 2394 N N . GLU A 1 313 ? 6.263 12.703 -6.343 1.00 59.34 313 GLU A N 1
ATOM 2395 C CA . GLU A 1 313 ? 6.683 14.035 -6.809 1.00 59.34 313 GLU A CA 1
ATOM 2396 C C . GLU A 1 313 ? 7.383 13.981 -8.176 1.00 59.34 313 GLU A C 1
ATOM 2398 O O . GLU A 1 313 ? 7.347 14.962 -8.919 1.00 59.34 313 GLU A O 1
ATOM 2403 N N . TRP A 1 314 ? 7.905 12.819 -8.581 1.00 51.88 314 TRP A N 1
ATOM 2404 C CA . TRP A 1 314 ? 8.499 12.615 -9.902 1.00 51.88 314 TRP A CA 1
ATOM 2405 C C . TRP A 1 314 ? 7.417 12.670 -10.989 1.00 51.88 314 TRP A C 1
ATOM 2407 O O . TRP A 1 314 ? 7.675 13.132 -12.095 1.00 51.88 314 TRP A O 1
ATOM 2417 N N . LYS A 1 315 ? 6.163 12.327 -10.650 1.00 52.50 315 LYS A N 1
ATOM 2418 C CA . LYS A 1 315 ? 5.003 12.438 -11.552 1.00 52.50 315 LYS A CA 1
ATOM 2419 C C . LYS A 1 315 ? 4.656 13.883 -11.904 1.00 52.50 315 LYS A C 1
ATOM 2421 O O . LYS A 1 315 ? 4.052 14.121 -12.945 1.00 52.50 315 LYS A O 1
ATOM 2426 N N . ARG A 1 316 ? 5.033 14.865 -11.068 1.00 55.75 316 ARG A N 1
ATOM 2427 C CA . ARG A 1 316 ? 4.868 16.291 -11.418 1.00 55.75 316 ARG A CA 1
ATOM 2428 C C . ARG A 1 316 ? 5.853 16.738 -12.497 1.00 55.75 316 ARG A C 1
ATOM 2430 O O . ARG A 1 316 ? 5.603 17.749 -13.138 1.00 55.75 316 ARG A O 1
ATOM 2437 N N . PHE A 1 317 ? 6.906 15.959 -12.742 1.00 48.66 317 PHE A N 1
ATOM 2438 C CA . PHE A 1 317 ? 7.761 16.071 -13.918 1.00 48.66 317 PHE A CA 1
ATOM 2439 C C . PHE A 1 317 ? 7.259 15.188 -15.065 1.00 48.66 317 PHE A C 1
ATOM 2441 O O . PHE A 1 317 ? 8.062 14.627 -15.804 1.00 48.66 317 PHE A O 1
ATOM 2448 N N . ARG A 1 318 ? 5.939 15.076 -15.278 1.00 44.69 318 ARG A N 1
ATOM 2449 C CA . ARG A 1 318 ? 5.474 14.818 -16.644 1.00 44.69 318 ARG A CA 1
ATOM 2450 C C . ARG A 1 318 ? 5.855 16.064 -17.440 1.00 44.69 318 ARG A C 1
ATOM 2452 O O . ARG A 1 318 ? 5.247 17.108 -17.186 1.00 44.69 318 ARG A O 1
ATOM 2459 N N . PRO A 1 319 ? 6.846 16.022 -18.354 1.00 50.62 319 PRO A N 1
ATOM 2460 C CA . PRO A 1 319 ? 6.945 17.097 -19.323 1.00 50.62 319 PRO A CA 1
ATOM 2461 C C . PRO A 1 319 ? 5.566 17.182 -19.968 1.00 50.62 319 PRO A C 1
ATOM 2463 O O . PRO A 1 319 ? 4.984 16.146 -20.295 1.00 50.62 319 PRO A O 1
ATOM 2466 N N . SER A 1 320 ? 5.004 18.386 -20.047 1.00 51.12 320 SER A N 1
ATOM 2467 C CA . SER A 1 320 ? 3.805 18.646 -20.832 1.00 51.12 320 SER A CA 1
ATOM 2468 C C . SER A 1 320 ? 4.094 18.128 -22.236 1.00 51.12 320 SER A C 1
ATOM 2470 O O . SER A 1 320 ? 4.791 18.791 -23.005 1.00 51.12 320 SER A O 1
ATOM 2472 N N . GLN A 1 321 ? 3.684 16.892 -22.521 1.00 49.59 321 GLN A N 1
ATOM 2473 C CA . GLN A 1 321 ? 3.844 16.319 -23.839 1.00 49.59 321 GLN A CA 1
ATOM 2474 C C . GLN A 1 321 ? 2.924 17.155 -24.708 1.00 49.59 321 GLN A C 1
ATOM 2476 O O . GLN A 1 321 ? 1.705 17.118 -24.553 1.00 49.59 321 GLN A O 1
ATOM 2481 N N . SER A 1 322 ? 3.541 18.004 -25.525 1.00 50.62 322 SER A N 1
ATOM 2482 C CA . SER A 1 322 ? 2.878 18.607 -26.665 1.00 50.62 322 SER A CA 1
ATOM 2483 C C . SER A 1 322 ? 2.143 17.480 -27.389 1.00 50.62 322 SER A C 1
ATOM 2485 O O . SER A 1 322 ? 2.763 16.469 -27.715 1.00 50.62 322 SER A O 1
ATOM 2487 N N . GLU A 1 323 ? 0.833 17.631 -27.593 1.00 59.59 323 GLU A N 1
ATOM 2488 C CA . GLU A 1 323 ? 0.028 16.695 -28.391 1.00 59.59 323 GLU A CA 1
ATOM 2489 C C . GLU A 1 323 ? 0.470 16.668 -29.863 1.00 59.59 323 GLU A C 1
ATOM 2491 O O . GLU A 1 323 ? -0.047 15.878 -30.654 1.00 59.59 323 GLU A O 1
ATOM 2496 N N . GLU A 1 324 ? 1.440 17.504 -30.252 1.00 67.75 324 GLU A N 1
ATOM 2497 C CA . GLU A 1 324 ? 2.060 17.378 -31.556 1.00 67.75 324 GLU A CA 1
ATOM 2498 C C . GLU A 1 324 ? 2.743 16.015 -31.674 1.00 67.75 324 GLU A C 1
ATOM 2500 O O . GLU A 1 324 ? 3.575 15.640 -30.840 1.00 67.75 324 GLU A O 1
ATOM 2505 N N . PRO A 1 325 ? 2.411 15.252 -32.724 1.00 64.94 325 PRO A N 1
ATOM 2506 C CA . PRO A 1 325 ? 2.944 13.922 -32.896 1.00 64.94 325 PRO A CA 1
ATOM 2507 C C . PRO A 1 325 ? 4.434 14.066 -33.221 1.00 64.94 325 PRO A C 1
ATOM 2509 O O . PRO A 1 325 ? 4.796 14.341 -34.366 1.00 64.94 325 PRO A O 1
ATOM 2512 N N . ALA A 1 326 ? 5.288 13.892 -32.204 1.00 67.62 326 ALA A N 1
ATOM 2513 C CA . ALA A 1 326 ? 6.740 14.071 -32.275 1.00 67.62 326 ALA A CA 1
ATOM 2514 C C . ALA A 1 326 ? 7.308 13.456 -33.563 1.00 67.62 326 ALA A C 1
ATOM 2516 O O . ALA A 1 326 ? 6.817 12.405 -33.963 1.00 67.62 326 ALA A O 1
ATOM 2517 N N . PRO A 1 327 ? 8.287 14.059 -34.253 1.00 74.81 327 PRO A N 1
ATOM 2518 C CA . PRO A 1 327 ? 8.841 13.472 -35.475 1.00 74.81 327 PRO A CA 1
ATOM 2519 C C . PRO A 1 327 ? 9.286 12.024 -35.228 1.00 74.81 327 PRO A C 1
ATOM 2521 O O . PRO A 1 327 ? 9.722 11.684 -34.126 1.00 74.81 327 PRO A O 1
ATOM 2524 N N . LEU A 1 328 ? 9.148 11.153 -36.233 1.00 79.50 328 LEU A N 1
ATOM 2525 C CA . LEU A 1 328 ? 9.631 9.780 -36.111 1.00 79.50 328 LEU A CA 1
ATOM 2526 C C . LEU A 1 328 ? 11.159 9.835 -36.040 1.00 79.50 328 LEU A C 1
ATOM 2528 O O . LEU A 1 328 ? 11.812 10.080 -37.051 1.00 79.50 328 LEU A O 1
ATOM 2532 N N . VAL A 1 329 ? 11.725 9.656 -34.849 1.00 79.06 329 VAL A N 1
ATOM 2533 C CA . VAL A 1 329 ? 13.177 9.623 -34.668 1.00 79.06 329 VAL A CA 1
ATOM 2534 C C . VAL A 1 329 ? 13.656 8.212 -34.958 1.00 79.06 329 VAL A C 1
ATOM 2536 O O . VAL A 1 329 ? 13.271 7.266 -34.269 1.00 79.06 329 VAL A O 1
ATOM 2539 N N . LEU A 1 330 ? 14.494 8.066 -35.981 1.00 79.81 330 LEU A N 1
ATOM 2540 C CA . LEU A 1 330 ? 15.188 6.809 -36.220 1.00 79.81 330 LEU A CA 1
ATOM 2541 C C . LEU A 1 330 ? 16.302 6.672 -35.176 1.00 79.81 330 LEU A C 1
ATOM 2543 O O . LEU A 1 330 ? 17.157 7.560 -35.091 1.00 79.81 330 LEU A O 1
ATOM 2547 N N . PRO A 1 331 ? 16.298 5.605 -34.359 1.00 73.88 331 PRO A N 1
ATOM 2548 C CA . PRO A 1 331 ? 17.320 5.426 -33.341 1.00 73.88 331 PRO A CA 1
ATOM 2549 C C . PRO A 1 331 ? 18.694 5.287 -34.004 1.00 73.88 331 PRO A C 1
ATOM 2551 O O . PRO A 1 331 ? 18.869 4.508 -34.939 1.00 73.88 331 PRO A O 1
ATOM 2554 N N . SER A 1 332 ? 19.683 6.027 -33.499 1.00 73.50 332 SER A N 1
ATOM 2555 C CA . SER A 1 332 ? 21.092 5.849 -33.879 1.00 73.50 332 SER A CA 1
ATOM 2556 C C . SER A 1 332 ? 21.682 4.548 -33.329 1.00 73.50 332 SER A C 1
ATOM 2558 O O . SER A 1 332 ? 22.722 4.094 -33.796 1.00 73.50 332 SER A O 1
ATOM 2560 N N . SER A 1 333 ? 21.029 3.937 -32.334 1.00 74.62 333 SER A N 1
ATOM 2561 C CA . SER A 1 333 ? 21.489 2.711 -31.697 1.00 74.62 333 SER A CA 1
ATOM 2562 C C . SER A 1 333 ? 20.859 1.463 -32.320 1.00 74.62 333 SER A C 1
ATOM 2564 O O . SER A 1 333 ? 19.654 1.369 -32.550 1.00 74.62 333 SER A O 1
ATOM 2566 N N . ASN A 1 334 ? 21.698 0.450 -32.530 1.00 79.31 334 ASN A N 1
ATOM 2567 C CA . ASN A 1 334 ? 21.335 -0.844 -33.112 1.00 79.31 334 ASN A CA 1
ATOM 2568 C C . ASN A 1 334 ? 20.699 -1.797 -32.085 1.00 79.31 334 ASN A C 1
ATOM 2570 O O . ASN A 1 334 ? 20.928 -3.008 -32.136 1.00 79.31 334 ASN A O 1
ATOM 2574 N N . VAL A 1 335 ? 19.964 -1.249 -31.111 1.00 83.06 335 VAL A N 1
ATOM 2575 C CA . VAL A 1 335 ? 19.428 -2.019 -29.985 1.00 83.06 335 VAL A CA 1
ATOM 2576 C C . VAL A 1 335 ? 18.201 -2.799 -30.445 1.00 83.06 335 VAL A C 1
ATOM 2578 O O . VAL A 1 335 ? 17.151 -2.238 -30.792 1.00 83.06 335 VAL A O 1
ATOM 2581 N N . LEU A 1 336 ? 18.360 -4.116 -30.431 1.00 89.31 336 LEU A N 1
ATOM 2582 C CA . LEU A 1 336 ? 17.313 -5.096 -30.668 1.00 89.31 336 LEU A CA 1
ATOM 2583 C C . LEU A 1 336 ? 16.980 -5.773 -29.341 1.00 89.31 336 LEU A C 1
ATOM 2585 O O . LEU A 1 336 ? 17.858 -5.975 -28.505 1.00 89.31 336 LEU A O 1
ATOM 2589 N N . ILE A 1 337 ? 15.708 -6.104 -29.145 1.00 89.38 337 ILE A N 1
ATOM 2590 C CA . ILE A 1 337 ? 15.284 -6.909 -28.001 1.00 89.38 337 ILE A CA 1
ATOM 2591 C C . ILE A 1 337 ? 15.717 -8.353 -28.255 1.00 89.38 337 ILE A C 1
ATOM 2593 O O . ILE A 1 337 ? 15.720 -8.801 -29.403 1.00 89.38 337 ILE A O 1
ATOM 2597 N N . ALA A 1 338 ? 16.066 -9.072 -27.186 1.00 91.12 338 ALA A N 1
ATOM 2598 C CA . ALA A 1 338 ? 16.366 -10.498 -27.223 1.00 91.12 338 ALA A CA 1
ATOM 2599 C C . ALA A 1 338 ? 15.114 -11.338 -27.577 1.00 91.12 338 ALA A C 1
ATOM 2601 O O . ALA A 1 338 ? 14.495 -11.953 -26.710 1.00 91.12 338 ALA A O 1
ATOM 2602 N N . SER A 1 339 ? 14.699 -11.303 -28.842 1.00 92.88 339 SER A N 1
ATOM 2603 C CA . SER A 1 339 ? 13.548 -12.007 -29.418 1.00 92.88 339 SER A CA 1
ATOM 2604 C C . SER A 1 339 ? 13.791 -12.269 -30.907 1.00 92.88 339 SER A C 1
ATOM 2606 O O . SER A 1 339 ? 14.840 -11.911 -31.440 1.00 92.88 339 SER A O 1
ATOM 2608 N N . ASP A 1 340 ? 12.859 -12.917 -31.600 1.00 94.56 340 ASP A N 1
ATOM 2609 C CA . ASP A 1 340 ? 12.992 -13.148 -33.037 1.00 94.56 340 ASP A CA 1
ATOM 2610 C C . ASP A 1 340 ? 12.897 -11.855 -33.882 1.00 94.56 340 ASP A C 1
ATOM 2612 O O . ASP A 1 340 ? 12.560 -10.766 -33.394 1.00 94.56 340 ASP A O 1
ATOM 2616 N N . VAL A 1 341 ? 13.249 -11.962 -35.168 1.00 94.62 341 VAL A N 1
ATOM 2617 C CA . VAL A 1 341 ? 13.245 -10.831 -36.110 1.00 94.62 341 VAL A CA 1
ATOM 2618 C C . VAL A 1 341 ? 11.846 -10.223 -36.228 1.00 94.62 341 VAL A C 1
ATOM 2620 O O . VAL A 1 341 ? 11.711 -8.999 -36.206 1.00 94.62 341 VAL A O 1
ATOM 2623 N N . LEU A 1 342 ? 10.802 -11.048 -36.321 1.00 94.94 342 LEU A N 1
ATOM 2624 C CA . LEU A 1 342 ? 9.423 -10.587 -36.479 1.00 94.94 342 LEU A CA 1
ATOM 2625 C C . LEU A 1 342 ? 8.911 -9.843 -35.237 1.00 94.94 342 LEU A C 1
ATOM 2627 O O . LEU A 1 342 ? 8.332 -8.762 -35.348 1.00 94.94 342 LEU A O 1
ATOM 2631 N N . SER A 1 343 ? 9.181 -10.381 -34.054 1.00 93.62 343 SER A N 1
ATOM 2632 C CA . SER A 1 343 ? 8.884 -9.791 -32.751 1.00 93.62 343 SER A CA 1
ATOM 2633 C C . SER A 1 343 ? 9.598 -8.451 -32.569 1.00 93.62 343 SER A C 1
ATOM 2635 O O . SER A 1 343 ? 9.033 -7.514 -32.006 1.00 93.62 343 SER A O 1
ATOM 2637 N N . ASN A 1 344 ? 10.825 -8.312 -33.081 1.00 93.00 344 ASN A N 1
ATOM 2638 C CA . ASN A 1 344 ? 11.518 -7.025 -33.105 1.00 93.00 344 ASN A CA 1
ATOM 2639 C C . ASN A 1 344 ? 10.881 -6.026 -34.078 1.00 93.00 344 ASN A C 1
ATOM 2641 O O . ASN A 1 344 ? 10.884 -4.835 -33.789 1.00 93.00 344 ASN A O 1
ATOM 2645 N N . LEU A 1 345 ? 10.330 -6.470 -35.207 1.00 92.81 345 LEU A N 1
ATOM 2646 C CA . LEU A 1 345 ? 9.678 -5.581 -36.176 1.00 92.81 345 LEU A CA 1
ATOM 2647 C C . LEU A 1 345 ? 8.289 -5.111 -35.726 1.00 92.81 345 LEU A C 1
ATOM 2649 O O . LEU A 1 345 ? 7.866 -4.032 -36.139 1.00 92.81 345 LEU A O 1
ATOM 2653 N N . THR A 1 346 ? 7.599 -5.907 -34.903 1.00 92.62 346 THR A N 1
ATOM 2654 C CA . THR A 1 346 ? 6.215 -5.657 -34.454 1.00 92.62 346 THR A CA 1
ATOM 2655 C C . THR A 1 346 ? 6.095 -5.163 -33.010 1.00 92.62 346 THR A C 1
ATOM 2657 O O . THR A 1 346 ? 5.047 -4.639 -32.649 1.00 92.62 346 THR A O 1
ATOM 2660 N N . LEU A 1 347 ? 7.132 -5.345 -32.182 1.00 87.62 347 LEU A N 1
ATOM 2661 C CA . LEU A 1 347 ? 7.301 -4.904 -30.786 1.00 87.62 347 LEU A CA 1
ATOM 2662 C C . LEU A 1 347 ? 6.007 -4.467 -30.064 1.00 87.62 347 LEU A C 1
ATOM 2664 O O . LEU A 1 347 ? 5.769 -3.289 -29.806 1.00 87.62 347 LEU A O 1
ATOM 2668 N N . GLY A 1 348 ? 5.170 -5.452 -29.719 1.00 65.88 348 GLY A N 1
ATOM 2669 C CA . GLY A 1 348 ? 3.948 -5.263 -28.925 1.00 65.88 348 GLY A CA 1
ATOM 2670 C C . GLY A 1 348 ? 2.659 -5.011 -29.719 1.00 65.88 348 GLY A C 1
ATOM 2671 O O . GLY A 1 348 ? 1.608 -4.852 -29.101 1.00 65.88 348 GLY A O 1
ATOM 2672 N N . GLN A 1 349 ? 2.711 -5.003 -31.053 1.00 84.06 349 GLN A N 1
ATOM 2673 C CA . GLN A 1 349 ? 1.566 -4.811 -31.953 1.00 84.06 349 GLN A CA 1
ATOM 2674 C C . GLN A 1 349 ? 1.537 -5.917 -33.017 1.00 84.06 349 GLN A C 1
ATOM 2676 O O . GLN A 1 349 ? 2.038 -5.761 -34.129 1.00 84.06 349 GLN A O 1
ATOM 2681 N N . SER A 1 350 ? 0.983 -7.078 -32.654 1.00 81.12 350 SER A N 1
ATOM 2682 C CA . SER A 1 350 ? 0.920 -8.256 -33.536 1.00 81.12 350 SER A CA 1
ATOM 2683 C C . SER A 1 350 ? 0.058 -8.040 -34.785 1.00 81.12 350 SER A C 1
ATOM 2685 O O . SER A 1 350 ? 0.252 -8.705 -35.796 1.00 81.12 350 SER A O 1
ATOM 2687 N N . ASP A 1 351 ? -0.855 -7.073 -34.752 1.00 87.38 351 ASP A N 1
ATOM 2688 C CA . ASP A 1 351 ? -1.659 -6.629 -35.890 1.00 87.38 351 ASP A CA 1
ATOM 2689 C C . ASP A 1 351 ? -0.825 -6.008 -37.023 1.00 87.38 351 ASP A C 1
ATOM 2691 O O . ASP A 1 351 ? -1.285 -5.938 -38.164 1.00 87.38 351 ASP A O 1
ATOM 2695 N N . LEU A 1 352 ? 0.419 -5.608 -36.742 1.00 87.44 352 LEU A N 1
ATOM 2696 C CA . LEU A 1 352 ? 1.337 -5.046 -37.730 1.00 87.44 352 LEU A CA 1
ATOM 2697 C C . LEU A 1 352 ? 2.147 -6.090 -38.507 1.00 87.44 352 LEU A C 1
ATOM 2699 O O . LEU A 1 352 ? 2.900 -5.708 -39.405 1.00 87.44 352 LEU A O 1
ATOM 2703 N N . GLU A 1 353 ? 2.005 -7.382 -38.205 1.00 90.62 353 GLU A N 1
ATOM 2704 C CA . GLU A 1 353 ? 2.768 -8.455 -38.855 1.00 90.62 353 GLU A CA 1
ATOM 2705 C C . GLU A 1 353 ? 2.698 -8.415 -40.397 1.00 90.62 353 GLU A C 1
ATOM 2707 O O . GLU A 1 353 ? 3.765 -8.378 -41.018 1.00 90.62 353 GLU A O 1
ATOM 2712 N N . PRO A 1 354 ? 1.522 -8.309 -41.054 1.00 90.44 354 PRO A N 1
ATOM 2713 C CA . PRO A 1 354 ? 1.455 -8.261 -42.518 1.00 90.44 354 PRO A CA 1
ATOM 2714 C C . PRO A 1 354 ? 2.225 -7.070 -43.099 1.00 90.44 354 PRO A C 1
ATOM 2716 O O . PRO A 1 354 ? 2.995 -7.206 -44.045 1.00 90.44 354 PRO A O 1
ATOM 2719 N N . ARG A 1 355 ? 2.088 -5.902 -42.464 1.00 86.25 355 ARG A N 1
ATOM 2720 C CA . ARG A 1 355 ? 2.772 -4.675 -42.879 1.00 86.25 355 ARG A CA 1
ATOM 2721 C C . ARG A 1 355 ? 4.283 -4.767 -42.675 1.00 86.25 355 ARG A C 1
ATOM 2723 O O . ARG A 1 355 ? 5.038 -4.258 -43.501 1.00 86.25 355 ARG A O 1
ATOM 2730 N N . ALA A 1 356 ? 4.728 -5.383 -41.583 1.00 89.12 356 ALA A N 1
ATOM 2731 C CA . ALA A 1 356 ? 6.143 -5.608 -41.318 1.00 89.12 356 ALA A CA 1
ATOM 2732 C C . ALA A 1 356 ? 6.761 -6.504 -42.398 1.00 89.12 356 ALA A C 1
ATOM 2734 O O . ALA A 1 356 ? 7.831 -6.182 -42.912 1.00 89.12 356 ALA A O 1
ATOM 2735 N N . VAL A 1 357 ? 6.066 -7.580 -42.783 1.00 91.31 357 VAL A N 1
ATOM 2736 C CA . VAL A 1 357 ? 6.494 -8.481 -43.862 1.00 91.31 357 VAL A CA 1
ATOM 2737 C C . VAL A 1 357 ? 6.534 -7.750 -45.204 1.00 91.31 357 VAL A C 1
ATOM 2739 O O . VAL A 1 357 ? 7.545 -7.833 -45.900 1.00 91.31 357 VAL A O 1
ATOM 2742 N N . ASP A 1 358 ? 5.505 -6.971 -45.542 1.00 89.62 358 ASP A N 1
ATOM 2743 C CA . ASP A 1 358 ? 5.459 -6.203 -46.791 1.00 89.62 358 ASP A CA 1
ATOM 2744 C C . ASP A 1 358 ? 6.612 -5.200 -46.898 1.00 89.62 358 ASP A C 1
ATOM 2746 O O . ASP A 1 358 ? 7.298 -5.139 -47.920 1.00 89.62 358 ASP A O 1
ATOM 2750 N N . LEU A 1 359 ? 6.866 -4.430 -45.833 1.00 86.44 359 LEU A N 1
ATOM 2751 C CA . LEU A 1 359 ? 7.988 -3.490 -45.789 1.00 86.44 359 LEU A CA 1
ATOM 2752 C C . LEU A 1 359 ? 9.324 -4.222 -45.915 1.00 86.44 359 LEU A C 1
ATOM 2754 O O . LEU A 1 359 ? 10.215 -3.773 -46.631 1.00 86.44 359 LEU A O 1
ATOM 2758 N N . LEU A 1 360 ? 9.459 -5.367 -45.255 1.00 90.06 360 LEU A N 1
ATOM 2759 C CA . LEU A 1 360 ? 10.676 -6.160 -45.273 1.00 90.06 360 LEU A CA 1
ATOM 2760 C C . LEU A 1 360 ? 10.969 -6.738 -46.662 1.00 90.06 360 LEU A C 1
ATOM 2762 O O . LEU A 1 360 ? 12.117 -6.672 -47.106 1.00 90.06 360 LEU A O 1
ATOM 2766 N N . LEU A 1 361 ? 9.952 -7.229 -47.376 1.00 91.06 361 LEU A N 1
ATOM 2767 C CA . LEU A 1 361 ? 10.076 -7.732 -48.751 1.00 91.06 361 LEU A CA 1
ATOM 2768 C C . LEU A 1 361 ? 10.530 -6.653 -49.743 1.00 91.06 361 LEU A C 1
ATOM 2770 O O . LEU A 1 361 ? 11.161 -6.970 -50.750 1.00 91.06 361 LEU A O 1
ATOM 2774 N N . GLN A 1 362 ? 10.249 -5.382 -49.455 1.00 87.62 362 GLN A N 1
ATOM 2775 C CA . GLN A 1 362 ? 10.690 -4.249 -50.272 1.00 87.62 362 GLN A CA 1
ATOM 2776 C C . GLN A 1 362 ? 12.122 -3.788 -49.969 1.00 87.62 362 GLN A C 1
ATOM 2778 O O . GLN A 1 362 ? 12.668 -2.953 -50.690 1.00 87.62 362 GLN A O 1
ATOM 2783 N N . THR A 1 363 ? 12.745 -4.316 -48.915 1.00 87.25 363 THR A N 1
ATOM 2784 C CA . THR A 1 363 ? 14.116 -3.962 -48.532 1.00 87.25 363 THR A CA 1
ATOM 2785 C C . THR A 1 363 ? 15.133 -5.013 -48.952 1.00 87.25 363 THR A C 1
ATOM 2787 O O . THR A 1 363 ? 14.826 -6.175 -49.216 1.00 87.25 363 THR A O 1
ATOM 2790 N N . ARG A 1 364 ? 16.410 -4.627 -48.905 1.00 85.31 364 ARG A N 1
ATOM 2791 C CA . ARG A 1 364 ? 17.546 -5.538 -49.096 1.00 85.31 364 ARG A CA 1
ATOM 2792 C C . ARG A 1 364 ? 17.768 -6.508 -47.924 1.00 85.31 364 ARG A C 1
ATOM 2794 O O . ARG A 1 364 ? 18.686 -7.321 -47.996 1.00 85.31 364 ARG A O 1
ATOM 2801 N N . LEU A 1 365 ? 16.948 -6.457 -46.866 1.00 89.62 365 LEU A N 1
ATOM 2802 C CA . LEU A 1 365 ? 17.027 -7.388 -45.731 1.00 89.62 365 LEU A CA 1
ATOM 2803 C C . LEU A 1 365 ? 16.526 -8.785 -46.083 1.00 89.62 365 LEU A C 1
ATOM 2805 O O . LEU A 1 365 ? 17.082 -9.757 -45.572 1.00 89.62 365 LEU A O 1
ATOM 2809 N N . TRP A 1 366 ? 15.510 -8.912 -46.944 1.00 92.94 366 TRP A N 1
ATOM 2810 C CA . TRP A 1 366 ? 14.884 -10.211 -47.200 1.00 92.94 366 TRP A CA 1
ATOM 2811 C C . TRP A 1 366 ? 15.863 -11.290 -47.684 1.00 92.94 366 TRP A C 1
ATOM 2813 O O . TRP A 1 366 ? 15.871 -12.359 -47.077 1.00 92.94 366 TRP A O 1
ATOM 2823 N N . PRO A 1 367 ? 16.756 -11.040 -48.667 1.00 93.44 367 PRO A N 1
ATOM 2824 C CA . PRO A 1 367 ? 17.730 -12.042 -49.106 1.00 93.44 367 PRO A CA 1
ATOM 2825 C C . PRO A 1 367 ? 18.687 -12.524 -48.010 1.00 93.44 367 PRO A C 1
ATOM 2827 O O . PRO A 1 367 ? 19.272 -13.599 -48.145 1.00 93.44 367 PRO A O 1
ATOM 2830 N N . TRP A 1 368 ? 18.902 -11.723 -46.964 1.00 93.25 368 TRP A N 1
ATOM 2831 C CA . TRP A 1 368 ? 19.706 -12.116 -45.812 1.00 93.25 368 TRP A CA 1
ATOM 2832 C C . TRP A 1 368 ? 18.863 -12.884 -44.790 1.00 93.25 368 TRP A C 1
ATOM 2834 O O . TRP A 1 368 ? 19.265 -13.971 -44.384 1.00 93.25 368 TRP A O 1
ATOM 2844 N N . ILE A 1 369 ? 17.668 -12.387 -44.452 1.00 93.56 369 ILE A N 1
ATOM 2845 C CA . ILE A 1 369 ? 16.740 -13.060 -43.529 1.00 93.56 369 ILE A CA 1
ATOM 2846 C C . ILE A 1 369 ? 16.373 -14.451 -44.049 1.00 93.56 369 ILE A C 1
ATOM 2848 O O . ILE A 1 369 ? 16.387 -15.409 -43.287 1.00 93.56 369 ILE A O 1
ATOM 2852 N N . SER A 1 370 ? 16.128 -14.599 -45.352 1.00 94.44 370 SER A N 1
ATOM 2853 C CA . SER A 1 370 ? 15.797 -15.886 -45.971 1.00 94.44 370 SER A CA 1
ATOM 2854 C C . SER A 1 370 ? 16.941 -16.908 -45.933 1.00 94.44 370 SER A C 1
ATOM 2856 O O . SER A 1 370 ? 16.720 -18.073 -46.249 1.00 94.44 370 SER A O 1
ATOM 2858 N N . ARG A 1 371 ? 18.174 -16.482 -45.622 1.00 94.00 371 ARG A N 1
ATOM 2859 C CA . ARG A 1 371 ? 19.339 -17.367 -45.438 1.00 94.00 371 ARG A CA 1
ATOM 2860 C C . ARG A 1 371 ? 19.562 -17.751 -43.978 1.00 94.00 371 ARG A C 1
ATOM 2862 O O . ARG A 1 371 ? 20.420 -18.590 -43.714 1.00 94.00 371 ARG A O 1
ATOM 2869 N N . LEU A 1 372 ? 18.846 -17.128 -43.043 1.00 92.75 372 LEU A N 1
ATOM 2870 C CA . LEU A 1 372 ? 18.906 -17.515 -41.642 1.00 92.75 372 LEU A CA 1
ATOM 2871 C C . LEU A 1 372 ? 18.218 -18.872 -41.435 1.00 92.75 372 LEU A C 1
ATOM 2873 O O . LEU A 1 372 ? 17.270 -19.175 -42.163 1.00 92.75 372 LEU A O 1
ATOM 2877 N N . PRO A 1 373 ? 18.648 -19.667 -40.437 1.00 91.56 373 PRO A N 1
ATOM 2878 C CA . PRO A 1 373 ? 18.109 -21.006 -40.196 1.00 91.56 373 PRO A CA 1
ATOM 2879 C C . PRO A 1 373 ? 16.586 -21.030 -40.028 1.00 91.56 373 PRO A C 1
ATOM 2881 O O . PRO A 1 373 ? 15.929 -21.899 -40.594 1.00 91.56 373 PRO A O 1
ATOM 2884 N N . ASP A 1 374 ? 16.036 -20.036 -39.321 1.00 94.88 374 ASP A N 1
ATOM 2885 C CA . ASP A 1 374 ? 14.612 -19.963 -38.973 1.00 94.88 374 ASP A CA 1
ATOM 2886 C C . ASP A 1 374 ? 13.897 -18.775 -39.648 1.00 94.88 374 ASP A C 1
ATOM 2888 O O . ASP A 1 374 ? 12.774 -18.412 -39.288 1.00 94.88 374 ASP A O 1
ATOM 2892 N N . GLY A 1 375 ? 14.542 -18.127 -40.625 1.00 94.81 375 GLY A N 1
ATOM 2893 C CA . GLY A 1 375 ? 13.989 -16.963 -41.316 1.00 94.81 375 GLY A CA 1
ATOM 2894 C C . GLY A 1 375 ? 13.607 -15.834 -40.352 1.00 94.81 375 GLY A C 1
ATOM 2895 O O . GLY A 1 375 ? 14.431 -15.377 -39.558 1.00 94.81 375 GLY A O 1
ATOM 2896 N N . LEU A 1 376 ? 12.342 -15.401 -40.402 1.00 95.06 376 LEU A N 1
ATOM 2897 C CA . LEU A 1 376 ? 11.782 -14.368 -39.517 1.00 95.06 376 LEU A CA 1
ATOM 2898 C C . LEU A 1 376 ? 11.735 -14.775 -38.034 1.00 95.06 376 LEU A C 1
ATOM 2900 O O . LEU A 1 376 ? 11.738 -13.903 -37.170 1.00 95.06 376 LEU A O 1
ATOM 2904 N N . ASN A 1 377 ? 11.742 -16.077 -37.738 1.00 95.38 377 ASN A N 1
ATOM 2905 C CA . ASN A 1 377 ? 11.708 -16.597 -36.369 1.00 95.38 377 ASN A CA 1
ATOM 2906 C C . ASN A 1 377 ? 13.108 -16.742 -35.755 1.00 95.38 377 ASN A C 1
ATOM 2908 O O . ASN A 1 377 ? 13.243 -17.222 -34.631 1.00 95.38 377 ASN A O 1
ATOM 2912 N N . THR A 1 378 ? 14.157 -16.345 -36.481 1.00 94.75 378 THR A N 1
ATOM 2913 C CA . THR A 1 378 ? 15.533 -16.461 -35.995 1.00 94.75 378 THR A CA 1
ATOM 2914 C C . THR A 1 378 ? 15.722 -15.574 -34.765 1.00 94.75 378 THR A C 1
ATOM 2916 O O . THR A 1 378 ? 15.511 -14.362 -34.871 1.00 94.75 378 THR A O 1
ATOM 2919 N N . PRO A 1 379 ? 16.131 -16.131 -33.611 1.00 92.75 379 PRO A N 1
ATOM 2920 C CA . PRO A 1 379 ? 16.327 -15.352 -32.399 1.00 92.75 379 PRO A CA 1
ATOM 2921 C C . PRO A 1 379 ? 17.484 -14.368 -32.577 1.00 92.75 379 PRO A C 1
ATOM 2923 O O . PRO A 1 379 ? 18.586 -14.738 -32.988 1.00 92.75 379 PRO A O 1
ATOM 2926 N N . LEU A 1 380 ? 17.234 -13.109 -32.237 1.00 92.19 380 LEU A N 1
ATOM 2927 C CA . LEU A 1 380 ? 18.229 -12.051 -32.159 1.00 92.19 380 LEU A CA 1
ATOM 2928 C C . LEU A 1 380 ? 18.591 -11.863 -30.689 1.00 92.19 380 LEU A C 1
ATOM 2930 O O . LEU A 1 380 ? 17.703 -11.780 -29.848 1.00 92.19 380 LEU A O 1
ATOM 2934 N N . ALA A 1 381 ? 19.879 -11.795 -30.365 1.00 83.94 381 ALA A N 1
ATOM 2935 C CA . ALA A 1 381 ? 20.335 -11.416 -29.031 1.00 83.94 381 ALA A CA 1
ATOM 2936 C C . ALA A 1 381 ? 21.186 -10.145 -29.117 1.00 83.94 381 ALA A C 1
ATOM 2938 O O . ALA A 1 381 ? 21.814 -9.875 -30.143 1.00 83.94 381 ALA A O 1
ATOM 2939 N N . GLU A 1 382 ? 21.230 -9.374 -28.029 1.00 71.25 382 GLU A N 1
ATOM 2940 C CA . GLU A 1 382 ? 22.004 -8.126 -27.954 1.00 71.25 382 GLU A CA 1
ATOM 2941 C C . GLU A 1 382 ? 23.489 -8.367 -28.303 1.00 71.25 382 GLU A C 1
ATOM 2943 O O . GLU A 1 382 ? 24.080 -7.611 -29.077 1.00 71.25 382 GLU A O 1
ATOM 2948 N N . ASP A 1 383 ? 24.023 -9.526 -27.904 1.00 72.25 383 ASP A N 1
ATOM 2949 C CA . ASP A 1 383 ? 25.412 -9.943 -28.133 1.00 72.25 383 ASP A CA 1
ATOM 2950 C C . ASP A 1 383 ? 25.590 -10.980 -29.259 1.00 72.25 383 ASP A C 1
ATOM 2952 O O . ASP A 1 383 ? 26.670 -11.545 -29.415 1.00 72.25 383 ASP A O 1
ATOM 2956 N N . SER A 1 384 ? 24.564 -11.282 -30.068 1.00 73.62 384 SER A N 1
ATOM 2957 C CA . SER A 1 384 ? 24.741 -12.302 -31.113 1.00 73.62 384 SER A CA 1
ATOM 2958 C C . SER A 1 384 ? 25.528 -11.749 -32.305 1.00 73.62 384 SER A C 1
ATOM 2960 O O . SER A 1 384 ? 24.971 -11.011 -33.124 1.00 73.62 384 SER A O 1
ATOM 2962 N N . ASP A 1 385 ? 26.777 -12.183 -32.482 1.00 77.50 385 ASP A N 1
ATOM 2963 C CA . ASP A 1 385 ? 27.601 -11.923 -33.684 1.00 77.50 385 ASP A CA 1
ATOM 2964 C C . ASP A 1 385 ? 26.921 -12.354 -35.003 1.00 77.50 385 ASP A C 1
ATOM 2966 O O . ASP A 1 385 ? 27.359 -11.996 -36.095 1.00 77.50 385 ASP A O 1
ATOM 2970 N N . ALA A 1 386 ? 25.814 -13.095 -34.907 1.00 78.50 386 ALA A N 1
ATOM 2971 C CA . ALA A 1 386 ? 24.994 -13.556 -36.018 1.00 78.50 386 ALA A CA 1
ATOM 2972 C C . ALA A 1 386 ? 24.445 -12.428 -36.911 1.00 78.50 386 ALA A C 1
ATOM 2974 O O . ALA A 1 386 ? 24.193 -12.672 -38.091 1.00 78.50 386 ALA A O 1
ATOM 2975 N N . VAL A 1 387 ? 24.259 -11.207 -36.387 1.00 87.88 387 VAL A N 1
ATOM 2976 C CA . VAL A 1 387 ? 23.677 -10.094 -37.158 1.00 87.88 387 VAL A CA 1
ATOM 2977 C C . VAL A 1 387 ? 24.643 -8.919 -37.256 1.00 87.88 387 VAL A C 1
ATOM 2979 O O . VAL A 1 387 ? 24.863 -8.235 -36.250 1.00 87.88 387 VAL A O 1
ATOM 2982 N N . PRO A 1 388 ? 25.166 -8.629 -38.463 1.00 89.62 388 PRO A N 1
ATOM 2983 C CA . PRO A 1 388 ? 25.957 -7.436 -38.728 1.00 89.62 388 PRO A CA 1
ATOM 2984 C C . PRO A 1 388 ? 25.268 -6.151 -38.252 1.00 89.62 388 PRO A C 1
ATOM 2986 O O . PRO A 1 388 ? 24.061 -5.978 -38.424 1.00 89.62 388 PRO A O 1
ATOM 2989 N N . SER A 1 389 ? 26.050 -5.212 -37.717 1.00 85.44 389 SER A N 1
ATOM 2990 C CA . SER A 1 389 ? 25.561 -3.942 -37.154 1.00 85.44 389 SER A CA 1
ATOM 2991 C C . SER A 1 389 ? 24.625 -3.166 -3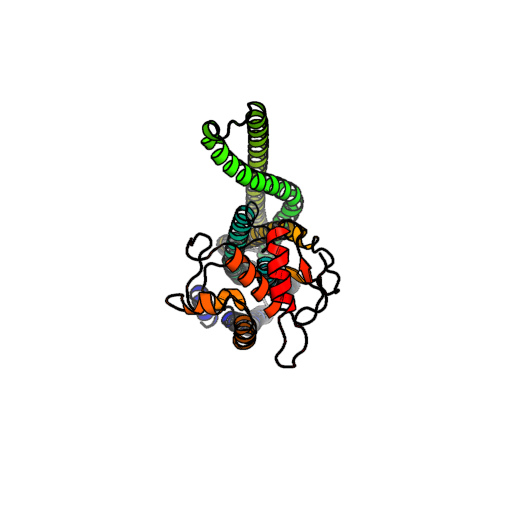8.092 1.00 85.44 389 SER A C 1
ATOM 2993 O O . SER A 1 389 ? 23.571 -2.710 -37.660 1.00 85.44 389 SER A O 1
ATOM 2995 N N . HIS A 1 390 ? 24.954 -3.080 -39.383 1.00 86.44 390 HIS A N 1
ATOM 2996 C CA . HIS A 1 390 ? 24.134 -2.388 -40.384 1.00 86.44 390 HIS A CA 1
ATOM 2997 C C . HIS A 1 390 ? 22.747 -3.027 -40.582 1.00 86.44 390 HIS A C 1
ATOM 2999 O O . HIS A 1 390 ? 21.764 -2.320 -40.789 1.00 86.44 390 HIS A O 1
ATOM 3005 N N . LEU A 1 391 ? 22.632 -4.356 -40.467 1.00 89.62 391 LEU A N 1
ATOM 3006 C CA . LEU A 1 391 ? 21.338 -5.040 -40.555 1.00 89.62 391 LEU A CA 1
ATOM 3007 C C . LEU A 1 391 ? 20.512 -4.830 -39.292 1.00 89.62 391 LEU A C 1
ATOM 3009 O O . LEU A 1 391 ? 19.302 -4.650 -39.385 1.00 89.62 391 LEU A O 1
ATOM 3013 N N . ARG A 1 392 ? 21.157 -4.769 -38.121 1.00 90.56 392 ARG A N 1
ATOM 3014 C CA . ARG A 1 392 ? 20.475 -4.403 -36.873 1.00 90.56 392 ARG A CA 1
ATOM 3015 C C . ARG A 1 392 ? 19.898 -2.988 -36.944 1.00 90.56 392 ARG A C 1
ATOM 3017 O O . ARG A 1 392 ? 18.757 -2.781 -36.540 1.00 90.56 392 ARG A O 1
ATOM 3024 N N . GLN A 1 393 ? 20.649 -2.042 -37.513 1.00 88.19 393 GLN A N 1
ATOM 3025 C CA . GLN A 1 393 ? 20.181 -0.674 -37.746 1.00 88.19 393 GLN A CA 1
ATOM 3026 C C . GLN A 1 393 ? 18.961 -0.639 -38.669 1.00 88.19 393 GLN A C 1
ATOM 3028 O O . GLN A 1 393 ? 17.988 0.069 -38.401 1.00 88.19 393 GLN A O 1
ATOM 3033 N N . LEU A 1 394 ? 18.994 -1.430 -39.743 1.00 88.81 394 LEU A N 1
ATOM 3034 C CA . LEU A 1 394 ? 17.907 -1.495 -40.709 1.00 88.81 394 LEU A CA 1
ATOM 3035 C C . LEU A 1 394 ? 16.657 -2.162 -40.107 1.00 88.81 394 LEU A C 1
ATOM 3037 O O . LEU A 1 394 ? 15.558 -1.658 -40.311 1.00 88.81 394 LEU A O 1
ATOM 3041 N N . ILE A 1 395 ? 16.809 -3.207 -39.281 1.00 91.94 395 ILE A N 1
ATOM 3042 C CA . ILE A 1 395 ? 15.703 -3.813 -38.513 1.00 91.94 395 ILE A CA 1
ATOM 3043 C C . ILE A 1 395 ? 15.105 -2.796 -37.530 1.00 91.94 395 ILE A C 1
ATOM 3045 O O . ILE A 1 395 ? 13.888 -2.624 -37.489 1.00 91.94 395 ILE A O 1
ATOM 3049 N N . ALA A 1 396 ? 15.937 -2.073 -36.774 1.00 89.75 396 ALA A N 1
ATOM 3050 C CA . ALA A 1 396 ? 15.474 -1.035 -35.852 1.00 89.75 396 ALA A CA 1
ATOM 3051 C C . ALA A 1 396 ? 14.760 0.123 -36.579 1.00 89.75 396 ALA A C 1
ATOM 3053 O O . ALA A 1 396 ? 13.768 0.653 -36.072 1.00 89.75 396 ALA A O 1
ATOM 3054 N N . SER A 1 397 ? 15.228 0.482 -37.778 1.00 88.19 397 SER A N 1
ATOM 3055 C CA . SER A 1 397 ? 14.605 1.502 -38.630 1.00 88.19 397 SER A CA 1
ATOM 3056 C C . SER A 1 397 ? 13.270 1.031 -39.197 1.00 88.19 397 SER A C 1
ATOM 3058 O O . SER A 1 397 ? 12.291 1.776 -39.173 1.00 88.19 397 SER A O 1
ATOM 3060 N N . LEU A 1 398 ? 13.200 -0.222 -39.658 1.00 90.06 398 LEU A N 1
ATOM 3061 C CA . LEU A 1 398 ? 11.957 -0.812 -40.141 1.00 90.06 398 LEU A CA 1
ATOM 3062 C C . LEU A 1 398 ? 10.923 -0.909 -39.029 1.00 90.06 398 LEU A C 1
ATOM 3064 O O . LEU A 1 398 ? 9.800 -0.483 -39.255 1.00 90.06 398 LEU A O 1
ATOM 3068 N N . ARG A 1 399 ? 11.308 -1.340 -37.819 1.00 91.19 399 ARG A N 1
ATOM 3069 C CA . ARG A 1 399 ? 10.437 -1.303 -36.631 1.00 91.19 399 ARG A CA 1
ATOM 3070 C C . ARG A 1 399 ? 9.787 0.076 -36.471 1.00 91.19 399 ARG A C 1
ATOM 3072 O O . ARG A 1 399 ? 8.569 0.177 -36.350 1.00 91.19 399 ARG A O 1
ATOM 3079 N N . ALA A 1 400 ? 10.581 1.146 -36.517 1.00 86.50 400 ALA A N 1
ATOM 3080 C CA . ALA A 1 400 ? 10.069 2.511 -36.394 1.00 86.50 400 ALA A CA 1
ATOM 3081 C C . ALA A 1 400 ? 9.068 2.873 -37.515 1.00 86.50 400 ALA A C 1
ATOM 3083 O O . ALA A 1 400 ? 8.039 3.494 -37.244 1.00 86.50 400 ALA A O 1
ATOM 3084 N N . LEU A 1 401 ? 9.328 2.450 -38.759 1.00 85.19 401 LEU A N 1
ATOM 3085 C CA . LEU A 1 401 ? 8.428 2.664 -39.902 1.00 85.19 401 LEU A CA 1
ATOM 3086 C C . LEU A 1 401 ? 7.150 1.815 -39.861 1.00 85.19 401 LEU A C 1
ATOM 3088 O O . LEU A 1 401 ? 6.103 2.245 -40.362 1.00 85.19 401 LEU A O 1
ATOM 3092 N N . THR A 1 402 ? 7.206 0.618 -39.278 1.00 86.69 402 THR A N 1
ATOM 3093 C CA . THR A 1 402 ? 6.032 -0.244 -39.121 1.00 86.69 402 THR A CA 1
ATOM 3094 C C . THR A 1 402 ? 5.004 0.437 -38.220 1.00 86.69 402 THR A C 1
ATOM 3096 O O . THR A 1 402 ? 3.834 0.524 -38.589 1.00 86.69 402 THR A O 1
ATOM 3099 N N . HIS A 1 403 ? 5.447 1.020 -37.100 1.00 82.25 403 HIS A N 1
ATOM 3100 C CA . HIS A 1 403 ? 4.567 1.676 -36.128 1.00 82.25 403 HIS A CA 1
ATOM 3101 C C . HIS A 1 403 ? 3.984 3.018 -36.596 1.00 82.25 403 HIS A C 1
ATOM 3103 O O . HIS A 1 403 ? 3.031 3.511 -35.991 1.00 82.25 403 HIS A O 1
ATOM 3109 N N . ARG A 1 404 ? 4.519 3.647 -37.655 1.00 79.44 404 ARG A N 1
ATOM 3110 C CA . ARG A 1 404 ? 4.024 4.958 -38.103 1.00 79.44 404 ARG A CA 1
ATOM 3111 C C . ARG A 1 404 ? 4.138 5.174 -39.607 1.00 79.44 404 ARG A C 1
ATOM 3113 O O . ARG A 1 404 ? 5.224 5.298 -40.157 1.00 79.44 404 ARG A O 1
ATOM 3120 N N . SER A 1 405 ? 2.994 5.294 -40.281 1.00 68.88 405 SER A N 1
ATOM 3121 C CA . SER A 1 405 ? 2.908 5.734 -41.685 1.00 68.88 405 SER A CA 1
ATOM 3122 C C . SER A 1 405 ? 2.715 7.249 -41.780 1.00 68.88 405 SER A C 1
ATOM 3124 O O . SER A 1 405 ? 1.804 7.787 -41.156 1.00 68.88 405 SER A O 1
ATOM 3126 N N . GLY A 1 406 ? 3.515 7.924 -42.613 1.00 67.75 406 GLY A N 1
ATOM 3127 C CA . GLY A 1 406 ? 3.187 9.261 -43.129 1.00 67.75 406 GLY A CA 1
ATOM 3128 C C . GLY A 1 406 ? 3.650 10.478 -42.317 1.00 67.75 406 GLY A C 1
ATOM 3129 O O . GLY A 1 406 ? 3.119 11.565 -42.536 1.00 67.75 406 GLY A O 1
ATOM 3130 N N . GLY A 1 407 ? 4.623 10.331 -41.411 1.00 74.94 407 GLY A N 1
ATOM 3131 C CA . GLY A 1 407 ? 5.246 11.449 -40.685 1.00 74.94 407 GLY A CA 1
ATOM 3132 C C . GLY A 1 407 ? 6.598 11.883 -41.265 1.00 74.94 407 GLY A C 1
ATOM 3133 O O . GLY A 1 407 ? 7.195 11.162 -42.065 1.00 74.94 407 GLY A O 1
ATOM 3134 N N . SER A 1 408 ? 7.093 13.048 -40.837 1.00 77.69 408 SER A N 1
ATOM 3135 C CA . SER A 1 408 ? 8.493 13.428 -41.038 1.00 77.69 408 SER A CA 1
ATOM 3136 C C . SER A 1 408 ? 9.399 12.503 -40.225 1.00 77.69 408 SER A C 1
ATOM 3138 O O . SER A 1 408 ? 9.110 12.174 -39.068 1.00 77.69 408 SER A O 1
ATOM 3140 N N . VAL A 1 409 ? 10.485 12.060 -40.852 1.00 79.38 409 VAL A N 1
ATOM 3141 C CA . VAL A 1 409 ? 11.478 11.181 -40.235 1.00 79.38 409 VAL A CA 1
ATOM 3142 C C . VAL A 1 409 ? 12.705 12.017 -39.904 1.00 79.38 409 VAL A C 1
ATOM 3144 O O . VAL A 1 409 ? 13.278 12.632 -40.798 1.00 79.38 409 VAL A O 1
ATOM 3147 N N . SER A 1 410 ? 13.094 12.057 -38.632 1.00 81.44 410 SER A N 1
ATOM 3148 C CA . SER A 1 410 ? 14.324 12.707 -38.182 1.00 81.44 410 SER A CA 1
ATOM 3149 C C . SER A 1 410 ? 15.397 11.650 -37.975 1.00 81.44 410 SER A C 1
ATOM 3151 O O . SER A 1 410 ? 15.185 10.675 -37.252 1.00 81.44 410 SER A O 1
ATOM 3153 N N . LEU A 1 411 ? 16.561 11.851 -38.581 1.00 77.62 411 LEU A N 1
ATOM 3154 C CA . LEU A 1 411 ? 17.730 11.015 -38.328 1.00 77.62 411 LEU A CA 1
ATOM 3155 C C . LEU A 1 411 ? 18.563 11.615 -37.203 1.00 77.62 411 LEU A C 1
ATOM 3157 O O . LEU A 1 411 ? 18.841 12.811 -37.193 1.00 77.62 411 LEU A O 1
ATOM 3161 N N . ASP A 1 412 ? 18.986 10.784 -36.256 1.00 75.81 412 ASP A N 1
ATOM 3162 C CA . ASP A 1 412 ? 19.976 11.202 -35.269 1.00 75.81 412 ASP A CA 1
ATOM 3163 C C . ASP A 1 412 ? 21.367 11.252 -35.936 1.00 75.81 412 ASP A C 1
ATOM 3165 O O . ASP A 1 412 ? 21.878 10.255 -36.446 1.00 75.81 412 ASP A O 1
ATOM 3169 N N . ASN A 1 413 ? 21.970 12.443 -35.967 1.00 63.91 413 ASN A N 1
ATOM 3170 C CA . ASN A 1 413 ? 23.120 12.832 -36.802 1.00 63.91 413 ASN A CA 1
ATOM 3171 C C . ASN A 1 413 ? 24.452 12.113 -36.487 1.00 63.91 413 ASN A C 1
ATOM 3173 O O . ASN A 1 413 ? 25.492 12.472 -37.046 1.00 63.91 413 ASN A O 1
ATOM 3177 N N . ARG A 1 414 ? 24.464 11.147 -35.563 1.00 59.53 414 ARG A N 1
ATOM 3178 C CA . ARG A 1 414 ? 25.699 10.577 -35.004 1.00 59.53 414 ARG A CA 1
ATOM 3179 C C . ARG A 1 414 ? 26.448 9.624 -35.945 1.00 59.53 414 ARG A C 1
ATOM 3181 O O . ARG A 1 414 ? 27.660 9.537 -35.802 1.00 59.53 414 ARG A O 1
ATOM 3188 N N . ASP A 1 415 ? 25.792 9.028 -36.948 1.00 64.06 415 ASP A N 1
ATOM 3189 C CA . ASP A 1 415 ? 26.428 8.106 -37.914 1.00 64.06 415 ASP A CA 1
ATOM 3190 C C . ASP A 1 415 ? 26.078 8.425 -39.380 1.00 64.06 415 ASP A C 1
ATOM 3192 O O . ASP A 1 415 ? 25.311 7.735 -40.058 1.00 64.06 415 ASP A O 1
ATOM 3196 N N . ARG A 1 416 ? 26.676 9.499 -39.908 1.00 64.25 416 ARG A N 1
ATOM 3197 C CA . ARG A 1 416 ? 26.406 9.998 -41.272 1.00 64.25 416 ARG A CA 1
ATOM 3198 C C . ARG A 1 416 ? 26.759 9.020 -42.399 1.00 64.25 416 ARG A C 1
ATOM 3200 O O . ARG A 1 416 ? 26.136 9.080 -43.456 1.00 64.25 416 ARG A O 1
ATOM 3207 N N . SER A 1 417 ? 27.742 8.138 -42.207 1.00 66.44 417 SER A N 1
ATOM 3208 C CA . SER A 1 417 ? 28.192 7.203 -43.252 1.00 66.44 417 SER A CA 1
ATOM 3209 C C . SER A 1 417 ? 27.194 6.065 -43.497 1.00 66.44 417 SER A C 1
ATOM 3211 O O . SER A 1 417 ? 26.950 5.710 -44.649 1.00 66.44 417 SER A O 1
ATOM 3213 N N . TYR A 1 418 ? 26.572 5.537 -42.440 1.00 65.50 418 TYR A N 1
ATOM 3214 C CA . TYR A 1 418 ? 25.539 4.498 -42.540 1.00 65.50 418 TYR A CA 1
ATOM 3215 C C . TYR A 1 418 ? 24.157 5.075 -42.853 1.00 65.50 418 TYR A C 1
ATOM 3217 O O . TYR A 1 418 ? 23.356 4.435 -43.539 1.00 65.50 418 TYR A O 1
ATOM 3225 N N . ALA A 1 419 ? 23.903 6.315 -42.425 1.00 67.06 419 ALA A N 1
ATOM 3226 C CA . ALA A 1 419 ? 22.658 7.008 -42.719 1.00 67.06 419 ALA A CA 1
ATOM 3227 C C . ALA A 1 419 ? 22.419 7.147 -44.230 1.00 67.06 419 ALA A C 1
ATOM 3229 O O . ALA A 1 419 ? 21.301 6.931 -44.668 1.00 67.06 419 ALA A O 1
ATOM 3230 N N . ALA A 1 420 ? 23.438 7.431 -45.049 1.00 73.81 420 ALA A N 1
ATOM 3231 C CA . ALA A 1 420 ? 23.241 7.681 -46.483 1.00 73.81 420 ALA A CA 1
ATOM 3232 C C . ALA A 1 420 ? 22.637 6.485 -47.249 1.00 73.81 420 ALA A C 1
ATOM 3234 O O . ALA A 1 420 ? 21.645 6.652 -47.955 1.00 73.81 420 ALA A O 1
ATOM 3235 N N . SER A 1 421 ? 23.188 5.278 -47.071 1.00 76.19 421 SER A N 1
ATOM 3236 C CA . SER A 1 421 ? 22.660 4.066 -47.725 1.00 76.19 421 SER A CA 1
ATOM 3237 C C . SER A 1 421 ? 21.300 3.657 -47.160 1.00 76.19 421 SER A C 1
ATOM 3239 O O . SER A 1 421 ? 20.388 3.326 -47.913 1.00 76.19 421 SER A O 1
ATOM 3241 N N . THR A 1 422 ? 21.127 3.785 -45.842 1.00 75.75 422 THR A N 1
ATOM 3242 C CA . THR A 1 422 ? 19.848 3.529 -45.173 1.00 75.75 422 THR A CA 1
ATOM 3243 C C . THR A 1 422 ? 18.768 4.495 -45.671 1.00 75.75 422 THR A C 1
ATOM 3245 O O . THR A 1 422 ? 17.655 4.077 -45.952 1.00 75.75 422 THR A O 1
ATOM 3248 N N . ILE A 1 423 ? 19.081 5.780 -45.860 1.00 78.56 423 ILE A N 1
ATOM 3249 C CA . ILE A 1 423 ? 18.154 6.785 -46.402 1.00 78.56 423 ILE A CA 1
ATOM 3250 C C . ILE A 1 423 ? 17.704 6.422 -47.813 1.00 78.56 423 ILE A C 1
ATOM 3252 O O . ILE A 1 423 ? 16.524 6.583 -48.123 1.00 78.56 423 ILE A O 1
ATOM 3256 N N . GLU A 1 424 ? 18.618 5.979 -48.677 1.00 81.19 424 GLU A N 1
ATOM 3257 C CA . GLU A 1 424 ? 18.263 5.566 -50.037 1.00 81.19 424 GLU A CA 1
ATOM 3258 C C . GLU A 1 424 ? 17.316 4.365 -50.023 1.00 81.19 424 GLU A C 1
ATOM 3260 O O . GLU A 1 424 ? 16.275 4.409 -50.684 1.00 81.19 424 GLU A O 1
ATOM 3265 N N . ASP A 1 425 ? 17.615 3.354 -49.206 1.00 79.06 425 ASP A N 1
ATOM 3266 C CA . ASP A 1 425 ? 16.755 2.181 -49.047 1.00 79.06 425 ASP A CA 1
ATOM 3267 C C . ASP A 1 425 ? 15.378 2.568 -48.466 1.00 79.06 425 ASP A C 1
ATOM 3269 O O . ASP A 1 425 ? 14.349 2.109 -48.960 1.00 79.06 425 ASP A O 1
ATOM 3273 N N . LEU A 1 426 ? 15.319 3.482 -47.489 1.00 79.44 426 LEU A N 1
ATOM 3274 C CA . LEU A 1 426 ? 14.057 3.961 -46.906 1.00 79.44 426 LEU A CA 1
ATOM 3275 C C . LEU A 1 426 ? 13.233 4.806 -47.895 1.00 79.44 426 LEU A C 1
ATOM 3277 O O . LEU A 1 426 ? 12.006 4.706 -47.920 1.00 79.44 426 LEU A O 1
ATOM 3281 N N . LYS A 1 427 ? 13.882 5.622 -48.737 1.00 82.06 427 LYS A N 1
ATOM 3282 C CA . LYS A 1 427 ? 13.219 6.417 -49.790 1.00 82.06 427 LYS A CA 1
ATOM 3283 C C . LYS A 1 427 ? 12.664 5.551 -50.920 1.00 82.06 427 LYS A C 1
ATOM 3285 O O . LYS A 1 427 ? 11.735 5.981 -51.613 1.00 82.06 427 LYS A O 1
ATOM 3290 N N . ALA A 1 428 ? 13.217 4.357 -51.123 1.00 83.88 428 ALA A N 1
ATOM 3291 C CA . ALA A 1 428 ? 12.730 3.405 -52.113 1.00 83.88 428 ALA A CA 1
ATOM 3292 C C . ALA A 1 428 ? 11.424 2.711 -51.684 1.00 83.88 428 ALA A C 1
ATOM 3294 O O . ALA A 1 428 ? 10.683 2.252 -52.551 1.00 83.88 428 ALA A O 1
ATOM 3295 N N . LEU A 1 429 ? 11.096 2.694 -50.384 1.00 81.88 429 LEU A N 1
ATOM 3296 C CA . LEU A 1 429 ? 9.906 2.014 -49.865 1.00 81.88 429 LEU A CA 1
ATOM 3297 C C . LEU A 1 429 ? 8.600 2.656 -50.350 1.00 81.88 429 LEU A C 1
ATOM 3299 O O . LEU A 1 429 ? 8.458 3.887 -50.424 1.00 81.88 429 LEU A O 1
ATOM 3303 N N . ARG A 1 430 ? 7.622 1.806 -50.670 1.00 83.12 430 ARG A N 1
ATOM 3304 C CA . ARG A 1 430 ? 6.291 2.188 -51.156 1.00 83.12 430 ARG A CA 1
ATOM 3305 C C . ARG A 1 430 ? 5.209 1.448 -50.367 1.00 83.12 430 ARG A C 1
ATOM 3307 O O . ARG A 1 430 ? 5.353 0.280 -50.032 1.00 83.12 430 ARG A O 1
ATOM 3314 N N . SER A 1 431 ? 4.111 2.120 -50.041 1.00 79.50 431 SER A N 1
ATOM 3315 C CA . SER A 1 431 ? 2.942 1.441 -49.477 1.00 79.50 431 SER A CA 1
ATOM 3316 C C . SER A 1 431 ? 2.286 0.526 -50.520 1.00 79.50 431 SER A C 1
ATOM 3318 O O . SER A 1 431 ? 2.589 0.622 -51.712 1.00 79.50 431 SER A O 1
ATOM 3320 N N . SER A 1 432 ? 1.340 -0.313 -50.086 1.00 73.56 432 SER A N 1
ATOM 3321 C CA . SER A 1 432 ? 0.464 -1.101 -50.975 1.00 73.56 432 SER A CA 1
ATOM 3322 C C . SER A 1 432 ? -0.203 -0.249 -52.061 1.00 73.56 432 SER A C 1
ATOM 3324 O O . SER A 1 432 ? -0.437 -0.719 -53.170 1.00 73.56 432 SER A O 1
ATOM 3326 N N . ASP A 1 433 ? -0.442 1.027 -51.756 1.00 80.19 433 ASP A N 1
ATOM 3327 C CA . ASP A 1 433 ? -1.125 1.990 -52.622 1.00 80.19 433 ASP A CA 1
ATOM 3328 C C . ASP A 1 433 ? -0.144 2.779 -53.515 1.00 80.19 433 ASP A C 1
ATOM 3330 O O . ASP A 1 433 ? -0.514 3.767 -54.151 1.00 80.19 433 ASP A O 1
ATOM 3334 N N . GLY A 1 434 ? 1.138 2.392 -53.531 1.00 81.31 434 GLY A N 1
ATOM 3335 C CA . GLY A 1 434 ? 2.185 3.001 -54.354 1.00 81.31 434 GLY A CA 1
ATOM 3336 C C . GLY A 1 434 ? 2.706 4.355 -53.857 1.00 81.31 434 GLY A C 1
ATOM 3337 O O . GLY A 1 434 ? 3.521 4.979 -54.538 1.00 81.31 434 GLY A O 1
ATOM 3338 N N . GLN A 1 435 ? 2.282 4.824 -52.680 1.00 82.62 435 GLN A N 1
ATOM 3339 C CA . GLN A 1 435 ? 2.761 6.080 -52.090 1.00 82.62 435 GLN A CA 1
ATOM 3340 C C . GLN A 1 435 ? 4.104 5.878 -51.369 1.00 82.62 435 GLN A C 1
ATOM 3342 O O . GLN A 1 435 ? 4.333 4.808 -50.805 1.00 82.62 435 GLN A O 1
ATOM 3347 N N . PRO A 1 436 ? 5.008 6.874 -51.339 1.00 77.75 436 PRO A N 1
ATOM 3348 C CA . PRO A 1 436 ? 6.238 6.775 -50.557 1.00 77.75 436 PRO A CA 1
ATOM 3349 C C . PRO A 1 436 ? 5.921 6.642 -49.060 1.00 77.75 436 PRO A C 1
ATOM 3351 O O . PRO A 1 436 ? 5.146 7.425 -48.508 1.00 77.75 436 PRO A O 1
ATOM 3354 N N . VAL A 1 437 ? 6.534 5.652 -48.401 1.00 77.88 437 VAL A N 1
ATOM 3355 C CA . VAL A 1 437 ? 6.355 5.406 -46.953 1.00 77.88 437 VAL A CA 1
ATOM 3356 C C . VAL A 1 437 ? 6.964 6.544 -46.125 1.00 77.88 437 VAL A C 1
ATOM 3358 O O . VAL A 1 437 ? 6.407 6.940 -45.099 1.00 77.88 437 VAL A O 1
ATOM 3361 N N . VAL A 1 438 ? 8.072 7.111 -46.610 1.00 77.38 438 VAL A N 1
ATOM 3362 C CA . VAL A 1 438 ? 8.778 8.254 -46.024 1.00 77.38 438 VAL A CA 1
ATOM 3363 C C . VAL A 1 438 ? 8.614 9.459 -46.949 1.00 77.38 438 VAL A C 1
ATOM 3365 O O . VAL A 1 438 ? 9.097 9.432 -48.080 1.00 77.38 438 VAL A O 1
ATOM 3368 N N . ARG A 1 439 ? 7.913 10.504 -46.483 1.00 75.81 439 ARG A N 1
ATOM 3369 C CA . ARG A 1 439 ? 7.666 11.730 -47.267 1.00 75.81 439 ARG A CA 1
ATOM 3370 C C . ARG A 1 439 ? 8.868 12.665 -47.251 1.00 75.81 439 ARG A C 1
ATOM 3372 O O . ARG A 1 439 ? 9.383 13.001 -48.309 1.00 75.81 439 ARG A O 1
ATOM 3379 N N . ASP A 1 440 ? 9.330 12.999 -46.049 1.00 74.12 440 ASP A N 1
ATOM 3380 C CA . ASP A 1 440 ? 10.453 13.902 -45.816 1.00 74.12 440 ASP A CA 1
ATOM 3381 C C . ASP A 1 440 ? 11.429 13.278 -44.816 1.00 74.12 440 ASP A C 1
ATOM 3383 O O . ASP A 1 440 ? 11.026 12.759 -43.769 1.00 74.12 440 ASP A O 1
ATOM 3387 N N . VAL A 1 441 ? 12.720 13.347 -45.146 1.00 72.31 441 VAL A N 1
ATOM 3388 C CA . VAL A 1 441 ? 13.824 12.963 -44.260 1.00 72.31 441 VAL A CA 1
ATOM 3389 C C . VAL A 1 441 ? 14.512 14.242 -43.805 1.00 72.31 441 VAL A C 1
ATOM 3391 O O . VAL A 1 441 ? 15.172 14.908 -44.602 1.00 72.31 441 VAL A O 1
ATOM 3394 N N . LEU A 1 442 ? 14.341 14.582 -42.532 1.00 70.81 442 LEU A N 1
ATOM 3395 C CA . LEU A 1 442 ? 15.052 15.665 -41.867 1.00 70.81 442 LEU A CA 1
ATOM 3396 C C . LEU A 1 442 ? 16.379 15.094 -41.349 1.00 70.81 442 LEU A C 1
ATOM 3398 O O . LEU A 1 442 ? 16.387 14.193 -40.506 1.00 70.81 442 LEU A O 1
ATOM 3402 N N . VAL A 1 443 ? 17.487 15.572 -41.921 1.00 66.12 443 VAL A N 1
ATOM 3403 C CA . VAL A 1 443 ? 18.861 15.216 -41.521 1.00 66.12 443 VAL A CA 1
ATOM 3404 C C . VAL A 1 443 ? 19.376 16.203 -40.491 1.00 66.12 443 VAL A C 1
ATOM 3406 O O . VAL A 1 443 ? 19.169 17.420 -40.692 1.00 66.12 443 VAL A O 1
#

Radius of gyration: 34.41 Å; chains: 1; bounding box: 86×40×102 Å

Secondary structure (DSSP, 8-state):
-HHHHHHHHHHH----TTHHHHHHHHHHHHHHHHHHHHHHHHHHHHHHHHT-TTS---HHHHHHHHHHHHHHHHHHHHHHHHHHHHHHHHHHHHHHHHHHHHHHHHHTTT-TTTHHHHHHHHHHHHHHHHHHHHHHHHHHHHHHHHHHHHHHHHHHHHTHHHHHHHHHHHHHHHHHHHHHHHHHHHHHHHHHHHHHHHHHHHHHHHHHTHHHHT--HHHHHHHHHHHHHHHHHHHHHHHHHHHHHHHHHHHHHHHHHHHHHHHHHHHHTTSS-HHHHHHHHHHHHHHHHHHHHHHHHHHHHHHHHHHHHHHHGGGGG-----SS---EEEPSS----SEEHHHHHHTT-GGGHHHHHHHHHTSTTHHHHTTSTTGGGPEE-TT-TTS-HHHHHHHHHHHHHHH-SS--EEEPTT-HHHHHHHHHHHHH-B-TTS-BS-S-EE-

pLDDT: mean 74.48, std 13.47, range [42.84, 95.38]

Foldseek 3Di:
DQVVVLVVVLVVDPDDPVVVVVSVVSVVVVCVVVVVVVVVVVVVVVVVVVVCPPPPDDVVVVVLQVVLSVVLVVCLVCLSVVVVVVVVVLVVVLVVLVVVVVVVVVVPPPDPDVVPVVVVVVVVLLVVLSVLLVVLVSLLVSLSVLLSVLLVVLCVLQNPLSVLLVVLLVVLLVVLVVLVVVCVVLVLVLVVLVSVVVVVVVVVVVVVCCVVPVDDPVVVVVSVVSVVVNVVSVVVVVVSVVVSVVVSVVSVVVSVVVSVVVQVVCVVVVVHDPVSSVVSVVSSVSNVVSSVSNSVSVSSNVVSVSSVVSVCVVVVPPPPPDPPPPFLEQDPDLDAPQFFLQCRLQVPNPVLSVVLVLQCVLFPCQVVLVPDPVRRRDTDDRPDPSDDSLSSSLSSRNSSLSVDFDGEYEYDPPDPPSVVVSVVRQQSDADPVRHRRHDHYHD

Sequence (443 aa):
MGFWQCFAWLNSSRSSPRDWQTTLQLCLHSLSEIVPALFIAFAIRLERDIVNPGAGIDTGNLKLLLLGSVAAITLMVVGAVTLRIVLNRLSQVEAEVFETLLVDYTASGAMAGAGMSTIQSDLLEMEAAAELLGRDVYRFRGSVAAALVFFPLMFAVQGPIAVVGVVFAVLTVVAARNRDRSGQHRLIVARQLKALQLRAQSVDWICWFKPLLGLSKRASRDLSLWMDQVGLVQGKVSALKAERTRFLTSLAQLERVVVIVVAAIGIALNTVEPSQFILFVLLAGRFTKPVREASEVILNRHQAISALQANGEWKRFRPSQSEEPAPLVLPSSNVLIASDVLSNLTLGQSDLEPRAVDLLLQTRLWPWISRLPDGLNTPLAEDSDAVPSHLRQLIASLRALTHRSGGSVSLDNRDRSYAASTIEDLKALRSSDGQPVVRDVLV